Protein AF-Q4AA64-F1 (afdb_monomer)

Mean predicted aligned error: 11.81 Å

Structure (mmCIF, N/CA/C/O backbone):
data_AF-Q4AA64-F1
#
_entry.id   AF-Q4AA64-F1
#
loop_
_atom_site.group_PDB
_atom_site.id
_atom_site.type_symbol
_atom_site.label_atom_id
_atom_site.label_alt_id
_atom_site.label_comp_id
_atom_site.label_asym_id
_atom_site.label_entity_id
_atom_site.label_seq_id
_atom_site.pdbx_PDB_ins_code
_atom_site.Cartn_x
_atom_site.Cartn_y
_atom_site.Cartn_z
_atom_site.occupancy
_atom_site.B_iso_or_equiv
_atom_site.auth_seq_id
_atom_site.auth_comp_id
_atom_site.auth_asym_id
_atom_site.auth_atom_id
_atom_site.pdbx_PDB_model_num
ATOM 1 N N . MET A 1 1 ? -9.510 5.266 4.726 1.00 89.81 1 MET A N 1
ATOM 2 C CA . MET A 1 1 ? -10.678 4.794 5.520 1.00 89.81 1 MET A CA 1
ATOM 3 C C . MET A 1 1 ? -10.745 5.713 6.707 1.00 89.81 1 MET A C 1
ATOM 5 O O . MET A 1 1 ? -9.700 5.999 7.276 1.00 89.81 1 MET A O 1
ATOM 9 N N . LEU A 1 2 ? -11.943 6.171 7.058 1.00 95.69 2 LEU A N 1
ATOM 10 C CA . LEU A 1 2 ? -12.105 7.154 8.117 1.00 95.69 2 LEU A CA 1
ATOM 11 C C . LEU A 1 2 ? -12.193 6.487 9.491 1.00 95.69 2 LEU A C 1
ATOM 13 O O . LEU A 1 2 ? -13.056 5.633 9.729 1.00 95.69 2 LEU A O 1
ATOM 17 N N . PHE A 1 3 ? -11.304 6.907 10.386 1.00 97.81 3 PHE A N 1
ATOM 18 C CA . PHE A 1 3 ? -11.222 6.437 11.760 1.00 97.81 3 PHE A CA 1
ATOM 19 C C . PHE A 1 3 ? -11.460 7.574 12.751 1.00 97.81 3 PHE A C 1
ATOM 21 O O . PHE A 1 3 ? -10.908 8.661 12.641 1.00 97.81 3 PHE A O 1
ATOM 28 N N . SER A 1 4 ? -12.245 7.280 13.777 1.00 98.19 4 SER A N 1
ATOM 29 C CA . SER A 1 4 ? -12.406 8.104 14.973 1.00 98.19 4 SER A CA 1
ATOM 30 C C . SER A 1 4 ? -11.176 7.947 15.858 1.00 98.19 4 SER A C 1
ATOM 32 O O . SER A 1 4 ? -10.909 6.848 16.361 1.00 98.19 4 SER A O 1
ATOM 34 N N . LEU A 1 5 ? -10.452 9.042 16.090 1.00 98.12 5 LEU A N 1
ATOM 35 C CA . LEU A 1 5 ? -9.307 9.044 16.991 1.00 98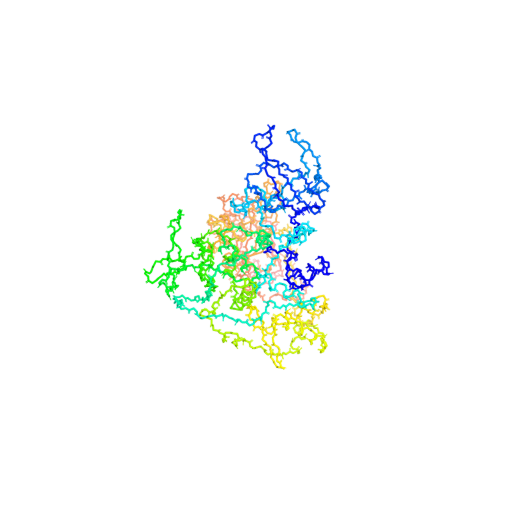.12 5 LEU A CA 1
ATOM 36 C C . LEU A 1 5 ? -9.741 8.725 18.424 1.00 98.12 5 LEU A C 1
ATOM 38 O O . LEU A 1 5 ? -9.062 7.965 19.111 1.00 98.12 5 LEU A O 1
ATOM 42 N N . ARG A 1 6 ? -10.876 9.262 18.892 1.00 97.31 6 ARG A N 1
ATOM 43 C CA . ARG A 1 6 ? -11.380 8.978 20.247 1.00 97.31 6 ARG A CA 1
ATOM 44 C C . ARG A 1 6 ? -11.657 7.495 20.446 1.00 97.31 6 ARG A C 1
ATOM 46 O O . ARG A 1 6 ? -11.226 6.941 21.457 1.00 97.31 6 ARG A O 1
ATOM 53 N N . ARG A 1 7 ? -12.300 6.841 19.472 1.00 97.38 7 ARG A N 1
ATOM 54 C CA . ARG A 1 7 ? -12.552 5.398 19.546 1.00 97.38 7 ARG A CA 1
ATOM 55 C C . ARG A 1 7 ? -11.254 4.597 19.499 1.00 97.38 7 ARG A C 1
ATOM 57 O O . ARG A 1 7 ? -11.111 3.677 20.295 1.00 97.38 7 ARG A O 1
ATOM 64 N N . LEU A 1 8 ? -10.304 4.950 18.628 1.00 97.12 8 LEU A N 1
ATOM 65 C CA . LEU A 1 8 ? -8.993 4.289 18.582 1.00 97.12 8 LEU A CA 1
ATOM 66 C C . LEU A 1 8 ? -8.248 4.411 19.915 1.00 97.12 8 LEU A C 1
ATOM 68 O O . LEU A 1 8 ? -7.807 3.399 20.454 1.00 97.12 8 LEU A O 1
ATOM 72 N N . LYS A 1 9 ? -8.163 5.622 20.483 1.00 97.31 9 LYS A N 1
ATOM 73 C CA . LYS A 1 9 ? -7.506 5.855 21.777 1.00 97.31 9 LYS A CA 1
ATOM 74 C C . LYS A 1 9 ? -8.151 5.032 22.882 1.00 97.31 9 LYS A C 1
ATOM 76 O O . LYS A 1 9 ? -7.434 4.380 23.623 1.00 97.31 9 LYS A O 1
ATOM 81 N N . LYS A 1 10 ? -9.482 5.019 22.952 1.00 95.56 10 LYS A N 1
ATOM 82 C CA . LYS A 1 10 ? -10.226 4.241 23.948 1.00 95.56 10 LYS A CA 1
ATOM 83 C C . LYS A 1 10 ? -9.989 2.739 23.814 1.00 95.56 10 LYS A C 1
ATOM 85 O O . LYS A 1 10 ? -9.783 2.060 24.809 1.00 95.56 10 LYS A O 1
ATOM 90 N N . LEU A 1 11 ? -9.992 2.210 22.588 1.00 95.62 11 LEU A N 1
ATOM 91 C CA . LEU A 1 11 ? -9.713 0.790 22.353 1.00 95.62 11 LEU A CA 1
ATOM 92 C C . LEU A 1 11 ? -8.274 0.415 22.733 1.00 95.62 11 LEU A C 1
ATOM 94 O O . LEU A 1 11 ? -8.060 -0.674 23.252 1.00 95.62 11 LEU A O 1
ATOM 98 N N . ALA A 1 12 ? -7.313 1.307 22.490 1.00 96.69 12 ALA A N 1
ATOM 99 C CA . ALA A 1 12 ? -5.890 1.098 22.759 1.00 96.69 12 ALA A CA 1
ATOM 100 C C . ALA A 1 12 ? -5.428 1.575 24.156 1.00 96.69 12 ALA A C 1
ATOM 102 O O . ALA A 1 12 ? -4.230 1.540 24.440 1.00 96.69 12 ALA A O 1
ATOM 103 N N . ASN A 1 13 ? -6.341 2.034 25.025 1.00 96.50 13 ASN A N 1
ATOM 104 C CA . ASN A 1 13 ? -6.040 2.624 26.340 1.00 96.50 13 ASN A CA 1
ATOM 105 C C . ASN A 1 13 ? -5.045 3.807 26.282 1.00 96.50 13 ASN A C 1
ATOM 107 O O . ASN A 1 13 ? -4.077 3.874 27.042 1.00 96.50 13 ASN A O 1
ATOM 111 N N . LEU A 1 14 ? -5.257 4.739 25.346 1.00 97.12 14 LEU A N 1
ATOM 112 C CA . LEU A 1 14 ? -4.359 5.864 25.053 1.00 97.12 14 LEU A CA 1
ATOM 113 C C . LEU A 1 14 ? -4.918 7.240 25.435 1.00 97.12 14 LEU A C 1
ATOM 115 O O . LEU A 1 14 ? -4.410 8.262 24.970 1.00 97.12 14 LEU A O 1
ATOM 119 N N . GLU A 1 15 ? -5.953 7.319 26.270 1.00 93.88 15 GLU A N 1
ATOM 120 C CA . GLU A 1 15 ? -6.560 8.593 26.675 1.00 93.88 15 GLU A CA 1
ATOM 121 C C . GLU A 1 15 ? -5.575 9.546 27.369 1.00 93.88 15 GLU A C 1
ATOM 123 O O . GLU A 1 15 ? -5.732 10.761 27.252 1.00 93.88 15 GLU A O 1
ATOM 128 N N . ALA A 1 16 ? -4.540 9.013 28.028 1.00 94.81 16 ALA A N 1
ATOM 129 C CA . ALA A 1 16 ? -3.491 9.792 28.688 1.00 94.81 16 ALA A CA 1
ATOM 130 C C . ALA A 1 16 ? -2.489 10.452 27.717 1.00 94.81 16 ALA A C 1
ATOM 132 O O . ALA A 1 16 ? -1.745 11.348 28.118 1.00 94.81 16 ALA A O 1
ATOM 133 N N . PHE A 1 17 ? -2.443 10.026 26.451 1.00 96.38 17 PHE A N 1
ATOM 134 C CA . PHE A 1 17 ? -1.522 10.573 25.453 1.00 96.38 17 PHE A CA 1
ATOM 135 C C . PHE A 1 17 ? -2.172 11.707 24.655 1.00 96.38 17 PHE A C 1
ATOM 137 O O . PHE A 1 17 ? -3.384 11.717 24.425 1.00 96.38 17 PHE A O 1
ATOM 144 N N . SER A 1 18 ? -1.363 12.669 24.205 1.00 97.31 18 SER A N 1
ATOM 145 C CA . SER A 1 18 ? -1.842 13.740 23.328 1.00 97.31 18 SER A CA 1
ATOM 146 C C . SER A 1 18 ? -2.264 13.188 21.967 1.00 97.31 18 SER A C 1
ATOM 148 O O . SER A 1 18 ? -1.723 12.191 21.488 1.00 97.31 18 SER A O 1
ATOM 150 N N . ASP A 1 19 ? -3.223 13.858 21.331 1.00 97.31 19 ASP A N 1
ATOM 151 C CA . ASP A 1 19 ? -3.721 13.460 20.011 1.00 97.31 19 ASP A CA 1
ATOM 152 C C . ASP A 1 19 ? -2.604 13.433 18.968 1.00 97.31 19 ASP A C 1
ATOM 154 O O . ASP A 1 19 ? -2.471 12.446 18.250 1.00 97.31 19 ASP A O 1
ATOM 158 N N . GLN A 1 20 ? -1.741 14.454 18.970 1.00 96.75 20 GLN A N 1
ATOM 159 C CA . GLN A 1 20 ? -0.599 14.530 18.060 1.00 96.75 20 GLN A CA 1
ATOM 160 C C . GLN A 1 20 ? 0.334 13.325 18.209 1.00 96.75 20 GLN A C 1
ATOM 162 O O . GLN A 1 20 ? 0.699 12.714 17.215 1.00 96.75 20 GLN A O 1
ATOM 167 N N . LYS A 1 21 ? 0.652 12.912 19.443 1.00 96.62 21 LYS A N 1
ATOM 168 C CA . LYS A 1 21 ? 1.563 11.784 19.676 1.00 96.62 21 LYS A CA 1
ATOM 169 C C . LYS A 1 21 ? 1.000 10.462 19.146 1.00 96.62 21 LYS A C 1
ATOM 171 O O . LYS A 1 21 ? 1.756 9.630 18.654 1.00 96.62 21 LYS A O 1
ATOM 176 N N . VAL A 1 22 ? -0.316 10.256 19.254 1.00 97.50 22 VAL A N 1
ATOM 177 C CA . VAL A 1 22 ? -0.980 9.063 18.702 1.00 97.50 22 VAL A CA 1
ATOM 178 C C . VAL A 1 22 ? -0.974 9.107 17.173 1.00 97.50 22 VAL A C 1
ATOM 180 O O . VAL A 1 22 ? -0.683 8.099 16.536 1.00 97.50 22 VAL A O 1
ATOM 183 N N . ILE A 1 23 ? -1.219 10.272 16.575 1.00 97.06 23 ILE A N 1
ATOM 184 C CA . ILE A 1 23 ? -1.168 10.449 15.118 1.00 97.06 23 ILE A CA 1
ATOM 185 C C . ILE A 1 23 ? 0.253 10.211 14.582 1.00 97.06 23 ILE A C 1
ATOM 187 O O . ILE A 1 23 ? 0.419 9.428 13.652 1.00 97.06 23 ILE A O 1
ATOM 191 N N . ASP A 1 24 ? 1.281 10.784 15.213 1.00 94.50 24 ASP A N 1
ATOM 192 C CA . ASP A 1 24 ? 2.685 10.575 14.826 1.00 94.50 24 ASP A CA 1
ATOM 193 C C . ASP A 1 24 ? 3.075 9.090 14.915 1.00 94.50 24 ASP A C 1
ATOM 195 O O . ASP A 1 24 ? 3.781 8.567 14.055 1.00 94.50 24 ASP A O 1
ATOM 199 N N . SER A 1 25 ? 2.568 8.371 15.925 1.00 94.56 25 SER A N 1
ATOM 200 C CA . SER A 1 25 ? 2.821 6.933 16.053 1.00 94.56 25 SER A CA 1
ATOM 201 C C . SER A 1 25 ? 2.177 6.100 14.942 1.00 94.56 25 SER A C 1
ATOM 203 O O . SER A 1 25 ? 2.784 5.127 14.509 1.00 94.56 25 SER A O 1
ATOM 205 N N . LEU A 1 26 ? 0.998 6.488 14.433 1.00 94.50 26 LEU A N 1
ATOM 206 C CA . LEU A 1 26 ? 0.394 5.830 13.268 1.00 94.50 26 LEU A CA 1
ATOM 207 C C . LEU A 1 26 ? 1.316 5.956 12.051 1.00 94.50 26 LEU A C 1
ATOM 209 O O . LEU A 1 26 ? 1.581 4.955 11.388 1.00 94.50 26 LEU A O 1
ATOM 213 N N . ILE A 1 27 ? 1.864 7.152 11.819 1.00 91.88 27 ILE A N 1
ATOM 214 C CA . ILE A 1 27 ? 2.797 7.422 10.718 1.00 91.88 27 ILE A CA 1
ATOM 215 C C . ILE A 1 27 ? 4.079 6.594 10.880 1.00 91.88 27 ILE A C 1
ATOM 217 O O . ILE A 1 27 ? 4.496 5.933 9.930 1.00 91.88 27 ILE A O 1
ATOM 221 N N . ASN A 1 28 ? 4.662 6.550 12.082 1.00 90.19 28 ASN A N 1
ATOM 222 C CA . ASN A 1 28 ? 5.856 5.740 12.367 1.00 90.19 28 ASN A CA 1
ATOM 223 C C . ASN A 1 28 ? 5.609 4.237 12.173 1.00 90.19 28 ASN A C 1
ATOM 225 O O . ASN A 1 28 ? 6.485 3.513 11.703 1.00 90.19 28 ASN A O 1
ATOM 229 N N . LEU A 1 29 ? 4.396 3.773 12.478 1.00 92.25 29 LEU A N 1
ATOM 230 C CA . LEU A 1 29 ? 3.952 2.407 12.211 1.00 92.25 29 LEU A CA 1
ATOM 231 C C . LEU A 1 29 ? 3.635 2.160 10.726 1.00 92.25 29 LEU A C 1
ATOM 233 O O . LEU A 1 29 ? 3.268 1.041 10.374 1.00 92.25 29 LEU A O 1
ATOM 237 N N . GLY A 1 30 ? 3.788 3.145 9.838 1.00 89.69 30 GLY A N 1
ATOM 238 C CA . GLY A 1 30 ? 3.554 3.009 8.397 1.00 89.69 30 GLY A CA 1
ATOM 239 C C . GLY A 1 30 ? 2.094 3.185 7.967 1.00 89.69 30 GLY A C 1
ATOM 240 O O . GLY A 1 30 ? 1.738 2.805 6.852 1.00 89.69 30 GLY A O 1
ATOM 241 N N . PHE A 1 31 ? 1.240 3.742 8.830 1.00 92.19 31 PHE A N 1
ATOM 242 C CA . PHE A 1 31 ? -0.130 4.122 8.493 1.00 92.19 31 PHE A CA 1
ATOM 243 C C . PHE A 1 31 ? -0.177 5.600 8.097 1.00 92.19 31 PHE A C 1
ATOM 245 O O . PHE A 1 31 ? -0.112 6.490 8.944 1.00 92.19 31 PHE A O 1
ATOM 252 N N . GLU A 1 32 ? -0.291 5.854 6.795 1.00 91.31 32 GLU A N 1
ATOM 253 C CA . GLU A 1 32 ? -0.320 7.206 6.237 1.00 91.31 32 GLU A CA 1
ATOM 254 C C . GLU A 1 32 ? -1.651 7.893 6.578 1.00 91.31 32 GLU A C 1
ATOM 256 O O . GLU A 1 32 ? -2.730 7.399 6.235 1.00 91.31 32 GLU A O 1
ATOM 261 N N . VAL A 1 33 ? -1.575 9.013 7.301 1.00 95.06 33 VAL A N 1
ATOM 262 C CA . VAL A 1 33 ? -2.731 9.844 7.659 1.00 95.06 33 VAL A CA 1
ATOM 263 C C . VAL A 1 33 ? -2.816 10.992 6.653 1.00 95.06 33 VAL A C 1
ATOM 265 O O . VAL A 1 33 ? -2.124 11.997 6.801 1.00 95.06 33 VAL A O 1
ATOM 268 N N . ASP A 1 34 ? -3.659 10.837 5.630 1.00 94.06 34 ASP A N 1
ATOM 269 C CA . ASP A 1 34 ? -3.795 11.791 4.517 1.00 94.06 34 ASP A CA 1
ATOM 270 C C . ASP A 1 34 ? -4.468 13.096 4.966 1.00 94.06 34 ASP A C 1
ATOM 272 O O . ASP A 1 34 ? -4.105 14.190 4.529 1.00 94.06 34 ASP A O 1
ATOM 276 N N . GLN A 1 35 ? -5.474 12.992 5.838 1.00 96.69 35 GLN A N 1
ATOM 277 C CA . GLN A 1 35 ? -6.245 14.137 6.307 1.00 96.69 35 GLN A CA 1
ATOM 278 C C . GLN A 1 35 ? -6.722 13.939 7.747 1.00 96.69 35 GLN A C 1
ATOM 280 O O . GLN A 1 35 ? -7.118 12.847 8.151 1.00 96.69 35 GLN A O 1
ATOM 285 N N . ILE A 1 36 ? -6.735 15.030 8.515 1.00 97.50 36 ILE A N 1
ATOM 286 C CA . ILE A 1 36 ? -7.318 15.096 9.857 1.00 97.50 36 ILE A CA 1
ATOM 287 C C . ILE A 1 36 ? -8.422 16.149 9.819 1.00 97.50 36 ILE A C 1
ATOM 289 O O . ILE A 1 36 ? -8.173 17.301 9.462 1.00 97.50 36 ILE A O 1
ATOM 293 N N . THR A 1 37 ? -9.644 15.772 10.184 1.00 97.06 37 THR A N 1
ATOM 294 C CA . THR A 1 37 ? -10.786 16.696 10.251 1.00 97.06 37 THR A CA 1
ATOM 295 C C . THR A 1 37 ? -11.418 16.665 11.630 1.00 97.06 37 THR A C 1
ATOM 297 O O . THR A 1 37 ? -11.487 15.621 12.274 1.00 97.06 37 THR A O 1
ATOM 300 N N . LYS A 1 38 ? -11.883 17.815 12.116 1.00 96.25 38 LYS A N 1
ATOM 301 C CA . LYS A 1 38 ? -12.668 17.857 13.348 1.00 96.25 38 LYS A CA 1
ATOM 302 C C . LYS A 1 38 ? -14.112 17.485 13.027 1.00 96.25 38 LYS A C 1
ATOM 304 O O . LYS A 1 38 ? -14.665 18.013 12.067 1.00 96.25 38 LYS A O 1
ATOM 309 N N . LEU A 1 39 ? -14.726 16.614 13.832 1.00 96.31 39 LEU A N 1
ATOM 310 C CA . LEU A 1 39 ? -16.114 16.191 13.605 1.00 96.31 39 LEU A CA 1
ATOM 311 C C . LEU A 1 39 ? -17.094 17.374 13.652 1.00 96.31 39 LEU A C 1
ATOM 313 O O . LEU A 1 39 ? -18.017 17.457 12.848 1.00 96.31 39 LEU A O 1
ATOM 317 N N . ASN A 1 40 ? -16.906 18.273 14.618 1.00 94.31 40 ASN A N 1
ATOM 318 C CA . ASN A 1 40 ? -17.740 19.451 14.820 1.00 94.31 40 ASN A CA 1
ATOM 319 C C . ASN A 1 40 ? -17.012 20.508 15.668 1.00 94.31 40 ASN A C 1
ATOM 321 O O . ASN A 1 40 ? -15.962 20.255 16.259 1.00 94.31 40 ASN A O 1
ATOM 325 N N . GLU A 1 41 ? -17.593 21.702 15.761 1.00 94.06 41 GLU A N 1
ATOM 326 C CA . GLU A 1 41 ? -17.104 22.792 16.612 1.00 94.06 41 GLU A CA 1
ATOM 327 C C . GLU A 1 41 ? -18.130 23.154 17.690 1.00 94.06 41 GLU A C 1
ATOM 329 O O . GLU A 1 41 ? -18.494 24.319 17.857 1.00 94.06 41 GLU A O 1
ATOM 334 N N . ILE A 1 42 ? -18.642 22.152 18.408 1.00 95.06 42 ILE A N 1
ATOM 335 C CA . ILE A 1 42 ? -19.675 22.370 19.425 1.00 95.06 42 ILE A CA 1
ATOM 336 C C . ILE A 1 42 ? -19.100 22.348 20.845 1.00 95.06 42 ILE A C 1
ATOM 338 O O . ILE A 1 42 ? -18.127 21.655 21.137 1.00 95.06 42 ILE A O 1
ATOM 342 N N . SER A 1 43 ? -19.709 23.103 21.760 1.00 94.75 43 SER A N 1
ATOM 343 C CA . SER A 1 43 ? -19.347 23.079 23.181 1.00 94.75 43 SER A CA 1
ATOM 344 C C . SER A 1 43 ? -20.542 23.332 24.097 1.00 94.75 43 SER A C 1
ATOM 346 O O . SER A 1 43 ? -21.513 23.986 23.718 1.00 94.75 43 SER A O 1
ATOM 348 N N . GLY A 1 44 ? -20.470 22.805 25.322 1.00 93.44 44 GLY A N 1
ATOM 349 C CA . GLY A 1 44 ? -21.455 23.062 26.377 1.00 93.44 44 GLY A CA 1
ATOM 350 C C . GLY A 1 44 ? -22.816 22.387 26.188 1.00 93.44 44 GLY A C 1
ATOM 351 O O . GLY A 1 44 ? -23.783 22.838 26.795 1.00 93.44 44 GLY A O 1
ATOM 352 N N . ILE A 1 45 ? -22.928 21.360 25.344 1.00 95.81 45 ILE A N 1
ATOM 353 C CA . ILE A 1 45 ? -24.172 20.591 25.184 1.00 95.81 45 ILE A CA 1
ATOM 354 C C . ILE A 1 45 ? -24.472 19.764 26.442 1.00 95.81 45 ILE A C 1
ATOM 356 O O . ILE A 1 45 ? -23.547 19.333 27.132 1.00 95.81 45 ILE A O 1
ATOM 360 N N . LYS A 1 46 ? -25.753 19.520 26.734 1.00 97.06 46 LYS A N 1
ATOM 361 C CA . LYS A 1 46 ? -26.188 18.697 27.877 1.00 97.06 46 LYS A CA 1
ATOM 362 C C . LYS A 1 46 ? -27.219 17.647 27.469 1.00 97.06 46 LYS A C 1
ATOM 364 O O . LYS A 1 46 ? -27.994 17.870 26.537 1.00 97.06 46 LYS A O 1
ATOM 369 N N . PHE A 1 47 ? -27.244 16.537 28.206 1.00 97.62 47 PHE A N 1
ATOM 370 C CA . PHE A 1 47 ? -28.373 15.612 28.199 1.00 97.62 47 PHE A CA 1
ATOM 371 C C . PHE A 1 47 ? -29.563 16.256 28.906 1.00 97.62 47 PHE A C 1
ATOM 373 O O . PHE A 1 47 ? -29.402 16.859 29.968 1.00 97.62 47 PHE A O 1
ATOM 380 N N . GLY A 1 48 ? -30.748 16.129 28.319 1.00 97.31 48 GLY A N 1
ATOM 381 C CA . GLY A 1 48 ? -31.997 16.589 28.911 1.00 97.31 48 GLY A CA 1
ATOM 382 C C . GLY A 1 48 ? -33.081 15.525 28.811 1.00 97.31 48 GLY A C 1
ATOM 383 O O . GLY A 1 48 ? -33.145 14.812 27.816 1.00 97.31 48 GLY A O 1
ATOM 384 N N . GLN A 1 49 ? -33.943 15.420 29.818 1.00 97.75 49 GLN A N 1
ATOM 385 C CA . GLN A 1 49 ? -35.110 14.539 29.812 1.00 97.75 49 GLN A CA 1
ATOM 386 C C . GLN A 1 49 ? -36.381 15.354 29.585 1.00 97.75 49 GLN A C 1
ATOM 388 O O . GLN A 1 49 ? -36.657 16.297 30.326 1.00 97.75 49 GLN A O 1
ATOM 393 N N . ILE A 1 50 ? -37.161 15.002 28.565 1.00 97.62 50 ILE A N 1
ATOM 394 C CA . ILE A 1 50 ? -38.428 15.675 28.274 1.00 97.62 50 ILE A CA 1
ATOM 395 C C . ILE A 1 50 ? -39.464 15.235 29.309 1.00 97.62 50 ILE A C 1
ATOM 397 O O . ILE A 1 50 ? -39.801 14.057 29.388 1.00 97.62 50 ILE A O 1
ATOM 401 N N . LEU A 1 51 ? -39.974 16.188 30.083 1.00 97.38 51 LEU A N 1
ATOM 402 C CA . LEU A 1 51 ? -41.012 15.969 31.089 1.00 97.38 51 LEU A CA 1
ATOM 403 C C . LEU A 1 51 ? -42.419 16.173 30.518 1.00 97.38 51 LEU A C 1
ATOM 405 O O . LEU A 1 51 ? -43.327 15.429 30.856 1.00 97.38 51 LEU A O 1
ATOM 409 N N . GLU A 1 52 ? -42.592 17.200 29.684 1.00 97.19 52 GLU A N 1
ATOM 410 C CA . GLU A 1 52 ? -43.896 17.636 29.166 1.00 97.19 52 GLU A CA 1
ATOM 411 C C . GLU A 1 52 ? -43.713 18.266 27.780 1.00 97.19 52 GLU A C 1
ATOM 413 O O . GLU A 1 52 ? -42.752 19.018 27.558 1.00 97.19 52 GLU A O 1
ATOM 418 N N . ILE A 1 53 ? -44.634 17.989 26.854 1.00 96.56 53 ILE A N 1
ATOM 419 C CA . ILE A 1 53 ? -44.692 18.610 25.527 1.00 96.56 53 ILE A CA 1
ATOM 420 C C . ILE A 1 53 ? -46.058 19.269 25.341 1.00 96.56 53 ILE A C 1
ATOM 422 O O . ILE A 1 53 ? -47.094 18.611 25.354 1.00 96.56 53 ILE A O 1
ATOM 426 N N . ARG A 1 54 ? -46.068 20.576 25.068 1.00 95.06 54 ARG A N 1
ATOM 427 C CA . ARG A 1 54 ? -47.295 21.325 24.751 1.00 95.06 54 ARG A CA 1
ATOM 428 C C . ARG A 1 54 ? -47.137 22.149 23.481 1.00 95.06 54 ARG A C 1
ATOM 430 O O . ARG A 1 54 ? -46.034 22.565 23.138 1.00 95.06 54 ARG A O 1
ATOM 437 N N . LYS A 1 55 ? -48.233 22.412 22.770 1.00 94.19 55 LYS A N 1
ATOM 438 C CA . LYS A 1 55 ? -48.215 23.294 21.592 1.00 94.19 55 LYS A CA 1
ATOM 439 C C . LYS A 1 55 ? -48.005 24.750 22.032 1.00 94.19 55 LYS A C 1
ATOM 441 O O . LYS A 1 55 ? -48.572 25.168 23.041 1.00 94.19 55 LYS A O 1
ATOM 446 N N . ASN A 1 56 ? -47.214 25.525 21.287 1.00 92.06 56 ASN A N 1
ATOM 447 C CA . ASN A 1 56 ? -47.129 26.968 21.501 1.00 92.06 56 ASN A CA 1
ATOM 448 C C . ASN A 1 56 ? -48.465 27.623 21.068 1.00 92.06 56 ASN A C 1
ATOM 450 O O . ASN A 1 56 ? -48.849 27.487 19.905 1.00 92.06 56 ASN A O 1
ATOM 454 N N . PRO A 1 57 ? -49.179 28.335 21.958 1.00 91.00 57 PRO A N 1
ATOM 455 C CA . PRO A 1 57 ? -50.452 28.975 21.621 1.00 91.00 57 PRO A CA 1
ATOM 456 C C . PRO A 1 57 ? -50.329 30.092 20.567 1.00 91.00 57 PRO A C 1
ATOM 458 O O . PRO A 1 57 ? -51.301 30.380 19.879 1.00 91.00 57 PRO A O 1
ATOM 461 N N . GLU A 1 58 ? -49.149 30.695 20.398 1.00 91.19 58 GLU A N 1
ATOM 462 C CA . GLU A 1 58 ? -48.870 31.754 19.417 1.00 91.19 58 GLU A CA 1
ATOM 463 C C . GLU A 1 58 ? -48.190 31.238 18.128 1.00 91.19 58 GLU A C 1
ATOM 465 O O . GLU A 1 58 ? -47.777 32.037 17.279 1.00 91.19 58 GLU A O 1
ATOM 470 N N . ALA A 1 59 ? -48.019 29.918 17.960 1.00 88.44 59 ALA A N 1
ATOM 471 C CA . ALA A 1 59 ? -47.400 29.347 16.762 1.00 88.44 59 ALA A CA 1
ATOM 472 C C . ALA A 1 59 ? -47.880 27.929 16.429 1.00 88.44 59 ALA A C 1
ATOM 474 O O . ALA A 1 59 ? -47.739 26.998 17.217 1.00 88.44 59 ALA A O 1
ATOM 475 N N . ASP A 1 60 ? -48.326 27.726 15.188 1.00 84.88 60 ASP A N 1
ATOM 476 C CA . ASP A 1 60 ? -48.887 26.437 14.770 1.00 84.88 60 ASP A CA 1
ATOM 477 C C . ASP A 1 60 ? -47.888 25.284 14.689 1.00 84.88 60 ASP A C 1
ATOM 479 O O . ASP A 1 60 ? -48.266 24.130 14.882 1.00 84.88 60 ASP A O 1
ATOM 483 N N . ASN A 1 61 ? -46.619 25.596 14.431 1.00 90.50 61 ASN A N 1
ATOM 484 C CA . ASN A 1 61 ? -45.575 24.610 14.157 1.00 90.50 61 ASN A CA 1
ATOM 485 C C . ASN A 1 61 ? -44.496 24.551 15.248 1.00 90.50 61 ASN A C 1
ATOM 487 O O . ASN A 1 61 ? -43.413 24.036 14.984 1.00 90.50 61 ASN A O 1
ATOM 491 N N . LEU A 1 62 ? -44.748 25.109 16.438 1.00 93.06 62 LEU A N 1
ATOM 492 C CA . LEU A 1 62 ? -43.800 25.071 17.552 1.00 93.06 62 LEU A CA 1
ATOM 493 C C . LEU A 1 62 ? -44.383 24.332 18.751 1.00 93.06 62 LEU A C 1
ATOM 495 O O . LEU A 1 62 ? -45.512 24.574 19.179 1.00 93.06 62 LEU A O 1
ATOM 499 N N . TRP A 1 63 ? -43.554 23.474 19.322 1.00 94.25 63 TRP A N 1
ATOM 500 C CA . TRP A 1 63 ? -43.778 22.784 20.579 1.00 94.25 63 TRP A CA 1
ATOM 501 C C . TRP A 1 63 ? -42.937 23.451 21.658 1.00 94.25 63 TRP A C 1
ATOM 503 O O . TRP A 1 63 ? -41.802 23.844 21.397 1.00 94.25 63 TRP A O 1
ATOM 513 N N . ILE A 1 64 ? -43.480 23.571 22.861 1.00 96.00 64 ILE A N 1
ATOM 514 C CA . ILE A 1 64 ? -42.763 23.960 24.070 1.00 96.00 64 ILE A CA 1
ATOM 515 C C . ILE A 1 64 ? -42.499 22.668 24.841 1.00 96.00 64 ILE A C 1
ATOM 517 O O . ILE A 1 64 ? -43.433 22.034 25.333 1.00 96.00 64 ILE A O 1
ATOM 521 N N . CYS A 1 65 ? -41.232 22.274 24.924 1.00 96.88 65 CYS A N 1
ATOM 522 C CA . CYS A 1 65 ? -40.790 21.115 25.685 1.00 96.88 65 CYS A CA 1
ATOM 523 C C . CYS A 1 65 ? -40.252 21.577 27.040 1.00 96.88 65 CYS A C 1
ATOM 525 O O . CYS A 1 65 ? -39.322 22.387 27.099 1.00 96.88 65 CYS A O 1
ATOM 527 N N . LYS A 1 66 ? -40.799 21.039 28.129 1.00 97.56 66 LYS A N 1
ATOM 528 C CA . LYS A 1 66 ? -40.240 21.200 29.472 1.00 97.56 66 LYS A CA 1
ATOM 529 C C . LYS A 1 66 ? -39.194 20.113 29.682 1.00 97.56 66 LYS A C 1
ATOM 531 O O . LYS A 1 66 ? -39.533 18.934 29.711 1.00 97.56 66 LYS A O 1
ATOM 536 N N . VAL A 1 67 ? -37.926 20.497 29.784 1.00 97.88 67 VAL A N 1
ATOM 537 C CA . VAL A 1 67 ? -36.792 19.564 29.772 1.00 97.88 67 VAL A CA 1
ATOM 538 C C . VAL A 1 67 ? -36.002 19.673 31.074 1.00 97.88 67 VAL A C 1
ATOM 540 O O . VAL A 1 67 ? -35.528 20.754 31.428 1.00 97.88 67 VAL A O 1
ATOM 543 N N . GLN A 1 68 ? -35.858 18.557 31.788 1.00 97.75 68 GLN A N 1
ATOM 544 C CA . GLN A 1 68 ? -34.995 18.423 32.960 1.00 97.75 68 GLN A CA 1
ATOM 545 C C . GLN A 1 68 ? -33.542 18.253 32.517 1.00 97.75 68 GLN A C 1
ATOM 547 O O . GLN A 1 68 ? -33.223 17.315 31.794 1.00 97.75 68 GLN A O 1
ATOM 552 N N . PHE A 1 69 ? -32.659 19.120 33.001 1.00 97.06 69 PHE A N 1
ATOM 553 C CA . PHE A 1 69 ? -31.203 18.957 32.933 1.00 97.06 69 PHE A CA 1
ATOM 554 C C . PHE A 1 69 ? -30.657 18.712 34.345 1.00 97.06 69 PHE A C 1
ATOM 556 O O . PHE A 1 69 ? -31.396 18.870 35.311 1.00 97.06 69 PHE A O 1
ATOM 563 N N . ALA A 1 70 ? -29.375 18.379 34.503 1.00 94.94 70 ALA A N 1
ATOM 564 C CA . ALA A 1 70 ? -28.784 18.185 35.836 1.00 94.94 70 ALA A CA 1
ATOM 565 C C . ALA A 1 70 ? -28.948 19.390 36.784 1.00 94.94 70 ALA A C 1
ATOM 567 O O . ALA A 1 70 ? -29.106 19.225 37.985 1.00 94.94 70 ALA A O 1
ATOM 568 N N . ASP A 1 71 ? -28.915 20.611 36.248 1.00 93.94 71 ASP A N 1
ATOM 569 C CA . ASP A 1 71 ? -28.953 21.844 37.038 1.00 93.94 71 ASP A CA 1
ATOM 570 C C . ASP A 1 71 ? -30.375 22.355 37.297 1.00 93.94 71 ASP A C 1
ATOM 572 O O . ASP A 1 71 ? -30.736 22.658 38.430 1.00 93.94 71 ASP A O 1
ATOM 576 N N . LYS A 1 72 ? -31.182 22.501 36.244 1.00 96.06 72 LYS A N 1
ATOM 577 C CA . LYS A 1 72 ? -32.556 22.996 36.343 1.00 96.06 72 LYS A CA 1
ATOM 578 C C . LYS A 1 72 ? -33.424 22.518 35.188 1.00 96.06 72 LYS A C 1
ATOM 580 O O . LYS A 1 72 ? -32.937 22.162 34.113 1.00 96.06 72 LYS A O 1
ATOM 585 N N . ILE A 1 73 ? -34.732 22.610 35.396 1.00 97.50 73 ILE A N 1
ATOM 586 C CA . ILE A 1 73 ? -35.723 22.481 34.331 1.00 97.50 73 ILE A CA 1
ATOM 587 C C . ILE A 1 73 ? -35.698 23.750 33.474 1.00 97.50 73 ILE A C 1
ATOM 589 O O . ILE A 1 73 ? -35.638 24.860 34.004 1.00 97.50 73 ILE A O 1
ATOM 593 N N . ARG A 1 74 ? -35.752 23.580 32.153 1.00 97.38 74 ARG A N 1
ATOM 594 C CA . ARG A 1 74 ? -35.841 24.665 31.166 1.00 97.38 74 ARG A CA 1
ATOM 595 C C . ARG A 1 74 ? -37.004 24.425 30.215 1.00 97.38 74 ARG A C 1
ATOM 597 O O . ARG A 1 74 ? -37.353 23.277 29.943 1.00 97.38 74 ARG A O 1
ATOM 604 N N . GLU A 1 75 ? -37.557 25.499 29.665 1.00 97.12 75 GLU A N 1
ATOM 605 C CA . GLU A 1 75 ? -38.463 25.419 28.515 1.00 97.12 75 GLU A CA 1
ATOM 606 C C . GLU A 1 75 ? -37.669 25.644 27.225 1.00 97.12 75 GLU A C 1
ATOM 608 O O . GLU A 1 75 ? -36.986 26.658 27.072 1.00 97.12 75 GLU A O 1
ATOM 613 N N . ILE A 1 76 ? -37.735 24.690 26.294 1.00 97.06 76 ILE A N 1
ATOM 614 C CA . ILE A 1 76 ? -37.085 24.774 24.982 1.00 97.06 76 ILE A CA 1
ATOM 615 C C . ILE A 1 76 ? -38.148 24.603 23.906 1.00 97.06 76 ILE A C 1
ATOM 617 O O . ILE A 1 76 ? -38.918 23.643 23.926 1.00 97.06 76 ILE A O 1
ATOM 621 N N . GLN A 1 77 ? -38.184 25.532 22.955 1.00 96.25 77 GLN A N 1
ATOM 622 C CA . GLN A 1 77 ? -39.093 25.453 21.823 1.00 96.25 77 GLN A CA 1
ATOM 623 C C . GLN A 1 77 ? -38.462 24.710 20.648 1.00 96.25 77 GLN A C 1
ATOM 625 O O . GLN A 1 77 ? -37.310 24.962 20.296 1.00 96.25 77 GLN A O 1
ATOM 630 N N . THR A 1 78 ? -39.227 23.826 20.009 1.00 94.31 78 THR A N 1
ATOM 631 C CA . THR A 1 78 ? -38.784 23.052 18.842 1.00 94.31 78 THR A CA 1
ATOM 632 C C . THR A 1 78 ? -39.880 22.951 17.787 1.00 94.31 78 THR A C 1
ATOM 634 O O . THR A 1 78 ? -41.063 22.894 18.110 1.00 94.31 78 THR A O 1
ATOM 637 N N . ALA A 1 79 ? -39.490 22.914 16.514 1.00 93.12 79 ALA A N 1
ATOM 638 C CA . ALA A 1 79 ? -40.395 22.593 15.407 1.00 93.12 79 ALA A CA 1
ATOM 639 C C . ALA A 1 79 ? -40.419 21.087 15.082 1.00 93.12 79 ALA A C 1
ATOM 641 O O . ALA A 1 79 ? -41.233 20.634 14.275 1.00 93.12 79 ALA A O 1
ATOM 642 N N . ALA A 1 80 ? -39.515 20.309 15.685 1.00 91.94 80 ALA A N 1
ATOM 643 C CA . ALA A 1 80 ? -39.404 18.883 15.434 1.00 91.94 80 ALA A CA 1
ATOM 644 C C . ALA A 1 80 ? -40.635 18.152 15.980 1.00 91.94 80 ALA A C 1
ATOM 646 O O . ALA A 1 80 ? -41.041 18.368 17.119 1.00 91.94 80 ALA A O 1
ATOM 647 N N . LYS A 1 81 ? -41.239 17.297 15.154 1.00 90.56 81 LYS A N 1
ATOM 648 C CA . LYS A 1 81 ? -42.460 16.549 15.501 1.00 90.56 81 LYS A CA 1
ATOM 649 C C . LYS A 1 81 ? -42.167 15.191 16.140 1.00 90.56 81 LYS A C 1
ATOM 651 O O . LYS A 1 81 ? -43.093 14.515 16.563 1.00 90.56 81 LYS A O 1
ATOM 656 N N . ASN A 1 82 ? -40.898 14.792 16.175 1.00 93.25 82 ASN A N 1
ATOM 657 C CA . ASN A 1 82 ? -40.445 13.496 16.669 1.00 93.25 82 ASN A CA 1
ATOM 658 C C . ASN A 1 82 ? -40.068 13.508 18.163 1.00 93.25 82 ASN A C 1
ATOM 660 O O . ASN A 1 82 ? -39.582 12.500 18.664 1.00 93.25 82 ASN A O 1
ATOM 664 N N . VAL A 1 83 ? -40.264 14.627 18.873 1.00 93.81 83 VAL A N 1
ATOM 665 C CA . VAL A 1 83 ? -40.062 14.702 20.328 1.00 93.81 83 VAL A CA 1
ATOM 666 C C . VAL A 1 83 ? -41.131 13.905 21.072 1.00 93.81 83 VAL A C 1
ATOM 668 O O . VAL A 1 83 ? -42.305 13.942 20.715 1.00 93.81 83 VAL A O 1
ATOM 671 N N . ILE A 1 84 ? -40.718 13.181 22.113 1.00 94.50 84 ILE A N 1
ATOM 672 C CA . ILE A 1 84 ? -41.580 12.276 22.883 1.00 94.50 84 ILE A CA 1
ATOM 673 C C . ILE A 1 84 ? -41.325 12.514 24.375 1.00 94.50 84 ILE A C 1
ATOM 675 O O . ILE A 1 84 ? -40.173 12.617 24.803 1.00 94.50 84 ILE A O 1
ATOM 679 N N . GLU A 1 85 ? -42.392 12.608 25.169 1.00 96.62 85 GLU A N 1
ATOM 680 C CA . GLU A 1 85 ? -42.298 12.711 26.630 1.00 96.62 85 GLU A CA 1
ATOM 681 C C . GLU A 1 85 ? -41.587 11.490 27.233 1.00 96.62 85 GLU A C 1
ATOM 683 O O . GLU A 1 85 ? -41.650 10.380 26.704 1.00 96.62 85 GLU A O 1
ATOM 688 N N . ASN A 1 86 ? -40.902 11.686 28.359 1.00 95.88 86 ASN A N 1
ATOM 689 C CA . ASN A 1 86 ? -40.120 10.669 29.070 1.00 95.88 86 ASN A CA 1
ATOM 690 C C . ASN A 1 86 ? -38.921 10.091 28.293 1.00 95.88 86 ASN A C 1
ATOM 692 O O . ASN A 1 86 ? -38.314 9.115 28.736 1.00 95.88 86 ASN A O 1
ATOM 696 N N . LYS A 1 87 ? -38.539 10.694 27.162 1.00 96.06 87 LYS A N 1
ATOM 697 C CA . LYS A 1 87 ? -37.294 10.392 26.444 1.00 96.06 87 LYS A CA 1
ATOM 698 C C . LYS A 1 87 ? -36.208 11.414 26.757 1.00 96.06 87 LYS A C 1
ATOM 700 O O . LYS A 1 87 ? -36.484 12.515 27.241 1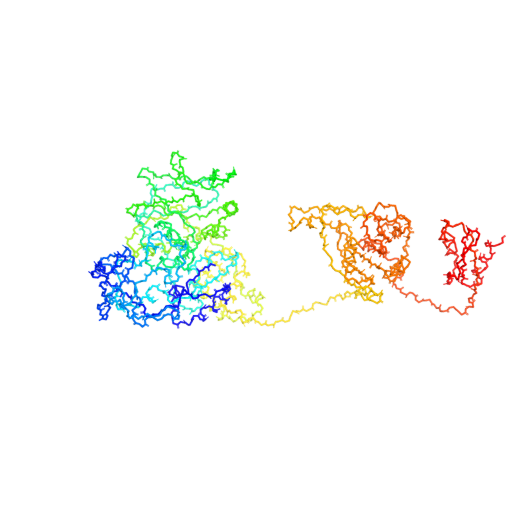.00 96.06 87 LYS A O 1
ATOM 705 N N . GLN A 1 88 ? -34.968 11.043 26.465 1.00 96.38 88 GLN A N 1
ATOM 706 C CA . GLN A 1 88 ? -33.836 11.953 26.523 1.00 96.38 88 GLN A CA 1
ATOM 707 C C . GLN A 1 88 ? -33.518 12.556 25.157 1.00 96.38 88 GLN A C 1
ATOM 709 O O . GLN A 1 88 ? -33.781 11.970 24.107 1.00 96.38 88 GLN A O 1
ATOM 714 N N . VAL A 1 89 ? -32.948 13.754 25.210 1.00 96.56 89 VAL A N 1
ATOM 715 C CA . VAL A 1 89 ? -32.499 14.562 24.081 1.00 96.56 89 VAL A CA 1
ATOM 716 C C . VAL A 1 89 ? -31.158 15.204 24.408 1.00 96.56 89 VAL A C 1
ATOM 718 O O . VAL A 1 89 ? -30.732 15.270 25.564 1.00 96.56 89 VAL A O 1
ATOM 721 N N . LEU A 1 90 ? -30.502 15.727 23.379 1.00 96.69 90 LEU A N 1
ATOM 722 C CA . LEU A 1 90 ? -29.384 16.649 23.531 1.00 96.69 90 LEU A CA 1
ATOM 723 C C . LEU A 1 90 ? -29.870 18.081 23.319 1.00 96.69 90 LEU A C 1
ATOM 725 O O . LEU A 1 90 ? -30.711 18.330 22.452 1.00 96.69 90 LEU A O 1
ATOM 729 N N . ALA A 1 91 ? -29.326 19.024 24.086 1.00 97.19 91 ALA A N 1
ATOM 730 C CA . ALA A 1 91 ? -29.635 20.439 23.920 1.00 97.19 91 ALA A CA 1
ATOM 731 C C . ALA A 1 91 ? -28.396 21.332 24.015 1.00 97.19 91 ALA A C 1
ATOM 733 O O . ALA A 1 91 ? -27.521 21.132 24.864 1.00 97.19 91 ALA A O 1
ATOM 734 N N . PHE A 1 92 ? -28.380 22.371 23.183 1.00 96.62 92 PHE A N 1
ATOM 735 C CA . PHE A 1 92 ? -27.605 23.577 23.422 1.00 96.62 92 PHE A CA 1
ATOM 736 C C . PHE A 1 92 ? -28.359 24.421 24.445 1.00 96.62 92 PHE A C 1
ATOM 738 O O . PHE A 1 92 ? -29.468 24.881 24.174 1.00 96.62 92 PHE A O 1
ATOM 745 N N . ILE A 1 93 ? -27.767 24.629 25.614 1.00 95.56 93 ILE A N 1
ATOM 746 C CA . ILE A 1 93 ? -28.305 25.512 26.651 1.00 95.56 93 ILE A CA 1
ATOM 747 C C . ILE A 1 93 ? -27.676 26.915 26.517 1.00 95.56 93 ILE A C 1
ATOM 749 O O . ILE A 1 93 ? -26.728 27.096 25.749 1.00 95.56 93 ILE A O 1
ATOM 753 N N . PRO A 1 94 ? -28.167 27.947 27.228 1.00 95.62 94 PRO A N 1
ATOM 754 C CA . PRO A 1 94 ? -27.551 29.267 27.174 1.00 95.62 94 PRO A CA 1
ATOM 755 C C . PRO A 1 94 ? -26.068 29.213 27.571 1.00 95.62 94 PRO A C 1
ATOM 757 O O . PRO A 1 94 ? -25.728 28.692 28.632 1.00 95.62 94 PRO A O 1
ATOM 760 N N . GLY A 1 95 ? -25.198 29.738 26.708 1.00 93.50 95 GLY A N 1
ATOM 761 C CA . GLY A 1 95 ? -23.739 29.688 26.844 1.00 93.50 95 GLY A CA 1
ATOM 762 C C . GLY A 1 95 ? -23.054 28.583 26.031 1.00 93.50 95 GLY A C 1
ATOM 763 O O . GLY A 1 95 ? -21.852 28.684 25.786 1.00 93.50 95 GLY A O 1
ATOM 764 N N . SER A 1 96 ? -23.790 27.569 25.559 1.00 96.00 96 SER A N 1
ATOM 765 C CA . SER A 1 96 ? -23.267 26.579 24.610 1.00 96.00 96 SER A CA 1
ATOM 766 C C . SER A 1 96 ? -22.905 27.240 23.272 1.00 96.00 96 SER A C 1
ATOM 768 O O . SER A 1 96 ? -23.466 28.281 22.914 1.00 96.00 96 SER A O 1
ATOM 770 N N . LYS A 1 97 ? -22.002 26.630 22.495 1.00 95.00 97 LYS A N 1
ATOM 771 C CA . LYS A 1 97 ? -21.590 27.142 21.176 1.00 95.00 97 LYS A CA 1
ATOM 772 C C . LYS A 1 97 ? -21.667 26.082 20.082 1.00 95.00 97 LYS A C 1
ATOM 774 O O . LYS A 1 97 ? -21.511 24.897 20.363 1.00 95.00 97 LYS A O 1
ATOM 779 N N . SER A 1 98 ? -21.864 26.541 18.849 1.00 93.69 98 SER A N 1
ATOM 780 C CA . SER A 1 98 ? -21.646 25.793 17.607 1.00 93.69 98 SER A CA 1
ATOM 781 C C . SER A 1 98 ? -20.938 26.711 16.607 1.00 93.69 98 SER A C 1
ATOM 783 O O . SER A 1 98 ? -21.513 27.702 16.141 1.00 93.69 98 SER A O 1
ATOM 785 N N . GLY A 1 99 ? -19.653 26.445 16.361 1.00 91.88 99 GLY A N 1
ATOM 786 C CA . GLY A 1 99 ? -18.747 27.352 15.658 1.00 91.88 99 GLY A CA 1
ATOM 787 C C . GLY A 1 99 ? -18.733 28.738 16.312 1.00 91.88 99 GLY A C 1
ATOM 788 O O . GLY A 1 99 ? -18.586 28.879 17.528 1.00 91.88 99 GLY A O 1
ATOM 789 N N . ASN A 1 100 ? -18.981 29.774 15.511 1.00 92.69 100 ASN A N 1
ATOM 790 C CA . ASN A 1 100 ? -19.074 31.161 15.985 1.00 92.69 100 ASN A CA 1
ATOM 791 C C . ASN A 1 100 ? -20.417 31.511 16.655 1.00 92.69 100 ASN A C 1
ATOM 793 O O . ASN A 1 100 ? -20.569 32.601 17.210 1.00 92.69 100 ASN A O 1
ATOM 797 N N . THR A 1 101 ? -21.402 30.611 16.621 1.00 92.69 101 THR A N 1
ATOM 798 C CA . THR A 1 101 ? -22.741 30.863 17.167 1.00 92.69 101 THR A CA 1
ATOM 799 C C . THR A 1 101 ? -22.785 30.507 18.645 1.00 92.69 101 THR A C 1
ATOM 801 O O . THR A 1 101 ? -22.529 29.365 19.019 1.00 92.69 101 THR A O 1
ATOM 804 N N . THR A 1 102 ? -23.155 31.468 19.494 1.00 94.75 102 THR A N 1
ATOM 805 C CA . THR A 1 102 ? -23.429 31.226 20.919 1.00 94.75 102 THR A CA 1
ATOM 806 C C . THR A 1 102 ? -24.935 31.146 21.142 1.00 94.75 102 THR A C 1
ATOM 808 O O . THR A 1 102 ? -25.676 32.040 20.731 1.00 94.75 102 THR A O 1
ATOM 811 N N . PHE A 1 103 ? -25.395 30.085 21.797 1.00 94.81 103 PHE A N 1
ATOM 812 C CA . PHE A 1 103 ? -26.806 29.894 22.110 1.00 94.81 103 PHE A CA 1
ATOM 813 C C . PHE A 1 103 ? -27.192 30.713 23.341 1.00 94.81 103 PHE A C 1
ATOM 815 O O . PHE A 1 103 ? -26.493 30.713 24.353 1.00 94.81 103 PHE A O 1
ATOM 822 N N . LEU A 1 104 ? -28.317 31.420 23.253 1.00 94.38 104 LEU A N 1
ATOM 823 C CA . LEU A 1 104 ? -28.858 32.283 24.302 1.00 94.38 104 LEU A CA 1
ATOM 824 C C . LEU A 1 104 ? -30.333 31.954 24.532 1.00 94.38 104 LEU A C 1
ATOM 826 O O . LEU A 1 104 ? -31.007 31.425 23.644 1.00 94.38 104 LEU A O 1
ATOM 830 N N . ALA A 1 105 ? -30.848 32.319 25.705 1.00 94.56 105 ALA A N 1
ATOM 831 C CA . ALA A 1 105 ? -32.286 32.334 25.924 1.00 94.56 105 ALA A CA 1
ATOM 832 C C . ALA A 1 105 ? -32.917 33.440 25.066 1.00 94.56 105 ALA A C 1
ATOM 834 O O . ALA A 1 105 ? -32.481 34.591 25.109 1.00 94.56 105 ALA A O 1
ATOM 835 N N . LYS A 1 106 ? -33.937 33.100 24.278 1.00 93.38 106 LYS A N 1
ATOM 836 C CA . LYS A 1 106 ? -34.630 34.056 23.402 1.00 93.38 106 LYS A CA 1
ATOM 837 C C . LYS A 1 106 ? -36.133 33.842 23.436 1.00 93.38 106 LYS A C 1
ATOM 839 O O . LYS A 1 106 ? -36.604 32.716 23.573 1.00 93.38 106 LYS A O 1
ATOM 844 N N . LYS A 1 107 ? -36.893 34.923 23.275 1.00 92.19 107 LYS A N 1
ATOM 845 C CA . LYS A 1 107 ? -38.346 34.846 23.127 1.00 92.19 107 LYS A CA 1
ATOM 846 C C . LYS A 1 107 ? -38.681 34.440 21.689 1.00 92.19 107 LYS A C 1
ATOM 848 O O . LYS A 1 107 ? -38.322 35.146 20.751 1.00 92.19 107 LYS A O 1
ATOM 853 N N . LEU A 1 108 ? -39.351 33.307 21.511 1.00 89.44 108 LEU A N 1
ATOM 854 C CA . LEU A 1 108 ? -39.892 32.840 20.235 1.00 89.44 108 LEU A CA 1
ATOM 855 C C . LEU A 1 108 ? -41.410 32.777 20.374 1.00 89.44 108 LEU A C 1
ATOM 857 O O . LEU A 1 108 ? -41.897 32.022 21.210 1.00 89.44 108 LEU A O 1
ATOM 861 N N . ARG A 1 109 ? -42.135 33.573 19.573 1.00 89.75 109 ARG A N 1
ATOM 862 C CA . ARG A 1 109 ? -43.612 33.545 19.490 1.00 89.75 109 ARG A CA 1
ATOM 863 C C . ARG A 1 109 ? -44.252 33.504 20.890 1.00 89.75 109 ARG A C 1
ATOM 865 O O . ARG A 1 109 ? -44.754 32.471 21.314 1.00 89.75 109 ARG A O 1
ATOM 872 N N . GLY A 1 110 ? -44.049 34.568 21.667 1.00 88.50 110 GLY A N 1
ATOM 873 C CA . GLY A 1 110 ? -44.649 34.705 23.003 1.00 88.50 110 GLY A CA 1
ATOM 874 C C . GLY A 1 110 ? -43.907 34.028 24.152 1.00 88.50 110 GLY A C 1
ATOM 875 O O . GLY A 1 110 ? -43.894 34.562 25.259 1.00 88.50 110 GLY A O 1
ATOM 876 N N . HIS A 1 111 ? -43.203 32.926 23.897 1.00 92.06 111 HIS A N 1
ATOM 877 C CA . HIS A 1 111 ? -42.613 32.087 24.943 1.00 92.06 111 HIS A CA 1
ATOM 878 C C . HIS A 1 111 ? -41.082 32.151 24.945 1.00 92.06 111 HIS A C 1
ATOM 880 O O . HIS A 1 111 ? -40.449 32.362 23.911 1.00 92.06 111 HIS A O 1
ATOM 886 N N . ILE A 1 112 ? -40.453 31.990 26.110 1.00 93.62 112 ILE A N 1
ATOM 887 C CA . ILE A 1 112 ? -38.988 31.943 26.216 1.00 93.62 112 ILE A CA 1
ATOM 888 C C . ILE A 1 112 ? -38.520 30.535 25.835 1.00 93.62 112 ILE A C 1
ATOM 890 O O . ILE A 1 112 ? -39.072 29.548 26.301 1.00 93.62 112 ILE A O 1
ATOM 894 N N . SER A 1 113 ? -37.516 30.448 24.965 1.00 95.50 113 SER A N 1
ATOM 895 C CA . SER A 1 113 ? -36.774 29.220 24.681 1.00 95.50 113 SER A CA 1
ATOM 896 C C . SER A 1 113 ? -35.377 29.358 25.268 1.00 95.50 113 SER A C 1
ATOM 898 O O . SER A 1 113 ? -34.562 30.133 24.762 1.00 95.50 113 SER A O 1
ATOM 900 N N . GLU A 1 114 ? -35.090 28.621 26.337 1.00 96.31 114 GLU A N 1
ATOM 901 C CA . GLU A 1 114 ? -33.787 28.574 27.004 1.00 96.31 114 GLU A CA 1
ATOM 902 C C . GLU A 1 114 ? -32.860 27.539 26.346 1.00 96.31 114 GLU A C 1
ATOM 904 O O . GLU A 1 114 ? -32.327 26.650 27.009 1.00 96.31 114 GLU A O 1
ATOM 909 N N . GLY A 1 115 ? -32.676 27.645 25.028 1.00 94.56 115 GLY A N 1
ATOM 910 C CA . GLY A 1 115 ? -31.804 26.752 24.268 1.00 94.56 115 GLY A CA 1
ATOM 911 C C . GLY A 1 115 ? -32.404 26.252 22.958 1.00 94.56 115 GLY A C 1
ATOM 912 O O . GLY A 1 115 ? -33.378 26.816 22.448 1.00 94.56 115 GLY A O 1
ATOM 913 N N . MET A 1 116 ? -31.793 25.192 22.428 1.00 95.38 116 MET A N 1
ATOM 914 C CA . MET A 1 116 ? -32.185 24.494 21.202 1.00 95.38 116 MET A CA 1
ATOM 915 C C . MET A 1 116 ? -31.914 22.991 21.343 1.00 95.38 116 MET A C 1
ATOM 917 O O . MET A 1 116 ? -30.826 22.605 21.768 1.00 95.38 116 MET A O 1
ATOM 921 N N . LEU A 1 117 ? -32.889 22.150 20.989 1.00 96.56 117 LEU A N 1
ATOM 922 C CA . LEU A 1 117 ? -32.700 20.696 20.912 1.00 96.56 117 LEU A CA 1
ATOM 923 C C . LEU A 1 117 ? -31.888 20.327 19.664 1.00 96.56 117 LEU A C 1
ATOM 925 O O . LEU A 1 117 ? -32.035 20.985 18.640 1.00 96.56 117 LEU A O 1
ATOM 929 N N . ILE A 1 118 ? -31.059 19.287 19.748 1.00 95.31 118 ILE A N 1
ATOM 930 C CA . ILE A 1 118 ? -30.026 18.988 18.746 1.00 95.31 118 ILE A CA 1
ATOM 931 C C . ILE A 1 118 ? -30.416 17.789 17.867 1.00 95.31 118 ILE A C 1
ATOM 933 O O . ILE A 1 118 ? -30.797 16.728 18.362 1.00 95.31 118 ILE A O 1
ATOM 937 N N . SER A 1 119 ? -30.272 17.952 16.556 1.00 94.69 119 SER A N 1
ATOM 938 C CA . SER A 1 119 ? -30.330 16.923 15.510 1.00 94.69 119 SER A CA 1
ATOM 939 C C . SER A 1 119 ? -28.969 16.265 15.235 1.00 94.69 119 SER A C 1
ATOM 941 O O . SER A 1 119 ? -27.918 16.775 15.617 1.00 94.69 119 SER A O 1
ATOM 943 N N . ALA A 1 120 ? -28.946 15.151 14.494 1.00 93.81 120 ALA A N 1
ATOM 944 C CA . ALA A 1 120 ? -27.685 14.532 14.069 1.00 93.81 120 ALA A CA 1
ATOM 945 C C . ALA A 1 120 ? -26.834 15.469 13.184 1.00 93.81 120 ALA A C 1
ATOM 947 O O . ALA A 1 120 ? -25.611 15.508 13.309 1.00 93.81 120 ALA A O 1
ATOM 948 N N . VAL A 1 121 ? -27.474 16.267 12.325 1.00 93.69 121 VAL A N 1
ATOM 949 C CA . VAL A 1 121 ? -26.781 17.209 11.429 1.00 93.69 121 VAL A CA 1
ATOM 950 C C . VAL A 1 121 ? -26.098 18.327 12.218 1.00 93.69 121 VAL A C 1
ATOM 952 O O . VAL A 1 121 ? -24.968 18.698 11.914 1.00 93.69 121 VAL A O 1
ATOM 955 N N . GLU A 1 122 ? -26.733 18.824 13.280 1.00 93.50 122 GLU A N 1
ATOM 956 C CA . GLU A 1 122 ? -26.149 19.852 14.156 1.00 93.50 122 GLU A CA 1
ATOM 957 C C . GLU A 1 122 ? -24.968 19.335 14.992 1.00 93.50 122 GLU A C 1
ATOM 959 O O . GLU A 1 122 ? -24.169 20.137 15.473 1.00 93.50 122 GLU A O 1
ATOM 964 N N . LEU A 1 123 ? -24.816 18.011 15.129 1.00 94.19 123 LEU A N 1
ATOM 965 C CA . LEU A 1 123 ? -23.616 17.376 15.690 1.00 94.19 123 LEU A CA 1
ATOM 966 C C . LEU A 1 123 ? -22.472 17.212 14.673 1.00 94.19 123 LEU A C 1
ATOM 968 O O . LEU A 1 123 ? -21.414 16.705 15.044 1.00 94.19 123 LEU A O 1
ATOM 972 N N . GLY A 1 124 ? -22.668 17.623 13.416 1.00 93.25 124 GLY A N 1
ATOM 973 C CA . GLY A 1 124 ? -21.680 17.528 12.337 1.00 93.25 124 GLY A CA 1
ATOM 974 C C . GLY A 1 124 ? -21.837 16.308 11.423 1.00 93.25 124 GLY A C 1
ATOM 975 O O . GLY A 1 124 ? -21.025 16.121 10.520 1.00 93.25 124 GLY A O 1
ATOM 976 N N . PHE A 1 125 ? -22.865 15.469 11.608 1.00 95.00 125 PHE A N 1
ATOM 977 C CA . PHE A 1 125 ? -23.045 14.288 10.760 1.00 95.00 125 PHE A CA 1
ATOM 978 C C . PHE A 1 125 ? -23.614 14.637 9.381 1.00 95.00 125 PHE A C 1
ATOM 980 O O . PHE A 1 125 ? -24.547 15.431 9.240 1.00 95.00 125 PHE A O 1
ATOM 987 N N . ASN A 1 126 ? -23.083 13.984 8.345 1.00 93.88 126 ASN A N 1
ATOM 988 C CA . ASN A 1 126 ? -23.544 14.163 6.974 1.00 93.88 126 ASN A CA 1
ATOM 989 C C . ASN A 1 126 ? -24.982 13.647 6.808 1.00 93.88 126 ASN A C 1
ATOM 991 O O . ASN A 1 126 ? -25.249 12.449 6.933 1.00 93.88 126 ASN A O 1
ATOM 995 N N . LYS A 1 127 ? -25.894 14.553 6.441 1.00 93.75 127 LYS A N 1
ATOM 996 C CA . LYS A 1 127 ? -27.317 14.267 6.220 1.00 93.75 127 LYS A CA 1
ATOM 997 C C . LYS A 1 127 ? -27.562 13.091 5.266 1.00 93.75 127 LYS A C 1
ATOM 999 O O . LYS A 1 127 ? -28.473 12.303 5.487 1.00 93.75 127 LYS A O 1
ATOM 1004 N N . HIS A 1 128 ? -26.743 12.929 4.225 1.00 93.94 128 HIS A N 1
ATOM 1005 C CA . HIS A 1 128 ? -26.925 11.872 3.220 1.00 93.94 128 HIS A CA 1
ATOM 1006 C C . HIS A 1 128 ? -26.670 10.451 3.751 1.00 93.94 128 HIS A C 1
ATOM 1008 O O . HIS A 1 128 ? -27.055 9.471 3.103 1.00 93.94 128 HIS A O 1
ATOM 1014 N N . LEU A 1 129 ? -26.034 10.336 4.920 1.00 94.19 129 LEU A N 1
ATOM 1015 C CA . LEU A 1 129 ? -25.752 9.068 5.589 1.00 94.19 129 LEU A CA 1
ATOM 1016 C C . LEU A 1 129 ? -26.833 8.675 6.602 1.00 94.19 129 LEU A C 1
ATOM 1018 O O . LEU A 1 129 ? -26.841 7.535 7.062 1.00 94.19 129 LEU A O 1
ATOM 1022 N N . LEU A 1 130 ? -27.739 9.590 6.951 1.00 93.94 130 LEU A N 1
ATOM 1023 C CA . LEU A 1 130 ? -28.796 9.334 7.921 1.00 93.94 130 LEU A CA 1
ATOM 1024 C C . LEU A 1 130 ? -29.904 8.476 7.296 1.00 93.94 130 LEU A C 1
ATOM 1026 O O . LEU A 1 130 ? -30.231 8.598 6.111 1.00 93.94 130 LEU A O 1
ATOM 1030 N N . ASN A 1 131 ? -30.490 7.595 8.105 1.00 90.69 131 ASN A N 1
ATOM 1031 C CA . ASN A 1 131 ? -31.741 6.938 7.751 1.00 90.69 131 ASN A CA 1
ATOM 1032 C C . ASN A 1 131 ? -32.921 7.889 8.016 1.00 90.69 131 ASN A C 1
ATOM 1034 O O . ASN A 1 131 ? -32.780 8.955 8.616 1.00 90.69 131 ASN A O 1
ATOM 1038 N N . SER A 1 132 ? -34.116 7.478 7.601 1.00 86.62 132 SER A N 1
ATOM 1039 C CA . SER A 1 132 ? -35.328 8.277 7.773 1.00 86.62 132 SER A CA 1
ATOM 1040 C C . SER A 1 132 ? -35.735 8.507 9.225 1.00 86.62 132 SER A C 1
ATOM 1042 O O . SER A 1 132 ? -36.660 9.273 9.424 1.00 86.62 132 SER A O 1
ATOM 1044 N N . GLU A 1 133 ? -35.144 7.822 10.207 1.00 84.00 133 GLU A N 1
ATOM 1045 C CA . GLU A 1 133 ? -35.430 7.980 11.641 1.00 84.00 133 GLU A CA 1
ATOM 1046 C C . GLU A 1 133 ? -34.532 9.058 12.263 1.00 84.00 133 GLU A C 1
ATOM 1048 O O . GLU A 1 133 ? -35.018 9.971 12.927 1.00 84.00 133 GLU A O 1
ATOM 1053 N N . LEU A 1 134 ? -33.230 9.016 11.964 1.00 85.75 134 LEU A N 1
ATOM 1054 C CA . LEU A 1 134 ? -32.251 9.999 12.435 1.00 85.75 134 LEU A CA 1
ATOM 1055 C C . LEU A 1 134 ? -32.376 11.362 11.731 1.00 85.75 134 LEU A C 1
ATOM 1057 O O . LEU A 1 134 ? -31.915 12.362 12.275 1.00 85.75 134 LEU A O 1
ATOM 1061 N N . ASP A 1 135 ? -33.002 11.417 10.549 1.00 87.00 135 ASP A N 1
ATOM 1062 C CA . ASP A 1 135 ? -33.255 12.663 9.799 1.00 87.00 135 ASP A CA 1
ATOM 1063 C C . ASP A 1 135 ? -34.616 13.326 10.135 1.00 87.00 135 ASP A C 1
ATOM 1065 O O . ASP A 1 135 ? -34.998 14.310 9.506 1.00 87.00 135 ASP A O 1
ATOM 1069 N N . GLN A 1 136 ? -35.380 12.834 11.128 1.00 81.75 136 GLN A N 1
ATOM 1070 C CA . GLN A 1 136 ? -36.712 13.393 11.476 1.00 81.75 136 GLN A CA 1
ATOM 1071 C C . GLN A 1 136 ? -36.678 14.666 12.331 1.00 81.75 136 GLN A C 1
ATOM 1073 O O . GLN A 1 136 ? -37.730 15.167 12.740 1.00 81.75 136 GLN A O 1
ATOM 1078 N N . GLY A 1 137 ? -35.491 15.197 12.614 1.00 86.69 137 GLY A N 1
ATOM 1079 C CA . GLY A 1 137 ? -35.306 16.370 13.457 1.00 86.69 137 GLY A CA 1
ATOM 1080 C C . GLY A 1 137 ? -34.394 16.064 14.634 1.00 86.69 137 GLY A C 1
ATOM 1081 O O . GLY A 1 137 ? -33.207 15.818 14.448 1.00 86.69 137 GLY A O 1
ATOM 1082 N N . VAL A 1 138 ? -34.933 16.132 15.850 1.00 92.69 138 VAL A N 1
ATOM 1083 C CA . VAL A 1 138 ? -34.139 16.061 17.088 1.00 92.69 138 VAL A CA 1
ATOM 1084 C C . VAL A 1 138 ? -33.704 14.624 17.374 1.00 92.69 138 VAL A C 1
ATOM 1086 O O . VAL A 1 138 ? -34.465 13.688 17.143 1.00 92.69 138 VAL A O 1
ATOM 1089 N N . LEU A 1 139 ? -32.501 14.441 17.918 1.00 93.12 139 LEU A N 1
ATOM 1090 C CA . LEU A 1 139 ? -32.063 13.155 18.457 1.00 93.12 139 LEU A CA 1
ATOM 1091 C C . LEU A 1 139 ? -32.834 12.839 19.740 1.00 93.12 139 LEU A C 1
ATOM 1093 O O . LEU A 1 139 ? -32.625 13.483 20.768 1.00 93.12 139 LEU A O 1
ATOM 1097 N N . VAL A 1 140 ? -33.705 11.837 19.664 1.00 92.88 140 VAL A N 1
ATOM 1098 C CA . VAL A 1 140 ? -34.528 11.356 20.777 1.00 92.88 140 VAL A CA 1
ATOM 1099 C C . VAL A 1 140 ? -34.142 9.912 21.070 1.00 92.88 140 VAL A C 1
ATOM 1101 O O . VAL A 1 140 ? -34.096 9.087 20.161 1.00 92.88 140 VAL A O 1
ATOM 1104 N N . PHE A 1 141 ? -33.846 9.602 22.329 1.00 91.12 141 PHE A N 1
ATOM 1105 C CA . PHE A 1 141 ? -33.396 8.275 22.751 1.00 91.12 141 PHE A CA 1
ATOM 1106 C C . PHE A 1 141 ? -33.968 7.888 24.117 1.00 91.12 141 PHE A C 1
ATOM 1108 O O . PHE A 1 141 ? -34.488 8.721 24.864 1.00 91.12 141 PHE A O 1
ATOM 1115 N N . ASP A 1 142 ? -33.911 6.594 24.432 1.00 92.06 142 ASP A N 1
ATOM 1116 C CA . ASP A 1 142 ? -34.320 6.076 25.739 1.00 92.06 142 ASP A CA 1
ATOM 1117 C C . ASP A 1 142 ? -33.509 6.729 26.873 1.00 92.06 142 ASP A C 1
ATOM 1119 O O . ASP A 1 142 ? -32.337 7.055 26.667 1.00 92.06 142 ASP A O 1
ATOM 1123 N N . PRO A 1 143 ? -34.103 6.936 28.065 1.00 91.19 143 PRO A N 1
ATOM 1124 C CA . PRO A 1 143 ? -33.445 7.604 29.183 1.00 91.19 143 PRO A CA 1
ATOM 1125 C C . PRO A 1 143 ? -32.388 6.703 29.838 1.00 91.19 143 PRO A C 1
ATOM 1127 O O . PRO A 1 143 ? -32.624 6.097 30.879 1.00 91.19 143 PRO A O 1
ATOM 1130 N N . ILE A 1 144 ? -31.229 6.589 29.190 1.00 92.25 144 ILE A N 1
ATOM 1131 C CA . ILE A 1 144 ? -30.122 5.710 29.600 1.00 92.25 144 ILE A CA 1
ATOM 1132 C C . ILE A 1 144 ? -28.891 6.477 30.086 1.00 92.25 144 ILE A C 1
ATOM 1134 O O . ILE A 1 144 ? -28.004 5.877 30.688 1.00 92.25 144 ILE A O 1
ATOM 1138 N N . PHE A 1 145 ? -28.807 7.782 29.814 1.00 93.88 145 PHE A N 1
ATOM 1139 C CA . PHE A 1 145 ? -27.655 8.596 30.189 1.00 93.88 145 PHE A CA 1
ATOM 1140 C C . PHE A 1 145 ? -27.923 9.367 31.476 1.00 93.88 145 PHE A C 1
ATOM 1142 O O . PHE A 1 145 ? -29.016 9.883 31.696 1.00 93.88 145 PHE A O 1
ATOM 1149 N N . ASP A 1 146 ? -26.902 9.494 32.312 1.00 95.00 146 ASP A N 1
ATOM 1150 C CA . ASP A 1 146 ? -26.954 10.399 33.453 1.00 95.00 146 ASP A CA 1
ATOM 1151 C C . ASP A 1 146 ? -26.976 11.855 32.956 1.00 95.00 146 ASP A C 1
ATOM 1153 O O . ASP A 1 146 ? -26.162 12.242 32.109 1.00 95.00 146 ASP A O 1
ATOM 1157 N N . LEU A 1 147 ? -27.896 12.669 33.479 1.00 96.25 147 LEU A N 1
ATOM 1158 C CA . LEU A 1 147 ? -28.020 14.081 33.120 1.00 96.25 147 LEU A CA 1
ATOM 1159 C C . LEU A 1 147 ? -26.790 14.903 33.536 1.00 96.25 147 LEU A C 1
ATOM 1161 O O . LEU A 1 147 ? -26.552 15.964 32.953 1.00 96.25 147 LEU A O 1
ATOM 1165 N N . GLU A 1 148 ? -26.013 14.436 34.519 1.00 95.81 148 GLU A N 1
ATOM 1166 C CA . GLU A 1 148 ? -24.752 15.063 34.938 1.00 95.81 148 GLU A CA 1
ATOM 1167 C C . GLU A 1 148 ? -23.591 14.766 33.979 1.00 95.81 148 GLU A C 1
ATOM 1169 O O . GLU A 1 148 ? -22.591 15.491 33.950 1.00 95.81 148 GLU A O 1
ATOM 1174 N N . SER A 1 149 ? -23.711 13.717 33.162 1.00 95.12 149 SER A N 1
ATOM 1175 C CA . SER A 1 149 ? -22.638 13.298 32.267 1.00 95.12 149 SER A CA 1
ATOM 1176 C C . SER A 1 149 ? -22.440 14.274 31.100 1.00 95.12 149 SER A C 1
ATOM 1178 O O . SER A 1 149 ? -23.384 14.861 30.571 1.00 95.12 149 SER A O 1
ATOM 1180 N N . ASN A 1 150 ? -21.186 14.457 30.670 1.00 94.81 150 ASN A N 1
ATOM 1181 C CA . ASN A 1 150 ? -20.860 15.312 29.527 1.00 94.81 150 ASN A CA 1
ATOM 1182 C C . ASN A 1 150 ? -21.115 14.561 28.204 1.00 94.81 150 ASN A C 1
ATOM 1184 O O . ASN A 1 150 ? -20.338 13.648 27.884 1.00 94.81 150 ASN A O 1
ATOM 1188 N N . PRO A 1 151 ? -22.103 14.969 27.380 1.00 95.44 151 PRO A N 1
ATOM 1189 C CA . PRO A 1 151 ? -22.413 14.270 26.138 1.00 95.44 151 PRO A CA 1
ATOM 1190 C C . PRO A 1 151 ? -21.251 14.246 25.144 1.00 95.44 151 PRO A C 1
ATOM 1192 O O . PRO A 1 151 ? -21.101 13.266 24.420 1.00 95.44 151 PRO A O 1
ATOM 1195 N N . LEU A 1 152 ? -20.391 15.274 25.133 1.00 95.31 152 LEU A N 1
ATOM 1196 C CA . LEU A 1 152 ? -19.230 15.324 24.235 1.00 95.31 152 LEU A CA 1
ATOM 1197 C C . LEU A 1 152 ? -18.258 14.178 24.486 1.00 95.31 152 LEU A C 1
ATOM 1199 O O . LEU A 1 152 ? -17.686 13.632 23.547 1.00 95.31 152 LEU A O 1
ATOM 1203 N N . LYS A 1 153 ? -18.085 13.808 25.757 1.00 93.69 153 LYS A N 1
ATOM 1204 C CA . LYS A 1 153 ? -17.201 12.717 26.162 1.00 93.69 153 LYS A CA 1
ATOM 1205 C C . LYS A 1 153 ? -17.891 11.367 25.994 1.00 93.69 153 LYS A C 1
ATOM 1207 O O . LYS A 1 153 ? -17.305 10.456 25.422 1.00 93.69 153 LYS A O 1
ATOM 1212 N N . VAL A 1 154 ? -19.132 11.249 26.471 1.00 93.81 154 VAL A N 1
ATOM 1213 C CA . VAL A 1 154 ? -19.890 9.985 26.476 1.00 93.81 154 VAL A CA 1
ATOM 1214 C C . VAL A 1 154 ? -20.181 9.489 25.059 1.00 93.81 154 VAL A C 1
ATOM 1216 O O . VAL A 1 154 ? -20.018 8.305 24.779 1.00 93.81 154 VAL A O 1
ATOM 1219 N N . LEU A 1 155 ? -20.570 10.395 24.160 1.00 95.31 155 LEU A N 1
ATOM 1220 C CA . LEU A 1 155 ? -20.891 10.083 22.764 1.00 95.31 155 LEU A CA 1
ATOM 1221 C C . LEU A 1 155 ? -19.697 10.294 21.820 1.00 95.31 155 LEU A C 1
ATOM 1223 O O . LEU A 1 155 ? -19.857 10.233 20.601 1.00 95.31 155 LEU A O 1
ATOM 1227 N N . GLU A 1 156 ? -18.502 10.531 22.376 1.00 96.31 156 GLU A N 1
ATOM 1228 C CA . GLU A 1 156 ? -17.253 10.725 21.633 1.00 96.31 156 GLU A CA 1
ATOM 1229 C C . GLU A 1 156 ? -17.377 11.842 20.569 1.00 96.31 156 GLU A C 1
ATOM 1231 O O . GLU A 1 156 ? -16.900 11.678 19.457 1.00 96.31 156 GLU A O 1
ATOM 1236 N N . LEU A 1 157 ? -18.069 12.952 20.846 1.00 96.44 157 LEU A N 1
ATOM 1237 C CA . LEU A 1 157 ? -18.368 13.995 19.846 1.00 96.44 157 LEU A CA 1
ATOM 1238 C C . LEU A 1 157 ? -17.256 15.040 19.681 1.00 96.44 157 LEU A C 1
ATOM 1240 O O . LEU A 1 157 ? -17.187 15.671 18.629 1.00 96.44 157 LEU A O 1
ATOM 1244 N N . ASP A 1 158 ? -16.399 15.223 20.688 1.00 93.81 158 ASP A N 1
ATOM 1245 C CA . ASP A 1 158 ? -15.173 16.023 20.557 1.00 93.81 158 ASP A CA 1
ATOM 1246 C C . ASP A 1 158 ? -14.058 15.144 19.980 1.00 93.81 158 ASP A C 1
ATOM 1248 O O . ASP A 1 158 ? -13.254 14.566 20.714 1.00 93.81 158 ASP A O 1
ATOM 1252 N N . ASP A 1 159 ? -14.089 14.957 18.662 1.00 96.94 159 ASP A N 1
ATOM 1253 C CA . ASP A 1 159 ? -13.324 13.930 17.955 1.00 96.94 159 ASP A CA 1
ATOM 1254 C C . ASP A 1 159 ? -12.581 14.479 16.736 1.00 96.94 159 ASP A C 1
ATOM 1256 O O . ASP A 1 159 ? -13.023 15.429 16.078 1.00 96.94 159 ASP A O 1
ATOM 1260 N N . LEU A 1 160 ? -11.468 13.817 16.427 1.00 97.62 160 LEU A N 1
ATOM 1261 C CA . LEU A 1 160 ? -10.720 13.990 15.192 1.00 97.62 160 LEU A CA 1
ATOM 1262 C C . LEU A 1 160 ? -10.947 12.755 14.325 1.00 97.62 160 LEU A C 1
ATOM 1264 O O . LEU A 1 160 ? -10.735 11.624 14.765 1.00 97.62 160 LEU A O 1
ATOM 1268 N N . ILE A 1 161 ? -11.379 12.981 13.092 1.00 98.00 161 ILE A N 1
ATOM 1269 C CA . ILE A 1 161 ? -11.561 11.945 12.087 1.00 98.00 161 ILE A CA 1
ATOM 1270 C C . ILE A 1 161 ? -10.300 11.900 11.230 1.00 98.00 161 ILE A C 1
ATOM 1272 O O . ILE A 1 161 ? -9.928 12.892 10.599 1.00 98.00 161 ILE A O 1
ATOM 1276 N N . LEU A 1 162 ? -9.636 10.750 11.253 1.00 98.12 162 LEU A N 1
ATOM 1277 C CA . LEU A 1 162 ? -8.408 10.467 10.524 1.00 98.12 162 LEU A CA 1
ATOM 1278 C C . LEU A 1 162 ? -8.759 9.745 9.226 1.00 98.12 162 LEU A C 1
ATOM 1280 O O . LEU A 1 162 ? -9.358 8.669 9.284 1.00 98.12 162 LEU A O 1
ATOM 1284 N N . ASP A 1 163 ? -8.361 10.281 8.075 1.00 96.88 163 ASP A N 1
ATOM 1285 C CA . ASP A 1 163 ? -8.347 9.502 6.839 1.00 96.88 163 ASP A CA 1
ATOM 1286 C C . ASP A 1 163 ? -7.025 8.760 6.715 1.00 96.88 163 ASP A C 1
ATOM 1288 O O . ASP A 1 163 ? -5.983 9.350 6.433 1.00 96.88 163 ASP A O 1
ATOM 1292 N N . ILE A 1 164 ? -7.076 7.456 6.978 1.00 95.19 164 ILE A N 1
ATOM 1293 C CA . ILE A 1 164 ? -5.905 6.589 6.915 1.00 95.19 164 ILE A CA 1
ATOM 1294 C C . ILE A 1 164 ? -5.899 5.865 5.573 1.00 95.19 164 ILE A C 1
ATOM 1296 O O . ILE A 1 164 ? -6.787 5.044 5.279 1.00 95.19 164 ILE A O 1
ATOM 1300 N N . LYS A 1 165 ? -4.881 6.144 4.761 1.00 88.81 165 LYS A N 1
ATOM 1301 C CA . LYS A 1 165 ? -4.656 5.477 3.484 1.00 88.81 165 LYS A CA 1
ATOM 1302 C C . LYS A 1 165 ? -3.793 4.246 3.702 1.00 88.81 165 LYS A C 1
ATOM 1304 O O . LYS A 1 165 ? -2.628 4.307 4.072 1.00 88.81 165 LYS A O 1
ATOM 1309 N N . LEU A 1 166 ? -4.397 3.089 3.462 1.00 86.56 166 LEU A N 1
ATOM 1310 C CA . LEU A 1 166 ? -3.716 1.810 3.613 1.00 86.56 166 LEU A CA 1
ATOM 1311 C C . LEU A 1 166 ? -3.115 1.353 2.291 1.00 86.56 166 LEU A C 1
ATOM 1313 O O . LEU A 1 166 ? -3.793 1.351 1.256 1.00 86.56 166 LEU A O 1
ATOM 1317 N N . LEU A 1 167 ? -1.878 0.871 2.367 1.00 85.25 167 LEU A N 1
ATOM 1318 C CA . LEU A 1 167 ? -1.218 0.164 1.279 1.00 85.25 167 LEU A CA 1
ATOM 1319 C C . LEU A 1 167 ? -1.934 -1.163 0.966 1.00 85.25 167 LEU A C 1
ATOM 1321 O O . LEU A 1 167 ? -2.649 -1.739 1.791 1.00 85.25 167 LEU A O 1
ATOM 1325 N N . TRP A 1 168 ? -1.766 -1.651 -0.265 1.00 85.75 168 TRP A N 1
ATOM 1326 C CA . TRP A 1 168 ? -2.491 -2.821 -0.778 1.00 85.75 168 TRP A CA 1
ATOM 1327 C C . TRP A 1 168 ? -2.163 -4.126 -0.031 1.00 85.75 168 TRP A C 1
ATOM 1329 O O . TRP A 1 168 ? -2.997 -5.032 -0.016 1.00 85.75 168 TRP A O 1
ATOM 1339 N N . ASN A 1 169 ? -0.985 -4.201 0.594 1.00 88.94 169 ASN A N 1
ATOM 1340 C CA . ASN A 1 169 ? -0.490 -5.334 1.375 1.00 88.94 169 ASN A CA 1
ATOM 1341 C C . ASN A 1 169 ? -1.023 -5.360 2.821 1.00 88.94 169 ASN A C 1
ATOM 1343 O O . ASN A 1 169 ? -0.925 -6.392 3.471 1.00 88.94 169 ASN A O 1
ATOM 1347 N N . ARG A 1 170 ? -1.644 -4.274 3.309 1.00 91.50 170 ARG A N 1
ATOM 1348 C CA . ARG A 1 170 ? -2.185 -4.159 4.679 1.00 91.50 170 ARG A CA 1
ATOM 1349 C C . ARG A 1 170 ? -3.717 -4.049 4.727 1.00 91.50 170 ARG A C 1
ATOM 1351 O O . ARG A 1 170 ? -4.263 -3.082 5.266 1.00 91.50 170 ARG A O 1
ATOM 1358 N N . PRO A 1 171 ? -4.471 -4.998 4.133 1.00 92.12 171 PRO A N 1
ATOM 1359 C CA . PRO A 1 171 ? -5.932 -4.956 4.152 1.00 92.12 171 PRO A CA 1
ATOM 1360 C C . PRO A 1 171 ? -6.524 -5.208 5.543 1.00 92.12 171 PRO A C 1
ATOM 1362 O O . PRO A 1 171 ? -7.677 -4.855 5.781 1.00 92.12 171 PRO A O 1
ATOM 1365 N N . ASP A 1 172 ? -5.744 -5.799 6.445 1.00 92.81 172 ASP A N 1
ATOM 1366 C CA . ASP A 1 172 ? -6.045 -5.964 7.862 1.00 92.81 172 ASP A CA 1
ATOM 1367 C C . ASP A 1 172 ? -6.161 -4.620 8.591 1.00 92.81 172 ASP A C 1
ATOM 1369 O O . ASP A 1 172 ? -7.011 -4.488 9.464 1.00 92.81 172 ASP A O 1
ATOM 1373 N N . GLY A 1 173 ? -5.411 -3.594 8.170 1.00 92.25 173 GLY A N 1
ATOM 1374 C CA . GLY A 1 173 ? -5.475 -2.254 8.761 1.00 92.25 173 GLY A CA 1
ATOM 1375 C C . GLY A 1 173 ? -6.827 -1.548 8.587 1.00 92.25 173 GLY A C 1
ATOM 1376 O O . GLY A 1 173 ? -7.072 -0.532 9.227 1.00 92.25 173 GLY A O 1
ATOM 1377 N N . ASN A 1 174 ? -7.743 -2.072 7.758 1.00 93.06 174 ASN A N 1
ATOM 1378 C CA . ASN A 1 174 ? -9.130 -1.590 7.636 1.00 93.06 174 ASN A CA 1
ATOM 1379 C C . ASN A 1 174 ? -9.992 -2.081 8.826 1.00 93.06 174 ASN A C 1
ATOM 1381 O O . ASN A 1 174 ? -11.115 -2.557 8.655 1.00 93.06 174 ASN A O 1
ATOM 1385 N N . SER A 1 175 ? -9.438 -2.023 10.034 1.00 95.31 175 SER A N 1
ATOM 1386 C CA . SER A 1 175 ? -10.012 -2.565 11.261 1.00 95.31 175 SER A CA 1
ATOM 1387 C C . SER A 1 175 ? -9.605 -1.682 12.431 1.00 95.31 175 SER A C 1
ATOM 1389 O O . SER A 1 175 ? -8.415 -1.499 12.692 1.00 95.31 175 SER A O 1
ATOM 1391 N N . TYR A 1 176 ? -10.590 -1.181 13.183 1.00 97.25 176 TYR A N 1
ATOM 1392 C CA . TYR A 1 176 ? -10.309 -0.480 14.440 1.00 97.25 176 TYR A CA 1
ATOM 1393 C C . TYR A 1 176 ? -9.526 -1.361 15.415 1.00 97.25 176 TYR A C 1
ATOM 1395 O O . TYR A 1 176 ? -8.651 -0.854 16.106 1.00 97.25 176 TYR A O 1
ATOM 1403 N N . LEU A 1 177 ? -9.818 -2.665 15.471 1.00 96.50 177 LEU A N 1
ATOM 1404 C CA . LEU A 1 177 ? -9.137 -3.583 16.381 1.00 96.50 177 LEU A CA 1
ATOM 1405 C C . LEU A 1 177 ? -7.670 -3.790 16.007 1.00 96.50 177 LEU A C 1
ATOM 1407 O O . LEU A 1 177 ? -6.831 -3.761 16.900 1.00 96.50 177 LEU A O 1
ATOM 1411 N N . VAL A 1 178 ? -7.346 -3.967 14.721 1.00 95.25 178 VAL A N 1
ATOM 1412 C CA . VAL A 1 178 ? -5.949 -4.136 14.280 1.00 95.25 178 VAL A CA 1
ATOM 1413 C C . VAL A 1 178 ? -5.142 -2.869 14.559 1.00 95.25 178 VAL A C 1
ATOM 1415 O O . VAL A 1 178 ? -4.093 -2.950 15.194 1.00 95.25 178 VAL A O 1
ATOM 1418 N N . LEU A 1 179 ? -5.658 -1.694 14.176 1.00 96.00 179 LEU A N 1
ATOM 1419 C CA . LEU A 1 179 ? -4.970 -0.425 14.439 1.00 96.00 179 LEU A CA 1
ATOM 1420 C C . LEU A 1 179 ? -4.819 -0.146 15.937 1.00 96.00 179 LEU A C 1
ATOM 1422 O O . LEU A 1 179 ? -3.748 0.259 16.379 1.00 96.00 179 LEU A O 1
ATOM 1426 N N . ALA A 1 180 ? -5.866 -0.384 16.731 1.00 96.88 180 ALA A N 1
ATOM 1427 C CA . ALA A 1 180 ? -5.795 -0.209 18.177 1.00 96.88 180 ALA A CA 1
ATOM 1428 C C . ALA A 1 180 ? -4.790 -1.174 18.824 1.00 96.88 180 ALA A C 1
ATOM 1430 O O . ALA A 1 180 ? -4.086 -0.775 19.747 1.00 96.88 180 ALA A O 1
ATOM 1431 N N . ASN A 1 181 ? -4.677 -2.407 18.326 1.00 96.00 181 ASN A N 1
ATOM 1432 C CA . ASN A 1 181 ? -3.704 -3.377 18.819 1.00 96.00 181 ASN A CA 1
ATOM 1433 C C . ASN A 1 181 ? -2.260 -2.968 18.503 1.00 96.00 181 ASN A C 1
ATOM 1435 O O . ASN A 1 181 ? -1.403 -3.030 19.379 1.00 96.00 181 ASN A O 1
ATOM 1439 N N . GLU A 1 182 ? -1.983 -2.503 17.280 1.00 95.69 182 GLU A N 1
ATOM 1440 C CA . GLU A 1 182 ? -0.646 -2.008 16.924 1.00 95.69 182 GLU A CA 1
ATOM 1441 C C . GLU A 1 182 ? -0.270 -0.752 17.714 1.00 95.69 182 GLU A C 1
ATOM 1443 O O . GLU A 1 182 ? 0.846 -0.654 18.225 1.00 95.69 182 GLU A O 1
ATOM 1448 N N . LEU A 1 183 ? -1.216 0.173 17.892 1.00 97.00 183 LEU A N 1
ATOM 1449 C CA . LEU A 1 183 ? -1.032 1.335 18.755 1.00 97.00 183 LEU A CA 1
ATOM 1450 C C . LEU A 1 183 ? -0.759 0.922 20.207 1.00 97.00 183 LEU A C 1
ATOM 1452 O O . LEU A 1 183 ? 0.187 1.416 20.820 1.00 97.00 183 LEU A O 1
ATOM 1456 N N . ALA A 1 184 ? -1.541 -0.007 20.758 1.00 96.88 184 ALA A N 1
ATOM 1457 C CA . ALA A 1 184 ? -1.335 -0.489 22.118 1.00 96.88 184 ALA A CA 1
ATOM 1458 C C . ALA A 1 184 ? 0.026 -1.179 22.285 1.00 96.88 184 ALA A C 1
ATOM 1460 O O . ALA A 1 184 ? 0.723 -0.950 23.274 1.00 96.88 184 ALA A O 1
ATOM 1461 N N . ALA A 1 185 ? 0.457 -1.961 21.293 1.00 95.38 185 ALA A N 1
ATOM 1462 C CA . ALA A 1 185 ? 1.783 -2.565 21.272 1.00 95.38 185 ALA A CA 1
ATOM 1463 C C . ALA A 1 185 ? 2.891 -1.497 21.259 1.00 95.38 185 ALA A C 1
ATOM 1465 O O . ALA A 1 185 ? 3.806 -1.560 22.085 1.00 95.38 185 ALA A O 1
ATOM 1466 N N . PHE A 1 186 ? 2.767 -0.474 20.408 1.00 95.00 186 PHE A N 1
ATOM 1467 C CA . PHE A 1 186 ? 3.723 0.633 20.301 1.00 95.00 186 PHE A CA 1
ATOM 1468 C C . PHE A 1 186 ? 3.846 1.440 21.604 1.00 95.00 186 PHE A C 1
ATOM 1470 O O . PHE A 1 186 ? 4.951 1.684 22.093 1.00 95.00 186 PHE A O 1
ATOM 1477 N N . PHE A 1 187 ? 2.718 1.811 22.218 1.00 95.19 187 PHE A N 1
ATOM 1478 C CA . PHE A 1 187 ? 2.685 2.536 23.497 1.00 95.19 187 PHE A CA 1
ATOM 1479 C C . PHE A 1 187 ? 2.866 1.637 24.725 1.00 95.19 187 PHE A C 1
ATOM 1481 O O . PHE A 1 187 ? 2.963 2.142 25.845 1.00 95.19 187 PHE A O 1
ATOM 1488 N N . LYS A 1 188 ? 2.949 0.319 24.520 1.00 94.00 188 LYS A N 1
ATOM 1489 C CA . LYS A 1 188 ? 3.069 -0.714 25.555 1.00 94.00 188 LYS A CA 1
ATOM 1490 C C . LYS A 1 188 ? 1.903 -0.721 26.552 1.00 94.00 188 LYS A C 1
ATOM 1492 O O . LYS A 1 188 ? 2.102 -1.102 27.702 1.00 94.00 188 LYS A O 1
ATOM 1497 N N . THR A 1 189 ? 0.706 -0.359 26.107 1.00 94.94 189 THR A N 1
ATOM 1498 C CA . THR A 1 189 ? -0.534 -0.479 26.881 1.00 94.94 189 THR A CA 1
ATOM 1499 C C . THR A 1 189 ? -1.152 -1.870 26.722 1.00 94.94 189 THR A C 1
ATOM 1501 O O . THR A 1 189 ? -0.664 -2.708 25.952 1.00 94.94 189 THR A O 1
ATOM 1504 N N . ASP A 1 190 ? -2.198 -2.141 27.503 1.00 89.50 190 ASP A N 1
ATOM 1505 C CA . ASP A 1 190 ? -2.937 -3.399 27.440 1.00 89.50 190 ASP A CA 1
ATOM 1506 C C . ASP A 1 190 ? -3.989 -3.361 26.330 1.00 89.50 190 ASP A C 1
ATOM 1508 O O . ASP A 1 190 ? -4.699 -2.369 26.162 1.00 89.50 190 ASP A O 1
ATOM 1512 N N . PHE A 1 191 ? -4.130 -4.471 25.608 1.00 91.25 191 PHE A N 1
ATOM 1513 C CA . PHE A 1 191 ? -5.167 -4.678 24.602 1.00 91.25 191 PHE A CA 1
ATOM 1514 C C . PHE A 1 191 ? -5.565 -6.156 24.585 1.00 91.25 191 PHE A C 1
ATOM 1516 O O . PHE A 1 191 ? -4.704 -7.029 24.536 1.00 91.25 191 PHE A O 1
ATOM 1523 N N . SER A 1 192 ? -6.866 -6.456 24.657 1.00 80.88 192 SER A N 1
ATOM 1524 C CA . SER A 1 192 ? -7.346 -7.837 24.870 1.00 80.88 192 SER A CA 1
ATOM 1525 C C . SER A 1 192 ? -8.481 -8.279 23.945 1.00 80.88 192 SER A C 1
ATOM 1527 O O . SER A 1 192 ? -9.061 -9.344 24.145 1.00 80.88 192 SER A O 1
ATOM 1529 N N . LEU A 1 193 ? -8.839 -7.483 22.936 1.00 83.31 193 LEU A N 1
ATOM 1530 C CA . LEU A 1 193 ? -9.965 -7.805 22.048 1.00 83.31 193 LEU A CA 1
ATOM 1531 C C . LEU A 1 193 ? -9.584 -8.731 20.884 1.00 83.31 193 LEU A C 1
ATOM 1533 O O . LEU A 1 193 ? -10.463 -9.266 20.211 1.00 83.31 193 LEU A O 1
ATOM 1537 N N . ILE A 1 194 ? -8.288 -8.946 20.664 1.00 81.94 194 ILE A N 1
ATOM 1538 C CA . ILE A 1 194 ? -7.759 -9.903 19.691 1.00 81.94 194 ILE A CA 1
ATOM 1539 C C . ILE A 1 194 ? -7.245 -11.137 20.452 1.00 81.94 194 ILE A C 1
ATOM 1541 O O . ILE A 1 194 ? -6.736 -11.016 21.562 1.00 81.94 194 ILE A O 1
ATOM 1545 N N . ASN A 1 195 ? -7.395 -12.327 19.857 1.00 72.19 195 ASN A N 1
ATOM 1546 C CA . ASN A 1 195 ? -6.935 -13.628 20.375 1.00 72.19 195 ASN A CA 1
ATOM 1547 C C . ASN A 1 195 ? -7.705 -14.233 21.564 1.00 72.19 195 ASN A C 1
ATOM 1549 O O . ASN A 1 195 ? -7.204 -15.157 22.203 1.00 72.19 195 ASN A O 1
ATOM 1553 N N . LYS A 1 196 ? -8.939 -13.793 21.837 1.00 75.06 196 LYS A N 1
ATOM 1554 C CA . LYS A 1 196 ? -9.810 -14.494 22.796 1.00 75.06 196 LYS A CA 1
ATOM 1555 C C . LYS A 1 196 ? -10.334 -15.809 22.225 1.00 75.06 196 LYS A C 1
ATOM 1557 O O . LYS A 1 196 ? -10.655 -15.891 21.035 1.00 75.06 196 LYS A O 1
ATOM 1562 N N . GLU A 1 197 ? -10.444 -16.817 23.089 1.00 78.12 197 GLU A N 1
ATOM 1563 C CA . GLU A 1 197 ? -11.063 -18.094 22.745 1.00 78.12 197 GLU A CA 1
ATOM 1564 C C . GLU A 1 197 ? -12.545 -17.922 22.393 1.00 78.12 197 GLU A C 1
ATOM 1566 O O . GLU A 1 197 ? -13.240 -17.070 22.939 1.00 78.12 197 GLU A O 1
ATOM 1571 N N . ILE A 1 198 ? -13.019 -18.748 21.461 1.00 81.38 198 ILE A N 1
ATOM 1572 C CA . ILE A 1 198 ? -14.400 -18.730 20.976 1.00 81.38 198 ILE A CA 1
ATOM 1573 C C . ILE A 1 198 ? -15.205 -19.743 21.799 1.00 81.38 198 ILE A C 1
ATOM 1575 O O . ILE A 1 198 ? -14.931 -20.942 21.726 1.00 81.38 198 ILE A O 1
ATOM 1579 N N . SER A 1 199 ? -16.202 -19.271 22.549 1.00 83.69 199 SER A N 1
ATOM 1580 C CA . SER A 1 199 ? -16.972 -20.026 23.550 1.00 83.69 199 SER A CA 1
ATOM 1581 C C . SER A 1 199 ? -18.448 -20.224 23.163 1.00 83.69 199 SER A C 1
ATOM 1583 O O . SER A 1 199 ? -19.333 -20.146 24.021 1.00 83.69 199 SER A O 1
ATOM 1585 N N . GLY A 1 200 ? -18.729 -20.463 21.872 1.00 84.62 200 GLY A N 1
ATOM 1586 C CA . GLY A 1 200 ? -20.095 -20.643 21.352 1.00 84.62 200 GLY A CA 1
ATOM 1587 C C . GLY A 1 200 ? -20.963 -21.545 22.246 1.00 84.62 200 GLY A C 1
ATOM 1588 O O . GLY A 1 200 ? -20.503 -22.582 22.722 1.00 84.62 200 GLY A O 1
ATOM 1589 N N . LYS A 1 201 ? -22.211 -21.132 22.500 1.00 92.12 201 LYS A N 1
ATOM 1590 C CA . LYS A 1 201 ? -23.082 -21.706 23.547 1.00 92.12 201 LYS A CA 1
ATOM 1591 C C . LYS A 1 201 ? -23.849 -22.954 23.100 1.00 92.12 201 LYS A C 1
ATOM 1593 O O . LYS A 1 201 ? -24.317 -23.720 23.936 1.00 92.12 201 LYS A O 1
ATOM 1598 N N . PHE A 1 202 ? -23.981 -23.163 21.792 1.00 93.56 202 PHE A N 1
ATOM 1599 C CA . PHE A 1 202 ? -24.676 -24.304 21.188 1.00 93.56 202 PHE A CA 1
ATOM 1600 C C . PHE A 1 202 ? -24.092 -24.637 19.805 1.00 93.56 202 PHE A C 1
ATOM 1602 O O . PHE A 1 202 ? -23.268 -23.891 19.283 1.00 93.56 202 PHE A O 1
ATOM 1609 N N . TYR A 1 203 ? -24.515 -25.736 19.181 1.00 92.38 203 TYR A N 1
ATOM 1610 C CA . TYR A 1 203 ? -24.164 -26.067 17.793 1.00 92.38 203 TYR A CA 1
ATOM 1611 C C . TYR A 1 203 ? -25.369 -25.831 16.884 1.00 92.38 203 TYR A C 1
ATOM 1613 O O . TYR A 1 203 ? -26.473 -26.257 17.209 1.00 92.38 203 TYR A O 1
ATOM 1621 N N . SER A 1 204 ? -25.159 -25.153 15.754 1.00 91.56 204 SER A N 1
ATOM 1622 C CA . SER A 1 204 ? -26.225 -24.915 14.778 1.00 91.56 204 SER A CA 1
ATOM 1623 C C . SER A 1 204 ? -26.510 -26.164 13.941 1.00 91.56 204 SER A C 1
ATOM 1625 O O . SER A 1 204 ? -25.594 -26.904 13.579 1.00 91.56 204 SER A O 1
ATOM 1627 N N . GLU A 1 205 ? -27.774 -26.361 13.567 1.00 90.50 205 GLU A N 1
ATOM 1628 C CA . GLU A 1 205 ? -28.194 -27.412 12.631 1.00 90.50 205 GLU A CA 1
ATOM 1629 C C . GLU A 1 205 ? -28.012 -27.012 11.154 1.00 90.50 205 GLU A C 1
ATOM 1631 O O . GLU A 1 205 ? -28.131 -27.856 10.259 1.00 90.50 205 GLU A O 1
ATOM 1636 N N . LEU A 1 206 ? -27.719 -25.735 10.871 1.00 90.44 206 LEU A N 1
ATOM 1637 C CA . LEU A 1 206 ? -27.575 -25.237 9.506 1.00 90.44 206 LEU A CA 1
ATOM 1638 C C . LEU A 1 206 ? -26.361 -25.857 8.798 1.00 90.44 206 LEU A C 1
ATOM 1640 O O . LEU A 1 206 ? -25.216 -25.727 9.226 1.00 90.44 206 LEU A O 1
ATOM 1644 N N . LYS A 1 207 ? -26.600 -26.419 7.610 1.00 92.06 207 LYS A N 1
ATOM 1645 C CA . LYS A 1 207 ? -25.553 -26.846 6.673 1.00 92.06 207 LYS A CA 1
ATOM 1646 C C . LYS A 1 207 ? -25.409 -25.845 5.529 1.00 92.06 207 LYS A C 1
ATOM 1648 O O . LYS A 1 207 ? -26.292 -25.744 4.674 1.00 92.06 207 LYS A O 1
ATOM 1653 N N . ILE A 1 208 ? -24.273 -25.149 5.467 1.00 92.81 208 ILE A N 1
ATOM 1654 C CA . ILE A 1 208 ? -23.914 -24.296 4.324 1.00 92.81 208 ILE A CA 1
ATOM 1655 C C . ILE A 1 208 ? -23.076 -25.115 3.341 1.00 92.81 208 ILE A C 1
ATOM 1657 O O . ILE A 1 208 ? -21.889 -25.350 3.572 1.00 92.81 208 ILE A O 1
ATOM 1661 N N . ILE A 1 209 ? -23.682 -25.537 2.229 1.00 93.62 209 ILE A N 1
ATOM 1662 C CA . ILE A 1 209 ? -22.966 -26.210 1.141 1.00 93.62 209 ILE A CA 1
ATOM 1663 C C . ILE A 1 209 ? -22.375 -25.159 0.210 1.00 93.62 209 ILE A C 1
ATOM 1665 O O . ILE A 1 209 ? -23.090 -24.502 -0.544 1.00 93.62 209 ILE A O 1
ATOM 1669 N N . ASN A 1 210 ? -21.055 -25.032 0.231 1.00 93.00 210 ASN A N 1
ATOM 1670 C CA . ASN A 1 210 ? -20.330 -24.140 -0.657 1.00 93.00 210 ASN A CA 1
ATOM 1671 C C . ASN A 1 210 ? -19.925 -24.863 -1.951 1.00 93.00 210 ASN A C 1
ATOM 1673 O O . ASN A 1 210 ? -19.140 -25.806 -1.907 1.00 93.00 210 ASN A O 1
ATOM 1677 N N . LYS A 1 211 ? -20.457 -24.421 -3.097 1.00 94.44 211 LYS A N 1
ATOM 1678 C CA . LYS A 1 211 ? -20.125 -24.943 -4.437 1.00 94.44 211 LYS A CA 1
ATOM 1679 C C . LYS A 1 211 ? -19.299 -23.946 -5.254 1.00 94.44 211 LYS A C 1
ATOM 1681 O O . LYS A 1 211 ? -19.396 -23.914 -6.478 1.00 94.44 211 LYS A O 1
ATOM 1686 N N . THR A 1 212 ? -18.538 -23.099 -4.571 1.00 93.25 212 THR A N 1
ATOM 1687 C CA . THR A 1 212 ? -17.664 -22.077 -5.160 1.00 93.25 212 THR A CA 1
ATOM 1688 C C . THR A 1 212 ? -16.252 -22.229 -4.596 1.00 93.25 212 THR A C 1
ATOM 1690 O O . THR A 1 212 ? -16.037 -22.973 -3.639 1.00 93.25 212 THR A O 1
ATOM 1693 N N . ASP A 1 213 ? -15.289 -21.503 -5.156 1.00 91.06 213 ASP A N 1
ATOM 1694 C CA . ASP A 1 213 ? -13.906 -21.431 -4.661 1.00 91.06 213 ASP A CA 1
ATOM 1695 C C . ASP A 1 213 ? -13.738 -20.510 -3.433 1.00 91.06 213 ASP A C 1
ATOM 1697 O O . ASP A 1 213 ? -12.639 -20.338 -2.901 1.00 91.06 213 ASP A O 1
ATOM 1701 N N . SER A 1 214 ? -14.836 -19.917 -2.962 1.00 90.88 214 SER A N 1
ATOM 1702 C CA . SER A 1 214 ? -14.858 -19.049 -1.788 1.00 90.88 214 SER A CA 1
ATOM 1703 C C . SER A 1 214 ? -14.698 -19.857 -0.499 1.00 90.88 214 SER A C 1
ATOM 1705 O O . SER A 1 214 ? -14.829 -21.078 -0.495 1.00 90.88 214 SER A O 1
ATOM 1707 N N . LYS A 1 215 ? -14.464 -19.199 0.639 1.00 90.25 215 LYS A N 1
ATOM 1708 C CA . LYS A 1 215 ? -14.643 -19.824 1.962 1.00 90.25 215 LYS A CA 1
ATOM 1709 C C . LYS A 1 215 ? -15.696 -19.073 2.748 1.00 90.25 215 LYS A C 1
ATOM 1711 O O . LYS A 1 215 ? -15.696 -17.847 2.751 1.00 90.25 215 LYS A O 1
ATOM 1716 N N . ILE A 1 216 ? -16.590 -19.808 3.396 1.00 92.25 216 ILE A N 1
ATOM 1717 C CA . ILE A 1 216 ? -17.752 -19.249 4.079 1.00 92.25 216 ILE A CA 1
ATOM 1718 C C . ILE A 1 216 ? -17.781 -19.776 5.497 1.00 92.25 216 ILE A C 1
ATOM 1720 O O . ILE A 1 216 ? -17.850 -20.987 5.690 1.00 92.25 216 ILE A O 1
ATOM 1724 N N . PHE A 1 217 ? -17.795 -18.852 6.447 1.00 93.19 217 PHE A N 1
ATOM 1725 C CA . PHE A 1 217 ? -18.064 -19.127 7.849 1.00 93.19 217 PHE A CA 1
ATOM 1726 C C . PHE A 1 217 ? -19.397 -18.494 8.221 1.00 93.19 217 PHE A C 1
ATOM 1728 O O . PHE A 1 217 ? -19.801 -17.498 7.613 1.00 93.19 217 PHE A O 1
ATOM 1735 N N . ALA A 1 218 ? -20.085 -19.052 9.209 1.00 94.75 218 ALA A N 1
ATOM 1736 C CA . ALA A 1 218 ? -21.287 -18.429 9.741 1.00 94.75 218 ALA A CA 1
ATOM 1737 C C . ALA A 1 218 ? -21.432 -18.654 11.245 1.00 94.75 218 ALA A C 1
ATOM 1739 O O . ALA A 1 218 ? -20.917 -19.630 11.783 1.00 94.75 218 ALA A O 1
ATOM 1740 N N . LEU A 1 219 ? -22.160 -17.759 11.903 1.00 94.69 219 LEU A N 1
ATOM 1741 C CA . LEU A 1 219 ? -22.665 -17.951 13.261 1.00 94.69 219 LEU A CA 1
ATOM 1742 C C . LEU A 1 219 ? -24.181 -17.899 13.237 1.00 94.69 219 LEU A C 1
ATOM 1744 O O . LEU A 1 219 ? -24.735 -17.005 12.602 1.00 94.69 219 LEU A O 1
ATOM 1748 N N . GLU A 1 220 ? -24.837 -18.804 13.952 1.00 95.19 220 GLU A N 1
ATOM 1749 C CA . GLU A 1 220 ? -26.230 -18.607 14.335 1.00 95.19 220 GLU A CA 1
ATOM 1750 C C . GLU A 1 220 ? -26.268 -17.746 15.597 1.00 95.19 220 GLU A C 1
ATOM 1752 O O . GLU A 1 220 ? -25.634 -18.077 16.594 1.00 95.19 220 GLU A O 1
ATOM 1757 N N . ILE A 1 221 ? -26.987 -16.631 15.554 1.00 95.31 221 ILE A N 1
ATOM 1758 C CA . ILE A 1 221 ? -27.136 -15.698 16.671 1.00 95.31 221 ILE A CA 1
ATOM 1759 C C . ILE A 1 221 ? -28.625 -15.644 16.996 1.00 95.31 221 ILE A C 1
ATOM 1761 O O . ILE A 1 221 ? -29.439 -15.419 16.100 1.00 95.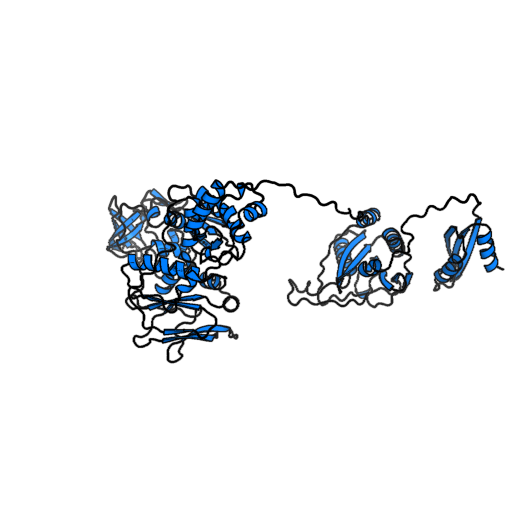31 221 ILE A O 1
ATOM 1765 N N . GLN A 1 222 ? -28.997 -15.863 18.260 1.00 93.38 222 GLN A N 1
ATOM 1766 C CA . GLN A 1 222 ? -30.408 -16.008 18.649 1.00 93.38 222 GLN A CA 1
ATOM 1767 C C . GLN A 1 222 ? -31.240 -14.735 18.459 1.00 93.38 222 GLN A C 1
ATOM 1769 O O . GLN A 1 222 ? -32.455 -14.814 18.286 1.00 93.38 222 GLN A O 1
ATOM 1774 N N . LYS A 1 223 ? -30.594 -13.569 18.521 1.00 93.69 223 LYS A N 1
ATOM 1775 C CA . LYS A 1 223 ? -31.235 -12.258 18.445 1.00 93.69 223 LYS A CA 1
ATOM 1776 C C . LYS A 1 223 ? -30.256 -11.222 17.912 1.00 93.69 223 LYS A C 1
ATOM 1778 O O . LYS A 1 223 ? -29.067 -11.267 18.217 1.00 93.69 223 LYS A O 1
ATOM 1783 N N . LEU A 1 224 ? -30.755 -10.274 17.124 1.00 93.94 224 LEU A N 1
ATOM 1784 C CA . LEU A 1 224 ? -29.938 -9.178 16.615 1.00 93.94 224 LEU A CA 1
ATOM 1785 C C . LEU A 1 224 ? -29.465 -8.281 17.780 1.00 93.94 224 LEU A C 1
ATOM 1787 O O . LEU A 1 224 ? -30.311 -7.777 18.527 1.00 93.94 224 LEU A O 1
ATOM 1791 N N . PRO A 1 225 ? -28.145 -8.078 17.966 1.00 93.81 225 PRO A N 1
ATOM 1792 C CA . PRO A 1 225 ? -27.634 -7.239 19.044 1.00 93.81 225 PRO A CA 1
ATOM 1793 C C . PRO A 1 225 ? -27.978 -5.770 18.813 1.00 93.81 225 PRO A C 1
ATOM 1795 O O . PRO A 1 225 ? -28.033 -5.291 17.675 1.00 93.81 225 PRO A O 1
ATOM 1798 N N . LYS A 1 226 ? -28.185 -5.038 19.909 1.00 90.44 226 LYS A N 1
ATOM 1799 C CA . LYS A 1 226 ? -28.443 -3.599 19.853 1.00 90.44 226 LYS A CA 1
ATOM 1800 C C . LYS A 1 226 ? -27.113 -2.860 19.759 1.00 90.44 226 LYS A C 1
ATOM 1802 O O . LYS A 1 226 ? -26.208 -3.092 20.554 1.00 90.44 226 LYS A O 1
ATOM 1807 N N . LEU A 1 227 ? -26.998 -1.958 18.791 1.00 93.94 227 LEU A N 1
ATOM 1808 C CA . LEU A 1 227 ? -25.880 -1.019 18.729 1.00 93.94 227 LEU A CA 1
ATOM 1809 C C . LEU A 1 227 ? -26.201 0.191 19.605 1.00 93.94 227 LEU A C 1
ATOM 1811 O O . LEU A 1 227 ? -27.298 0.746 19.505 1.00 93.94 227 LEU A O 1
ATOM 1815 N N . ALA A 1 228 ? -25.259 0.605 20.452 1.00 92.94 228 ALA A N 1
ATOM 1816 C CA . ALA A 1 228 ? -25.432 1.818 21.239 1.00 92.94 228 ALA A CA 1
ATOM 1817 C C . ALA A 1 228 ? -25.400 3.057 20.328 1.00 92.94 228 ALA A C 1
ATOM 1819 O O . ALA A 1 228 ? -24.839 3.031 19.230 1.00 92.94 228 ALA A O 1
ATOM 1820 N N . LEU A 1 229 ? -25.944 4.185 20.800 1.00 92.94 229 LEU A N 1
ATOM 1821 C CA . LEU A 1 229 ? -25.949 5.436 20.029 1.00 92.94 229 LEU A CA 1
ATOM 1822 C C . LEU A 1 229 ? -24.532 5.858 19.598 1.00 92.94 229 LEU A C 1
ATOM 1824 O O . LEU A 1 229 ? -24.328 6.309 18.475 1.00 92.94 229 LEU A O 1
ATOM 1828 N N . VAL A 1 230 ? -23.538 5.637 20.462 1.00 94.81 230 VAL A N 1
ATOM 1829 C CA . VAL A 1 230 ? -22.128 5.920 20.160 1.00 94.81 230 VAL A CA 1
ATOM 1830 C C . VAL A 1 230 ? -21.573 5.040 19.028 1.00 94.81 230 VAL A C 1
ATOM 1832 O O . VAL A 1 230 ? -20.710 5.484 18.276 1.00 94.81 230 VAL A O 1
ATOM 1835 N N . ASP A 1 231 ? -22.077 3.816 18.859 1.00 95.75 231 ASP A N 1
ATOM 1836 C CA . ASP A 1 231 ? -21.671 2.909 17.778 1.00 95.75 231 ASP A CA 1
ATOM 1837 C C . ASP A 1 231 ? -22.341 3.285 16.451 1.00 95.75 231 ASP A C 1
ATOM 1839 O O . ASP A 1 231 ? -21.711 3.225 15.396 1.00 95.75 231 ASP A O 1
ATOM 1843 N N . ILE A 1 232 ? -23.588 3.765 16.502 1.00 95.75 232 ILE A N 1
ATOM 1844 C CA . ILE A 1 232 ? -24.256 4.381 15.346 1.00 95.75 232 ILE A CA 1
ATOM 1845 C C . ILE A 1 232 ? -23.505 5.642 14.902 1.00 95.75 232 ILE A C 1
ATOM 1847 O O . ILE A 1 232 ? -23.256 5.832 13.712 1.00 95.75 232 ILE A O 1
ATOM 1851 N N . PHE A 1 233 ? -23.075 6.482 15.843 1.00 96.56 233 PHE A N 1
ATOM 1852 C CA . PHE A 1 233 ? -22.244 7.643 15.529 1.00 96.56 233 PHE A CA 1
ATOM 1853 C C . PHE A 1 233 ? -20.886 7.240 14.968 1.00 96.56 233 PHE A C 1
ATOM 1855 O O . PHE A 1 233 ? -20.403 7.889 14.047 1.00 96.56 233 PHE A O 1
ATOM 1862 N N . LEU A 1 234 ? -20.283 6.154 15.452 1.00 97.56 234 LEU A N 1
ATOM 1863 C CA . LEU A 1 234 ? -19.039 5.640 14.889 1.00 97.56 234 LEU A CA 1
ATOM 1864 C C . LEU A 1 234 ? -19.193 5.230 13.417 1.00 97.56 234 LEU A C 1
ATOM 1866 O O . LEU A 1 234 ? -18.332 5.570 12.611 1.00 97.56 234 LEU A O 1
ATOM 1870 N N . LEU A 1 235 ? -20.300 4.575 13.045 1.00 97.25 235 LEU A N 1
ATOM 1871 C CA . LEU A 1 235 ? -20.605 4.279 11.640 1.00 97.25 235 LEU A CA 1
ATOM 1872 C C . LEU A 1 235 ? -20.655 5.562 10.796 1.00 97.25 235 LEU A C 1
ATOM 1874 O O . LEU A 1 235 ? -20.028 5.619 9.740 1.00 97.25 235 LEU A O 1
ATOM 1878 N N . LEU A 1 236 ? -21.331 6.606 11.285 1.00 96.75 236 LEU A N 1
ATOM 1879 C CA . LEU A 1 236 ? -21.410 7.901 10.599 1.00 96.75 236 LEU A CA 1
ATOM 1880 C C . LEU A 1 236 ? -20.041 8.581 10.460 1.00 96.75 236 LEU A C 1
ATOM 1882 O O . LEU A 1 236 ? -19.733 9.107 9.393 1.00 96.75 236 LEU A O 1
ATOM 1886 N N . LYS A 1 237 ? -19.205 8.537 11.506 1.00 97.06 237 LYS A N 1
ATOM 1887 C CA . LYS A 1 237 ? -17.821 9.048 11.482 1.00 97.06 237 LYS A CA 1
ATOM 1888 C C . LYS A 1 237 ? -16.943 8.315 10.468 1.00 97.06 237 LYS A C 1
ATOM 1890 O O . LYS A 1 237 ? -16.043 8.918 9.899 1.00 97.06 237 LYS A O 1
ATOM 1895 N N . SER A 1 238 ? -17.215 7.032 10.233 1.00 95.88 238 SER A N 1
ATOM 1896 C CA . SER A 1 238 ? -16.558 6.223 9.201 1.00 95.88 238 SER A CA 1
ATOM 1897 C C . SER A 1 238 ? -17.210 6.348 7.813 1.00 95.88 238 SER A C 1
ATOM 1899 O O . SER A 1 238 ? -16.952 5.516 6.944 1.00 95.88 238 SER A O 1
ATOM 1901 N N . GLU A 1 239 ? -18.070 7.352 7.604 1.00 94.00 239 GLU A N 1
ATOM 1902 C CA . GLU A 1 239 ? -18.833 7.591 6.369 1.00 94.00 239 GLU A CA 1
ATOM 1903 C C . GLU A 1 239 ? -19.715 6.413 5.914 1.00 94.00 239 GLU A C 1
ATOM 1905 O O . GLU A 1 239 ? -20.027 6.229 4.733 1.00 94.00 239 GLU A O 1
ATOM 1910 N N . VAL A 1 240 ? -20.183 5.607 6.865 1.00 94.56 240 VAL A N 1
ATOM 1911 C CA . VAL A 1 240 ? -21.127 4.527 6.594 1.00 94.56 240 VAL A CA 1
ATOM 1912 C C . VAL A 1 240 ? -22.552 5.044 6.709 1.00 94.56 240 VAL A C 1
ATOM 1914 O O . VAL A 1 240 ? -22.977 5.538 7.752 1.00 94.56 240 VAL A O 1
ATOM 1917 N N . LYS A 1 241 ? -23.326 4.862 5.636 1.00 93.44 241 LYS A N 1
ATOM 1918 C CA . LYS A 1 241 ? -24.763 5.135 5.643 1.00 93.44 241 LYS A CA 1
ATOM 1919 C C . LYS A 1 241 ? -25.485 4.205 6.620 1.00 93.44 241 LYS A C 1
ATOM 1921 O O . LYS A 1 241 ? -25.340 2.984 6.538 1.00 93.44 241 LYS A O 1
ATOM 1926 N N . ILE A 1 242 ? -26.309 4.789 7.483 1.00 94.81 242 ILE A N 1
ATOM 1927 C CA . ILE A 1 242 ? -27.185 4.060 8.395 1.00 94.81 242 ILE A CA 1
ATOM 1928 C C . ILE A 1 242 ? -28.311 3.420 7.585 1.00 94.81 242 ILE A C 1
ATOM 1930 O O . ILE A 1 242 ? -29.071 4.089 6.882 1.00 94.81 242 ILE A O 1
ATOM 1934 N N . GLY A 1 243 ? -28.374 2.097 7.659 1.00 91.69 243 GLY A N 1
ATOM 1935 C CA . GLY A 1 243 ? -29.389 1.260 7.044 1.00 91.69 243 GLY A CA 1
ATOM 1936 C C . GLY A 1 243 ? -30.365 0.707 8.078 1.00 91.69 243 GLY A C 1
ATOM 1937 O O . GLY A 1 243 ? -30.604 1.308 9.129 1.00 91.69 243 GLY A O 1
ATOM 1938 N N . ASN A 1 244 ? -30.920 -0.465 7.783 1.00 90.88 244 ASN A N 1
ATOM 1939 C CA . ASN A 1 244 ? -31.677 -1.231 8.770 1.00 90.88 244 ASN A CA 1
ATOM 1940 C C . ASN A 1 244 ? -30.744 -1.829 9.846 1.00 90.88 244 ASN A C 1
ATOM 1942 O O . ASN A 1 244 ? -29.519 -1.825 9.702 1.00 90.88 244 ASN A O 1
ATOM 1946 N N . LEU A 1 245 ? -31.314 -2.370 10.926 1.00 92.00 245 LEU A N 1
ATOM 1947 C CA . LEU A 1 245 ? -30.533 -2.894 12.054 1.00 92.00 245 LEU A CA 1
ATOM 1948 C C . LEU A 1 245 ? -29.508 -3.963 11.637 1.00 92.00 245 LEU A C 1
ATOM 1950 O O . LEU A 1 245 ? -28.375 -3.953 12.115 1.00 92.00 245 LEU A O 1
ATOM 1954 N N . ALA A 1 246 ? -29.870 -4.850 10.708 1.00 92.94 246 ALA A N 1
ATOM 1955 C CA . ALA A 1 246 ? -28.992 -5.915 10.232 1.00 92.94 246 ALA A CA 1
ATOM 1956 C C . ALA A 1 246 ? -27.819 -5.375 9.401 1.00 92.94 246 ALA A C 1
ATOM 1958 O O . ALA A 1 246 ? -26.682 -5.824 9.556 1.00 92.94 246 ALA A O 1
ATOM 1959 N N . GLN A 1 247 ? -28.077 -4.382 8.549 1.00 92.62 247 GLN A N 1
ATOM 1960 C CA . GLN A 1 247 ? -27.047 -3.676 7.789 1.00 92.62 247 GLN A CA 1
ATOM 1961 C C . GLN A 1 247 ? -26.103 -2.910 8.719 1.00 92.62 247 GLN A C 1
ATOM 1963 O O . GLN A 1 247 ? -24.888 -3.005 8.550 1.00 92.62 247 GLN A O 1
ATOM 1968 N N . ASN A 1 248 ? -26.639 -2.209 9.722 1.00 94.62 248 ASN A N 1
ATOM 1969 C CA . ASN A 1 248 ? -25.839 -1.468 10.697 1.00 94.62 248 ASN A CA 1
ATOM 1970 C C . ASN A 1 248 ? -24.934 -2.410 11.491 1.00 94.62 248 ASN A C 1
ATOM 1972 O O . ASN A 1 248 ? -23.735 -2.163 11.571 1.00 94.62 248 ASN A O 1
ATOM 1976 N N . PHE A 1 249 ? -25.471 -3.525 11.996 1.00 95.56 249 PHE A N 1
ATOM 1977 C CA . PHE A 1 249 ? -24.676 -4.534 12.694 1.00 95.56 249 PHE A CA 1
ATOM 1978 C C . PHE A 1 249 ? -23.585 -5.121 11.792 1.00 95.56 249 PHE A C 1
ATOM 1980 O O . PHE A 1 249 ? -22.417 -5.167 12.168 1.00 95.56 249 PHE A O 1
ATOM 1987 N N . SER A 1 250 ? -23.928 -5.495 10.560 1.00 95.44 250 SER A N 1
ATOM 1988 C CA . SER A 1 250 ? -22.956 -6.024 9.604 1.00 95.44 250 SER A CA 1
ATOM 1989 C C . SER A 1 250 ? -21.832 -5.030 9.277 1.00 95.44 250 SER A C 1
ATOM 1991 O O . SER A 1 250 ? -20.660 -5.413 9.218 1.00 95.44 250 SER A O 1
ATOM 1993 N N . ASN A 1 251 ? -22.170 -3.753 9.092 1.00 95.44 251 ASN A N 1
ATOM 1994 C CA . ASN A 1 251 ? -21.188 -2.700 8.855 1.00 95.44 251 ASN A CA 1
ATOM 1995 C C . ASN A 1 251 ? -20.355 -2.401 10.106 1.00 95.44 251 ASN A C 1
ATOM 1997 O O . ASN A 1 251 ? -19.167 -2.117 9.982 1.00 95.44 251 ASN A O 1
ATOM 2001 N N . PHE A 1 252 ? -20.944 -2.512 11.297 1.00 96.94 252 PHE A N 1
ATOM 2002 C CA . PHE A 1 252 ? -20.241 -2.380 12.569 1.00 96.94 252 PHE A CA 1
ATOM 2003 C C . PHE A 1 252 ? -19.167 -3.462 12.719 1.00 96.94 252 PHE A C 1
ATOM 2005 O O . PHE A 1 252 ? -18.011 -3.139 12.984 1.00 96.94 252 PHE A O 1
ATOM 2012 N N . ILE A 1 253 ? -19.503 -4.726 12.425 1.00 96.75 253 ILE A N 1
ATOM 2013 C CA . ILE A 1 253 ? -18.513 -5.813 12.370 1.00 96.75 253 ILE A CA 1
ATOM 2014 C C . ILE A 1 253 ? -17.414 -5.500 11.355 1.00 96.75 253 ILE A C 1
ATOM 2016 O O . ILE A 1 253 ? -16.236 -5.644 11.680 1.00 96.75 253 ILE A O 1
ATOM 2020 N N . LEU A 1 254 ? -17.775 -5.026 10.159 1.00 96.50 254 LEU A N 1
ATOM 2021 C CA . LEU A 1 254 ? -16.805 -4.676 9.122 1.00 96.50 254 LEU A CA 1
ATOM 2022 C C . LEU A 1 254 ? -15.802 -3.619 9.601 1.00 96.50 254 LEU A C 1
ATOM 2024 O O . LEU A 1 254 ? -14.606 -3.851 9.470 1.00 96.50 254 LEU A O 1
ATOM 2028 N N . ILE A 1 255 ? -16.257 -2.486 10.148 1.00 96.94 255 ILE A N 1
ATOM 2029 C CA . ILE A 1 255 ? -15.337 -1.411 10.552 1.00 96.94 255 ILE A CA 1
ATOM 2030 C C . ILE A 1 255 ? -14.466 -1.833 11.742 1.00 96.94 255 ILE A C 1
ATOM 2032 O O . ILE A 1 255 ? -13.283 -1.502 11.787 1.00 96.94 255 ILE A O 1
ATOM 2036 N N . TYR A 1 256 ? -15.005 -2.616 12.682 1.00 96.69 256 TYR A N 1
ATOM 2037 C CA . TYR A 1 256 ? -14.236 -3.074 13.837 1.00 96.69 256 TYR A CA 1
ATOM 2038 C C . TYR A 1 256 ? -13.171 -4.086 13.460 1.00 96.69 256 TYR A C 1
ATOM 2040 O O . TYR A 1 256 ? -12.037 -3.981 13.914 1.00 96.69 256 TYR A O 1
ATOM 2048 N N . THR A 1 257 ? -13.526 -5.066 12.638 1.00 95.81 257 THR A N 1
ATOM 2049 C CA . THR A 1 257 ? -12.753 -6.308 12.491 1.00 95.81 257 THR A CA 1
ATOM 2050 C C . THR A 1 257 ? -12.087 -6.434 11.126 1.00 95.81 257 THR A C 1
ATOM 2052 O O . THR A 1 257 ? -11.244 -7.302 10.937 1.00 95.81 257 THR A O 1
ATOM 2055 N N . GLY A 1 258 ? -12.483 -5.606 10.155 1.00 95.38 258 GLY A N 1
ATOM 2056 C CA . GLY A 1 258 ? -12.091 -5.739 8.756 1.00 95.38 258 GLY A CA 1
ATOM 2057 C C . GLY A 1 258 ? -12.779 -6.897 8.026 1.00 95.38 258 GLY A C 1
ATOM 2058 O O . GLY A 1 258 ? -12.485 -7.108 6.850 1.00 95.38 258 GLY A O 1
ATOM 2059 N N . GLN A 1 259 ? -13.679 -7.650 8.676 1.00 95.88 259 GLN A N 1
ATOM 2060 C CA . GLN A 1 259 ? -14.380 -8.798 8.093 1.00 95.88 259 GLN A CA 1
ATOM 2061 C C . GLN A 1 259 ? -15.728 -8.372 7.485 1.00 95.88 259 GLN A C 1
ATOM 2063 O O . GLN A 1 259 ? -16.659 -8.018 8.216 1.00 95.88 259 GLN A O 1
ATOM 2068 N N . PRO A 1 260 ? -15.902 -8.474 6.155 1.00 95.62 260 PRO A N 1
ATOM 2069 C CA . PRO A 1 260 ? -17.211 -8.358 5.528 1.00 95.62 260 PRO A CA 1
ATOM 2070 C C . PRO A 1 260 ? -18.169 -9.418 6.069 1.00 95.62 260 PRO A C 1
ATOM 2072 O O . PRO A 1 260 ? -17.798 -10.583 6.228 1.00 95.62 260 PRO A O 1
ATOM 2075 N N . SER A 1 261 ? -19.416 -9.028 6.309 1.00 95.62 261 SER A N 1
ATOM 2076 C CA . SER A 1 261 ? -20.451 -9.936 6.795 1.00 95.62 261 SER A CA 1
ATOM 2077 C C . SER A 1 261 ? -21.798 -9.683 6.118 1.00 95.62 261 SER A C 1
ATOM 2079 O O . SER A 1 261 ? -21.997 -8.647 5.474 1.00 95.62 261 SER A O 1
ATOM 2081 N N . TYR A 1 262 ? -22.721 -10.632 6.245 1.00 94.94 262 TYR A N 1
ATOM 2082 C CA . TYR A 1 262 ? -24.105 -10.526 5.788 1.00 94.94 262 TYR A CA 1
ATOM 2083 C C . TYR A 1 262 ? -25.025 -11.243 6.769 1.00 94.94 262 TYR A C 1
ATOM 2085 O O . TYR A 1 262 ? -24.726 -12.358 7.185 1.00 94.94 262 TYR A O 1
ATOM 2093 N N . CYS A 1 263 ? -26.151 -10.631 7.117 1.00 94.56 263 CYS A N 1
ATOM 2094 C CA . CYS A 1 263 ? -27.163 -11.271 7.950 1.00 94.56 263 CYS A CA 1
ATOM 2095 C C . CYS A 1 263 ? -28.172 -11.998 7.057 1.00 94.56 263 CYS A C 1
ATOM 2097 O O . CYS A 1 263 ? -28.658 -11.416 6.090 1.00 94.56 263 CYS A O 1
ATOM 2099 N N . LEU A 1 264 ? -28.495 -13.244 7.389 1.00 93.44 264 LEU A N 1
ATOM 2100 C CA . LEU A 1 264 ? -29.483 -14.066 6.698 1.00 93.44 264 LEU A CA 1
ATOM 2101 C C . LEU A 1 264 ? -30.424 -14.692 7.727 1.00 93.44 264 LEU A C 1
ATOM 2103 O O . LEU A 1 264 ? -29.976 -15.449 8.580 1.00 93.44 264 LEU A O 1
ATOM 2107 N N . GLN A 1 265 ? -31.721 -14.424 7.634 1.00 91.12 265 GLN A N 1
ATOM 2108 C CA . GLN A 1 265 ? -32.724 -15.110 8.447 1.00 91.12 265 GLN A CA 1
ATOM 2109 C C . GLN A 1 265 ? -33.409 -16.190 7.610 1.00 91.12 265 GLN A C 1
ATOM 2111 O O . GLN A 1 265 ? -33.825 -15.933 6.483 1.00 91.12 265 GLN A O 1
ATOM 2116 N N . LEU A 1 266 ? -33.513 -17.397 8.165 1.00 86.81 266 LEU A N 1
ATOM 2117 C CA . LEU A 1 266 ? -34.162 -18.533 7.515 1.00 86.81 266 LEU A CA 1
ATOM 2118 C C . LEU A 1 266 ? -35.574 -18.754 8.063 1.00 86.81 266 LEU A C 1
ATOM 2120 O O . LEU A 1 266 ? -35.898 -18.379 9.191 1.00 86.81 266 LEU A O 1
ATOM 2124 N N . GLU A 1 267 ? -36.417 -19.398 7.262 1.00 83.31 267 GLU A N 1
ATOM 2125 C CA . GLU A 1 267 ? -37.694 -19.932 7.737 1.00 83.31 267 GLU A CA 1
ATOM 2126 C C . GLU A 1 267 ? -37.450 -21.161 8.629 1.00 83.31 267 GLU A C 1
ATOM 2128 O O . GLU A 1 267 ? -36.501 -21.909 8.401 1.00 83.31 267 GLU A O 1
ATOM 2133 N N . LYS A 1 268 ? -38.324 -21.413 9.617 1.00 75.44 268 LYS A N 1
ATOM 2134 C CA . LYS A 1 268 ? -38.117 -22.421 10.686 1.00 75.44 268 LYS A CA 1
ATOM 2135 C C . LYS A 1 268 ? -37.762 -23.840 10.208 1.00 75.44 268 LYS A C 1
ATOM 2137 O O . LYS A 1 268 ? -37.163 -24.591 10.964 1.00 75.44 268 LYS A O 1
ATOM 2142 N N . HIS A 1 269 ? -38.136 -24.222 8.987 1.00 75.44 269 HIS A N 1
ATOM 2143 C CA . HIS A 1 269 ? -37.877 -25.558 8.431 1.00 75.44 269 HIS A CA 1
ATOM 2144 C C . HIS A 1 269 ? -36.605 -25.639 7.570 1.00 75.44 269 HIS A C 1
ATOM 2146 O O . HIS A 1 269 ? -36.208 -26.721 7.141 1.00 75.44 269 HIS A O 1
ATOM 2152 N N . GLN A 1 270 ? -35.961 -24.508 7.279 1.00 81.19 270 GLN A N 1
ATOM 2153 C CA . GLN A 1 270 ? -34.796 -24.465 6.405 1.00 81.19 270 GLN A CA 1
ATOM 2154 C C . GLN A 1 270 ? -33.512 -24.695 7.210 1.00 81.19 270 GLN A C 1
ATOM 2156 O O . GLN A 1 270 ? -33.040 -23.820 7.923 1.00 81.19 270 GLN A O 1
ATOM 2161 N N . GLN A 1 271 ? -32.900 -25.866 7.028 1.00 83.38 271 GLN A N 1
ATOM 2162 C CA . GLN A 1 271 ? -31.629 -26.245 7.673 1.00 83.38 271 GLN A CA 1
ATOM 2163 C C . GLN A 1 271 ? -30.458 -26.338 6.683 1.00 83.38 271 GLN A C 1
ATOM 2165 O O . GLN A 1 271 ? -29.386 -26.856 6.997 1.00 83.38 271 GLN A O 1
ATOM 2170 N N . LYS A 1 272 ? -30.647 -25.894 5.437 1.00 92.06 272 LYS A N 1
ATOM 2171 C CA . LYS A 1 272 ? -29.625 -26.012 4.394 1.00 92.06 272 LYS A CA 1
ATOM 2172 C C . LYS A 1 272 ? -29.645 -24.810 3.463 1.00 92.06 272 LYS A C 1
ATOM 2174 O O . LYS A 1 272 ? -30.687 -24.491 2.893 1.00 92.06 272 LYS A O 1
ATOM 2179 N N . VAL A 1 273 ? -28.470 -24.222 3.263 1.00 93.88 273 VAL A N 1
ATOM 2180 C CA . VAL A 1 273 ? -28.229 -23.131 2.314 1.00 93.88 273 VAL A CA 1
ATOM 2181 C C . VAL A 1 273 ? -27.119 -23.557 1.360 1.00 93.88 273 VAL A C 1
ATOM 2183 O O . VAL A 1 273 ? -26.113 -24.122 1.786 1.00 93.88 273 VAL A O 1
ATOM 2186 N N . GLU A 1 274 ? -27.289 -23.311 0.065 1.00 95.06 274 GLU A N 1
ATOM 2187 C CA . GLU A 1 274 ? -26.247 -23.569 -0.932 1.00 95.06 274 GLU A CA 1
ATOM 2188 C C . GLU A 1 274 ? -25.679 -22.253 -1.465 1.00 95.06 274 GLU A C 1
ATOM 2190 O O . GLU A 1 274 ? -26.437 -21.411 -1.936 1.00 95.06 274 GLU A O 1
ATOM 2195 N N . LEU A 1 275 ? -24.356 -22.083 -1.426 1.00 96.19 275 LEU A N 1
ATOM 2196 C CA . LEU A 1 275 ? -23.672 -20.994 -2.119 1.00 96.19 275 LEU A CA 1
ATOM 2197 C C . LEU A 1 275 ? -23.258 -21.464 -3.513 1.00 96.19 275 LEU A C 1
ATOM 2199 O O . LEU A 1 275 ? -22.512 -22.438 -3.639 1.00 96.19 275 LEU A O 1
ATOM 2203 N N . ILE A 1 276 ? -23.711 -20.754 -4.543 1.00 95.81 276 ILE A N 1
ATOM 2204 C CA . ILE A 1 276 ? -23.354 -21.003 -5.944 1.00 95.81 276 ILE A CA 1
ATOM 2205 C C . ILE A 1 276 ? -23.020 -19.696 -6.669 1.00 95.81 276 ILE A C 1
ATOM 2207 O O . ILE A 1 276 ? -23.325 -18.609 -6.177 1.00 95.81 276 ILE A O 1
ATOM 2211 N N . GLU A 1 277 ? -22.454 -19.800 -7.870 1.00 93.75 277 GLU A N 1
ATOM 2212 C CA . GLU A 1 277 ? -22.331 -18.672 -8.795 1.00 93.75 277 GLU A CA 1
ATOM 2213 C C . GLU A 1 277 ? -23.437 -18.708 -9.856 1.00 93.75 277 GLU A C 1
ATOM 2215 O O . GLU A 1 277 ? -23.654 -19.731 -10.507 1.00 93.75 277 GLU A O 1
ATOM 2220 N N . GLN A 1 278 ? -24.130 -17.586 -10.058 1.00 92.88 278 GLN A N 1
ATOM 2221 C CA . GLN A 1 278 ? -25.167 -17.424 -11.084 1.00 92.88 278 GLN A CA 1
ATOM 2222 C C . GLN A 1 278 ? -25.126 -16.026 -11.699 1.00 92.88 278 GLN A C 1
ATOM 2224 O O . GLN A 1 278 ? -24.535 -15.105 -11.145 1.00 92.88 278 GLN A O 1
ATOM 2229 N N . LYS A 1 279 ? -25.717 -15.862 -12.887 1.00 91.69 279 LYS A N 1
ATOM 2230 C CA . LYS A 1 279 ? -25.833 -14.549 -13.529 1.00 91.69 279 LYS A CA 1
ATOM 2231 C C . LYS A 1 279 ? -26.948 -13.732 -12.875 1.00 91.69 279 LYS A C 1
ATOM 2233 O O . LYS A 1 279 ? -28.074 -14.206 -12.761 1.00 91.69 279 LYS A O 1
ATOM 2238 N N . VAL A 1 280 ? -26.641 -12.487 -12.530 1.00 86.81 280 VAL A N 1
ATOM 2239 C CA . VAL A 1 280 ? -27.587 -11.467 -12.074 1.00 86.81 280 VAL A CA 1
ATOM 2240 C C . VAL A 1 280 ? -27.784 -10.458 -13.194 1.00 86.81 280 VAL A C 1
ATOM 2242 O O . VAL A 1 280 ? -26.818 -10.005 -13.813 1.00 86.81 280 VAL A O 1
ATOM 2245 N N . LYS A 1 281 ? -29.042 -10.089 -13.440 1.00 82.25 281 LYS A N 1
ATOM 2246 C CA . LYS A 1 281 ? -29.396 -8.954 -14.290 1.00 82.25 281 LYS A CA 1
ATOM 2247 C C . LYS A 1 281 ? -29.708 -7.758 -13.399 1.00 82.25 281 LYS A C 1
ATOM 2249 O O . LYS A 1 281 ? -30.568 -7.859 -12.524 1.00 82.25 281 LYS A O 1
ATOM 2254 N N . ILE A 1 282 ? -29.023 -6.640 -13.616 1.00 76.19 282 ILE A N 1
ATOM 2255 C CA . ILE A 1 282 ? -29.327 -5.397 -12.908 1.00 76.19 282 ILE A CA 1
ATOM 2256 C C . ILE A 1 282 ? -30.490 -4.706 -13.613 1.00 76.19 282 ILE A C 1
ATOM 2258 O O . ILE A 1 282 ? -30.562 -4.647 -14.841 1.00 76.19 282 ILE A O 1
ATOM 2262 N N . LYS A 1 283 ? -31.432 -4.181 -12.829 1.00 69.12 283 LYS A N 1
ATOM 2263 C CA . LYS A 1 283 ? -32.503 -3.339 -13.363 1.00 69.12 283 LYS A CA 1
ATOM 2264 C C . LYS A 1 283 ? -31.850 -2.135 -14.058 1.00 69.12 283 LYS A C 1
ATOM 2266 O O . LYS A 1 283 ? -31.065 -1.446 -13.422 1.00 69.12 283 LYS A O 1
ATOM 2271 N N . TYR A 1 284 ? -32.193 -1.888 -15.324 1.00 72.19 284 TYR A N 1
ATOM 2272 C CA . TYR A 1 284 ? -31.673 -0.797 -16.174 1.00 72.19 284 TYR A CA 1
ATOM 2273 C C . TYR A 1 284 ? -30.303 -1.004 -16.840 1.00 72.19 284 TYR A C 1
ATOM 2275 O O . TYR A 1 284 ? -29.888 -0.123 -17.588 1.00 72.19 284 TYR A O 1
ATOM 2283 N N . GLU A 1 285 ? -29.647 -2.157 -16.676 1.00 70.56 285 GLU A N 1
ATOM 2284 C CA . GLU A 1 285 ? -28.467 -2.504 -17.480 1.00 70.56 285 GLU A CA 1
ATOM 2285 C C . GLU A 1 285 ? -28.775 -3.696 -18.405 1.00 70.56 285 GLU A C 1
ATOM 2287 O O . GLU A 1 285 ? -29.443 -4.651 -17.989 1.00 70.56 285 GLU A O 1
ATOM 2292 N N . PRO A 1 286 ? -28.352 -3.646 -19.685 1.00 71.06 286 PRO A N 1
ATOM 2293 C CA . PRO A 1 286 ? -28.563 -4.756 -20.614 1.00 71.06 286 PRO A CA 1
ATOM 2294 C C . PRO A 1 286 ? -27.713 -5.974 -20.238 1.00 71.06 286 PRO A C 1
ATOM 2296 O O . PRO A 1 286 ? -28.122 -7.113 -20.477 1.00 71.06 286 PRO A O 1
ATOM 2299 N N . ASP A 1 287 ? -26.564 -5.726 -19.617 1.00 81.81 287 ASP A N 1
ATOM 2300 C CA . ASP A 1 287 ? -25.563 -6.733 -19.329 1.00 81.81 287 ASP A CA 1
ATOM 2301 C C . ASP A 1 287 ? -25.909 -7.557 -18.084 1.00 81.81 287 ASP A C 1
ATOM 2303 O O . ASP A 1 287 ? -26.618 -7.139 -17.164 1.00 81.81 287 ASP A O 1
ATOM 2307 N N . THR A 1 288 ? -25.385 -8.778 -18.058 1.00 86.31 288 THR A N 1
ATOM 2308 C CA . THR A 1 288 ? -25.467 -9.671 -16.901 1.00 86.31 288 THR A CA 1
ATOM 2309 C C . THR A 1 288 ? -24.079 -9.897 -16.343 1.00 86.31 288 THR A C 1
ATOM 2311 O O . THR A 1 288 ? -23.154 -10.157 -17.115 1.00 86.31 288 THR A O 1
ATOM 2314 N N . ILE A 1 289 ? -23.958 -9.938 -15.021 1.00 89.44 289 ILE A N 1
ATOM 2315 C CA . ILE A 1 289 ? -22.719 -10.337 -14.358 1.00 89.44 289 ILE A CA 1
ATOM 2316 C C . ILE A 1 289 ? -22.922 -11.612 -13.554 1.00 89.44 289 ILE A C 1
ATOM 2318 O O . ILE A 1 289 ? -23.971 -11.826 -12.957 1.00 89.44 289 ILE A O 1
ATOM 2322 N N . SER A 1 290 ? -21.915 -12.478 -13.530 1.00 91.31 290 SER A N 1
ATOM 2323 C CA . SER A 1 290 ? -21.911 -13.616 -12.617 1.00 91.31 290 SER A CA 1
ATOM 2324 C C . SER A 1 290 ? -21.600 -13.142 -11.190 1.00 91.31 290 SER A C 1
ATOM 2326 O O . SER A 1 290 ? -20.612 -12.445 -10.976 1.00 91.31 290 SER A O 1
ATOM 2328 N N . SER A 1 291 ? -22.442 -13.512 -10.227 1.00 92.81 291 SER A N 1
ATOM 2329 C CA . SER A 1 291 ? -22.351 -13.152 -8.810 1.00 92.81 291 SER A CA 1
ATOM 2330 C C . SER A 1 291 ? -22.616 -14.367 -7.915 1.00 92.81 291 SER A C 1
ATOM 2332 O O . SER A 1 291 ? -23.022 -15.431 -8.388 1.00 92.81 291 SER A O 1
ATOM 2334 N N . TYR A 1 292 ? -22.392 -14.202 -6.614 1.00 94.75 292 TYR A N 1
ATOM 2335 C CA . TYR A 1 292 ? -22.638 -15.207 -5.584 1.00 94.75 292 TYR A CA 1
ATOM 2336 C C . TYR A 1 292 ? -24.109 -15.221 -5.160 1.00 94.75 292 TYR A C 1
ATOM 2338 O O . TYR A 1 292 ? -24.709 -14.172 -4.945 1.00 94.75 292 TYR A O 1
ATOM 2346 N N . HIS A 1 293 ? -24.696 -16.407 -5.025 1.00 95.25 293 HIS A N 1
ATOM 2347 C CA . HIS A 1 293 ? -26.082 -16.599 -4.603 1.00 95.25 293 HIS A CA 1
ATOM 2348 C C . HIS A 1 293 ? -26.138 -17.615 -3.465 1.00 95.25 293 HIS A C 1
ATOM 2350 O O . HIS A 1 293 ? -25.724 -18.761 -3.640 1.00 95.25 293 HIS A O 1
ATOM 2356 N N . PHE A 1 294 ? -26.696 -17.213 -2.327 1.00 94.69 294 PHE A N 1
ATOM 2357 C CA . PHE A 1 294 ? -27.127 -18.125 -1.274 1.00 94.69 294 PHE A CA 1
ATOM 2358 C C . PHE A 1 294 ? -28.553 -18.562 -1.584 1.00 94.69 294 PHE A C 1
ATOM 2360 O O . PHE A 1 294 ? -29.458 -17.729 -1.620 1.00 94.69 294 PHE A O 1
ATOM 2367 N N . LEU A 1 295 ? -28.752 -19.851 -1.836 1.00 93.81 295 LEU A N 1
ATOM 2368 C CA . LEU A 1 295 ? -30.041 -20.438 -2.180 1.00 93.81 295 LEU A CA 1
ATOM 2369 C C . LEU A 1 295 ? -30.592 -21.288 -1.039 1.00 93.81 295 LEU A C 1
ATOM 2371 O O . LEU A 1 295 ? -29.829 -21.956 -0.338 1.00 93.81 295 LEU A O 1
ATOM 2375 N N . ASN A 1 296 ? -31.916 -21.336 -0.911 1.00 91.81 296 ASN A N 1
ATOM 2376 C CA . ASN A 1 296 ? -32.580 -22.323 -0.063 1.00 91.81 296 ASN A CA 1
ATOM 2377 C C . ASN A 1 296 ? -32.592 -23.721 -0.722 1.00 91.81 296 ASN A C 1
ATOM 2379 O O . ASN A 1 296 ? -32.090 -23.929 -1.833 1.00 91.81 296 ASN A O 1
ATOM 2383 N N . GLN A 1 297 ? -33.207 -24.693 -0.044 1.00 87.44 297 GLN A N 1
ATOM 2384 C CA . GLN A 1 297 ? -33.363 -26.064 -0.546 1.00 87.44 297 GLN A CA 1
ATOM 2385 C C . GLN A 1 297 ? -34.142 -26.145 -1.875 1.00 87.44 297 GLN A C 1
ATOM 2387 O O . GLN A 1 297 ? -33.836 -26.998 -2.705 1.00 87.44 297 GLN A O 1
ATOM 2392 N N . GLU A 1 298 ? -35.074 -25.217 -2.118 1.00 89.56 298 GLU A N 1
ATOM 2393 C CA . GLU A 1 298 ? -35.866 -25.097 -3.354 1.00 89.56 298 GLU A CA 1
ATOM 2394 C C . GLU A 1 298 ? -35.146 -24.331 -4.481 1.00 89.56 298 GLU A C 1
ATOM 2396 O O . GLU A 1 298 ? -35.759 -24.004 -5.496 1.00 89.56 298 GLU A O 1
ATOM 2401 N N . LYS A 1 299 ? -33.853 -24.014 -4.319 1.00 89.88 299 LYS A N 1
ATOM 2402 C CA . LYS A 1 299 ? -33.040 -23.226 -5.267 1.00 89.88 299 LYS A CA 1
ATOM 2403 C C . LYS A 1 299 ? -33.493 -21.775 -5.472 1.00 89.88 299 LYS A C 1
ATOM 2405 O O . LYS A 1 299 ? -33.074 -21.137 -6.437 1.00 89.88 299 LYS A O 1
ATOM 2410 N N . LYS A 1 300 ? -34.294 -21.219 -4.562 1.00 90.69 300 LYS A N 1
ATOM 2411 C CA . LYS A 1 300 ? -34.666 -19.797 -4.574 1.00 90.69 300 LYS A CA 1
ATOM 2412 C C . LYS A 1 300 ? -33.576 -18.956 -3.897 1.00 90.69 300 LYS A C 1
ATOM 2414 O O . LYS A 1 300 ? -33.046 -19.392 -2.871 1.00 90.69 300 LYS A O 1
ATOM 2419 N N . PRO A 1 301 ? -33.228 -17.772 -4.436 1.00 90.69 301 PRO A N 1
ATOM 2420 C CA . PRO A 1 301 ? -32.223 -16.903 -3.837 1.00 90.69 301 PRO A CA 1
ATOM 2421 C C . PRO A 1 301 ? -32.720 -16.326 -2.513 1.00 90.69 301 PRO A C 1
ATOM 2423 O O . PRO A 1 301 ? -33.727 -15.630 -2.468 1.00 90.69 301 PRO A O 1
ATOM 2426 N N . LEU A 1 302 ? -31.981 -16.621 -1.449 1.00 91.69 302 LEU A N 1
ATOM 2427 C CA . LEU A 1 302 ? -32.158 -16.059 -0.116 1.00 91.69 302 LEU A CA 1
ATOM 2428 C C . LEU A 1 302 ? -31.363 -14.764 0.043 1.00 91.69 302 LEU A C 1
ATOM 2430 O O . LEU A 1 302 ? -31.885 -13.780 0.548 1.00 91.69 302 LEU A O 1
ATOM 2434 N N . LEU A 1 303 ? -30.104 -14.758 -0.406 1.00 92.75 303 LEU A N 1
ATOM 2435 C CA . LEU A 1 303 ? -29.199 -13.612 -0.340 1.00 92.75 303 LEU A CA 1
ATOM 2436 C C . LEU A 1 303 ? -28.294 -13.600 -1.575 1.00 92.75 303 LEU A C 1
ATOM 2438 O O . LEU A 1 303 ? -27.622 -14.581 -1.884 1.00 92.75 303 LEU A O 1
ATOM 2442 N N . ILE A 1 304 ? -28.228 -12.455 -2.240 1.00 92.75 304 ILE A N 1
ATOM 2443 C CA . ILE A 1 304 ? -27.255 -12.136 -3.284 1.00 92.75 304 ILE A CA 1
ATOM 2444 C C . ILE A 1 304 ? -26.404 -10.973 -2.740 1.00 92.75 304 ILE A C 1
ATOM 2446 O O . ILE A 1 304 ? -26.901 -9.840 -2.695 1.00 92.75 304 ILE A O 1
ATOM 2450 N N . PRO A 1 305 ? -25.170 -11.231 -2.262 1.00 90.50 305 PRO A N 1
ATOM 2451 C CA . PRO A 1 305 ? -24.271 -10.217 -1.705 1.00 90.50 305 PRO A CA 1
ATOM 2452 C C . PRO A 1 305 ? -24.159 -8.979 -2.600 1.00 90.50 305 PRO A C 1
ATOM 2454 O O . PRO A 1 305 ? -23.963 -9.124 -3.798 1.00 90.50 305 PRO A O 1
ATOM 2457 N N . GLU A 1 306 ? -24.283 -7.777 -2.029 1.00 86.69 306 GLU A N 1
ATOM 2458 C CA . GLU A 1 306 ? -24.291 -6.463 -2.718 1.00 86.69 306 GLU A CA 1
ATOM 2459 C C . GLU A 1 306 ? -25.510 -6.151 -3.613 1.00 86.69 306 GLU A C 1
ATOM 2461 O O . GLU A 1 306 ? -25.676 -5.004 -4.037 1.00 86.69 306 GLU A O 1
ATOM 2466 N N . PHE A 1 307 ? -26.391 -7.124 -3.870 1.00 86.12 307 PHE A N 1
ATOM 2467 C CA . PHE A 1 307 ? -27.619 -6.930 -4.657 1.00 86.12 307 PHE A CA 1
ATOM 2468 C C . PHE A 1 307 ? -28.902 -6.994 -3.817 1.00 86.12 307 PHE A C 1
ATOM 2470 O O . PHE A 1 307 ? -29.943 -6.538 -4.281 1.00 86.12 307 PHE A O 1
ATOM 2477 N N . SER A 1 308 ? -28.842 -7.558 -2.606 1.00 83.44 308 SER A N 1
ATOM 2478 C CA . SER A 1 308 ? -30.016 -7.775 -1.747 1.00 83.44 308 SER A CA 1
ATOM 2479 C C . SER A 1 308 ? -29.890 -7.021 -0.432 1.00 83.44 308 SER A C 1
ATOM 2481 O O . SER A 1 308 ? -28.873 -7.152 0.251 1.00 83.44 308 SER A O 1
ATOM 2483 N N . ASP A 1 309 ? -30.962 -6.345 -0.032 1.00 76.75 309 ASP A N 1
ATOM 2484 C CA . ASP A 1 309 ? -31.133 -5.853 1.331 1.00 76.75 309 ASP A CA 1
ATOM 2485 C C . ASP A 1 309 ? -31.896 -6.903 2.144 1.00 76.75 309 ASP A C 1
ATOM 2487 O O . ASP A 1 309 ? -32.973 -7.343 1.748 1.00 76.75 309 ASP A O 1
ATOM 2491 N N . GLN A 1 310 ? -31.323 -7.336 3.267 1.00 80.25 310 GLN A N 1
ATOM 2492 C CA . GLN A 1 310 ? -31.953 -8.303 4.169 1.00 80.25 310 GLN A CA 1
ATOM 2493 C C . GLN A 1 310 ? -32.589 -7.566 5.340 1.00 80.25 310 GLN A C 1
ATOM 2495 O O . GLN A 1 310 ? -31.945 -6.718 5.963 1.00 80.25 310 GLN A O 1
ATOM 2500 N N . ILE A 1 311 ? -33.841 -7.899 5.644 1.00 82.44 311 ILE A N 1
ATOM 2501 C CA . ILE A 1 311 ? -34.549 -7.429 6.835 1.00 82.44 311 ILE A CA 1
ATOM 2502 C C . ILE A 1 311 ? -34.634 -8.616 7.791 1.00 82.44 311 ILE A C 1
ATOM 2504 O O . ILE A 1 311 ? -35.154 -9.668 7.431 1.00 82.44 311 ILE A O 1
ATOM 2508 N N . ILE A 1 312 ? -34.099 -8.441 8.996 1.00 87.62 312 ILE A N 1
ATOM 2509 C CA . ILE A 1 312 ? -34.083 -9.455 10.052 1.00 87.62 312 ILE A CA 1
ATOM 2510 C C . ILE A 1 312 ? -35.087 -9.025 11.121 1.00 87.62 312 ILE A C 1
ATOM 2512 O O . ILE A 1 312 ? -35.086 -7.867 11.539 1.00 87.62 312 ILE A O 1
ATOM 2516 N N . MET A 1 313 ? -35.940 -9.944 11.563 1.00 87.62 313 MET A N 1
ATOM 2517 C CA . MET A 1 313 ? -36.823 -9.728 12.706 1.00 87.62 313 MET A CA 1
ATOM 2518 C C . MET A 1 313 ? -35.993 -9.781 13.991 1.00 87.62 313 MET A C 1
ATOM 2520 O O . MET A 1 313 ? -35.368 -10.798 14.273 1.00 87.62 313 MET A O 1
ATOM 2524 N N . GLU A 1 314 ? -35.997 -8.703 14.780 1.00 82.38 314 GLU A N 1
ATOM 2525 C CA . GLU A 1 314 ? -35.066 -8.512 15.906 1.00 82.38 314 GLU A CA 1
ATOM 2526 C C . GLU A 1 314 ? -35.018 -9.676 16.902 1.00 82.38 314 GLU A C 1
ATOM 2528 O O . GLU A 1 314 ? -33.944 -10.014 17.384 1.00 82.38 314 GLU A O 1
ATOM 2533 N N . ASN A 1 315 ? -36.164 -10.285 17.218 1.00 87.75 315 ASN A N 1
ATOM 2534 C CA . ASN A 1 315 ? -36.273 -11.338 18.234 1.00 87.75 315 ASN A CA 1
ATOM 2535 C C . ASN A 1 315 ? -36.124 -12.762 17.679 1.00 87.75 315 ASN A C 1
ATOM 2537 O O . ASN A 1 315 ? -36.371 -13.719 18.410 1.00 87.75 315 ASN A O 1
ATOM 2541 N N . ASN A 1 316 ? -35.759 -12.909 16.406 1.00 90.06 316 ASN A N 1
ATOM 2542 C CA . ASN A 1 316 ? -35.580 -14.210 15.782 1.00 90.06 316 ASN A CA 1
ATOM 2543 C C . ASN A 1 316 ? -34.098 -14.526 15.610 1.00 90.06 316 ASN A C 1
ATOM 2545 O O . ASN A 1 316 ? -33.278 -13.624 15.410 1.00 90.06 316 ASN A O 1
ATOM 2549 N N . SER A 1 317 ? -33.781 -15.823 15.605 1.00 92.38 317 SER A N 1
ATOM 2550 C CA . SER A 1 317 ? -32.441 -16.257 15.243 1.00 92.38 317 SER A CA 1
ATOM 2551 C C . SER A 1 317 ? -32.141 -15.926 13.783 1.00 92.38 317 SER A C 1
ATOM 2553 O O . SER A 1 317 ? -33.016 -15.930 12.910 1.00 92.38 317 SER A O 1
ATOM 2555 N N . PHE A 1 318 ? -30.882 -15.607 13.521 1.00 94.25 318 PHE A N 1
ATOM 2556 C CA . PHE A 1 318 ? -30.374 -15.328 12.187 1.00 94.25 318 PHE A CA 1
ATOM 2557 C C . PHE A 1 318 ? -28.937 -15.828 12.065 1.00 94.25 318 PHE A C 1
ATOM 2559 O O . PHE A 1 318 ? -28.253 -16.087 13.054 1.00 94.25 318 PHE A O 1
ATOM 2566 N N . PHE A 1 319 ? -28.465 -15.935 10.830 1.00 94.50 319 PHE A N 1
ATOM 2567 C CA . PHE A 1 319 ? -27.118 -16.356 10.497 1.00 94.50 319 PHE A CA 1
ATOM 2568 C C . PHE A 1 319 ? -26.283 -15.155 10.065 1.00 94.50 319 PHE A C 1
ATOM 2570 O O . PHE A 1 319 ? -26.619 -14.470 9.097 1.00 94.50 319 PHE A O 1
ATOM 2577 N N . LEU A 1 320 ? -25.172 -14.907 10.755 1.00 95.94 320 LEU A N 1
ATOM 2578 C CA . LEU A 1 320 ? -24.159 -13.947 10.336 1.00 95.94 320 LEU A CA 1
ATOM 2579 C C . LEU A 1 320 ? -23.133 -14.661 9.456 1.00 95.94 320 LEU A C 1
ATOM 2581 O O . LEU A 1 320 ? -22.264 -15.371 9.953 1.00 95.94 320 LEU A O 1
ATOM 2585 N N . ILE A 1 321 ? -23.237 -14.474 8.146 1.00 95.44 321 ILE A N 1
ATOM 2586 C CA . ILE A 1 321 ? -22.350 -15.060 7.144 1.00 95.44 321 ILE A CA 1
ATOM 2587 C C . ILE A 1 321 ? -21.113 -14.176 6.985 1.00 95.44 321 ILE A C 1
ATOM 2589 O O . ILE A 1 321 ? -21.231 -12.995 6.669 1.00 95.44 321 ILE A O 1
ATOM 2593 N N . MET A 1 322 ? -19.925 -14.753 7.138 1.00 95.19 322 MET A N 1
ATOM 2594 C CA . MET A 1 322 ? -18.623 -14.102 6.977 1.00 95.19 322 MET A CA 1
ATOM 2595 C C . MET A 1 322 ? -17.858 -14.763 5.825 1.00 95.19 322 MET A C 1
ATOM 2597 O O . MET A 1 322 ? -17.194 -15.787 6.018 1.00 95.19 322 MET A O 1
ATOM 2601 N N . PRO A 1 323 ? -17.983 -14.231 4.598 1.00 93.88 323 PRO A N 1
ATOM 2602 C CA . PRO A 1 323 ? -17.318 -14.807 3.444 1.00 93.88 323 PRO A CA 1
ATOM 2603 C C . PRO A 1 323 ? -15.868 -14.335 3.294 1.00 93.88 323 PRO A C 1
ATOM 2605 O O . PRO A 1 323 ? -15.496 -13.230 3.693 1.00 93.88 323 PRO A O 1
ATOM 2608 N N . LYS A 1 324 ? -15.075 -15.154 2.607 1.00 92.69 324 LYS A N 1
ATOM 2609 C CA . LYS A 1 324 ? -13.912 -14.763 1.808 1.00 92.69 324 LYS A CA 1
ATOM 2610 C C . LYS A 1 324 ? -14.176 -15.218 0.375 1.00 92.69 324 LYS A C 1
ATOM 2612 O O . LYS A 1 324 ? -14.021 -16.399 0.062 1.00 92.69 324 LYS A O 1
ATOM 2617 N N . PHE A 1 325 ? -14.632 -14.288 -0.458 1.00 93.19 325 PHE A N 1
ATOM 2618 C CA . PHE A 1 325 ? -14.922 -14.538 -1.870 1.00 93.19 325 PHE A CA 1
ATOM 2619 C C . PHE A 1 325 ? -13.652 -14.515 -2.732 1.00 93.19 325 PHE A C 1
ATOM 2621 O O . PHE A 1 325 ? -12.618 -13.994 -2.309 1.00 93.19 325 PHE A O 1
ATOM 2628 N N . ASN A 1 326 ? -13.728 -15.042 -3.958 1.00 93.06 326 ASN A N 1
ATOM 2629 C CA . ASN A 1 326 ? -12.652 -14.897 -4.936 1.00 93.06 326 ASN A CA 1
ATOM 2630 C C . ASN A 1 326 ? -12.400 -13.415 -5.272 1.00 93.06 326 ASN A C 1
ATOM 2632 O O . ASN A 1 326 ? -13.311 -12.688 -5.682 1.00 93.06 326 ASN A O 1
ATOM 2636 N N . LEU A 1 327 ? -11.140 -12.990 -5.152 1.00 92.19 327 LEU A N 1
ATOM 2637 C CA . LEU A 1 327 ? -10.707 -11.605 -5.334 1.00 92.19 327 LEU A CA 1
ATOM 2638 C C . LEU A 1 327 ? -11.017 -11.051 -6.734 1.00 92.19 327 LEU A C 1
ATOM 2640 O O . LEU A 1 327 ? -11.509 -9.929 -6.864 1.00 92.19 327 LEU A O 1
ATOM 2644 N N . LEU A 1 328 ? -10.723 -11.821 -7.787 1.00 92.19 328 LEU A N 1
ATOM 2645 C CA . LEU A 1 328 ? -10.942 -11.404 -9.175 1.00 92.19 328 LEU A CA 1
ATOM 2646 C C . LEU A 1 328 ? -12.434 -11.236 -9.453 1.00 92.19 328 LEU A C 1
ATOM 2648 O O . LEU A 1 328 ? -12.843 -10.244 -10.056 1.00 92.19 328 LEU A O 1
ATOM 2652 N N . LYS A 1 329 ? -13.252 -12.161 -8.940 1.00 92.25 329 LYS A N 1
ATOM 2653 C CA . LYS A 1 329 ? -14.706 -12.110 -9.088 1.00 92.25 329 LYS A CA 1
ATOM 2654 C C . LYS A 1 329 ? -15.304 -10.880 -8.417 1.00 92.25 329 LYS A C 1
ATOM 2656 O O . LYS A 1 329 ? -16.104 -10.171 -9.020 1.00 92.25 329 LYS A O 1
ATOM 2661 N N . VAL A 1 330 ? -14.877 -10.581 -7.190 1.00 92.56 330 VAL A N 1
ATOM 2662 C CA . VAL A 1 330 ? -15.324 -9.376 -6.483 1.00 92.56 330 VAL A CA 1
ATOM 2663 C C . VAL A 1 330 ? -14.911 -8.110 -7.235 1.00 92.56 330 VAL A C 1
ATOM 2665 O O . VAL A 1 330 ? -15.723 -7.195 -7.369 1.00 92.56 330 VAL A O 1
ATOM 2668 N N . LYS A 1 331 ? -13.685 -8.049 -7.773 1.00 91.25 331 LYS A N 1
ATOM 2669 C CA . LYS A 1 331 ? -13.231 -6.903 -8.579 1.00 91.25 331 LYS A CA 1
ATOM 2670 C C . LYS A 1 331 ? -14.087 -6.707 -9.836 1.00 91.25 331 LYS A C 1
ATOM 2672 O O . LYS A 1 331 ? -14.444 -5.570 -10.135 1.00 91.25 331 LYS A O 1
ATOM 2677 N N . GLN A 1 332 ? -14.483 -7.789 -10.513 1.00 90.81 332 GLN A N 1
ATOM 2678 C CA . GLN A 1 332 ? -15.420 -7.737 -11.643 1.00 90.81 332 GLN A CA 1
ATOM 2679 C C . GLN A 1 332 ? -16.798 -7.213 -11.214 1.00 90.81 332 GLN A C 1
ATOM 2681 O O . GLN A 1 332 ? -17.326 -6.301 -11.848 1.00 90.81 332 GLN A O 1
ATOM 2686 N N . ILE A 1 333 ? -17.353 -7.729 -10.109 1.00 90.31 333 ILE A N 1
ATOM 2687 C CA . ILE A 1 333 ? -18.634 -7.263 -9.545 1.00 90.31 333 ILE A CA 1
ATOM 2688 C C . ILE A 1 333 ? -18.565 -5.770 -9.205 1.00 90.31 333 ILE A C 1
ATOM 2690 O O . ILE A 1 333 ? -19.473 -5.016 -9.545 1.00 90.31 333 ILE A O 1
ATOM 2694 N N . LYS A 1 334 ? -17.467 -5.320 -8.592 1.00 90.00 334 LYS A N 1
ATOM 2695 C CA . LYS A 1 334 ? -17.231 -3.912 -8.255 1.00 90.00 334 LYS A CA 1
ATOM 2696 C C . LYS A 1 334 ? -17.175 -3.011 -9.488 1.00 90.00 334 LYS A C 1
ATOM 2698 O O . LYS A 1 334 ? -17.833 -1.972 -9.502 1.00 90.00 334 LYS A O 1
ATOM 2703 N N . GLN A 1 335 ? -16.427 -3.410 -10.519 1.00 88.38 335 GLN A N 1
ATOM 2704 C CA . GLN A 1 335 ? -16.323 -2.655 -11.771 1.00 88.38 335 GLN A CA 1
ATOM 2705 C C . GLN A 1 335 ? -17.677 -2.553 -12.484 1.00 88.38 335 GLN A C 1
ATOM 2707 O O . GLN A 1 335 ? -18.023 -1.485 -12.984 1.00 88.38 335 GLN A O 1
ATOM 2712 N N . PHE A 1 336 ? -18.447 -3.642 -12.480 1.00 87.69 336 PHE A N 1
ATOM 2713 C CA . PHE A 1 336 ? -19.779 -3.697 -13.072 1.00 87.69 336 PHE A CA 1
ATOM 2714 C C . PHE A 1 336 ? -20.779 -2.811 -12.327 1.00 87.69 336 PHE A C 1
ATOM 2716 O O . PHE A 1 336 ? -21.427 -1.973 -12.937 1.00 87.69 336 PHE A O 1
ATOM 2723 N N . LEU A 1 337 ? -20.839 -2.918 -10.995 1.00 85.56 337 LEU A N 1
ATOM 2724 C CA . LEU A 1 337 ? -21.763 -2.135 -10.171 1.00 85.56 337 LEU A CA 1
ATOM 2725 C C . LEU A 1 337 ? -21.460 -0.632 -10.161 1.00 85.56 337 LEU A C 1
ATOM 2727 O O . LEU A 1 337 ? -22.324 0.143 -9.753 1.00 85.56 337 LEU A O 1
ATOM 2731 N N . LYS A 1 338 ? -20.228 -0.220 -10.502 1.00 86.12 338 LYS A N 1
ATOM 2732 C CA . LYS A 1 338 ? -19.723 1.158 -10.327 1.00 86.12 338 LYS A CA 1
ATOM 2733 C C . LYS A 1 338 ? -19.986 1.709 -8.913 1.00 86.12 338 LYS A C 1
ATOM 2735 O O . LYS A 1 338 ? -20.115 2.915 -8.712 1.00 86.12 338 LYS A O 1
ATOM 2740 N N . LYS A 1 339 ? -20.070 0.815 -7.919 1.00 80.69 339 LYS A N 1
ATOM 2741 C CA . LYS A 1 339 ? -20.296 1.125 -6.503 1.00 80.69 339 LYS A CA 1
ATOM 2742 C C . LYS A 1 339 ? -19.000 0.949 -5.722 1.00 80.69 339 LYS A C 1
ATOM 2744 O O . LYS A 1 339 ? -18.297 -0.045 -5.878 1.00 80.69 339 LYS A O 1
ATOM 2749 N N . ASN A 1 340 ? -18.736 1.882 -4.815 1.00 80.94 340 ASN A N 1
ATOM 2750 C CA . ASN A 1 340 ? -17.601 1.840 -3.895 1.00 80.94 340 ASN A CA 1
ATOM 2751 C C . ASN A 1 340 ? -18.094 1.791 -2.442 1.00 80.94 340 ASN A C 1
ATOM 2753 O O . ASN A 1 340 ? -17.886 2.731 -1.685 1.00 80.94 340 ASN A O 1
ATOM 2757 N N . SER A 1 341 ? -18.762 0.705 -2.038 1.00 86.56 341 SER A N 1
ATOM 2758 C CA . SER A 1 341 ? -19.057 0.485 -0.614 1.00 86.56 341 SER A CA 1
ATOM 2759 C C . SER A 1 341 ? -17.778 0.073 0.135 1.00 86.56 341 SER A C 1
ATOM 2761 O O . SER A 1 341 ? -16.866 -0.522 -0.458 1.00 86.56 341 SER A O 1
ATOM 2763 N N . LEU A 1 342 ? -17.695 0.359 1.443 1.00 89.75 342 LEU A N 1
ATOM 2764 C CA . LEU A 1 342 ? -16.582 -0.123 2.279 1.00 89.75 342 LEU A CA 1
ATOM 2765 C C . LEU A 1 342 ? -16.499 -1.653 2.248 1.00 89.75 342 LEU A C 1
ATOM 2767 O O . LEU A 1 342 ? -15.414 -2.211 2.099 1.00 89.75 342 LEU A O 1
ATOM 2771 N N . LYS A 1 343 ? -17.656 -2.325 2.302 1.00 91.94 343 LYS A N 1
ATOM 2772 C CA . LYS A 1 343 ? -17.762 -3.786 2.269 1.00 91.94 343 LYS A CA 1
ATOM 2773 C C . LYS A 1 343 ? -17.201 -4.369 0.975 1.00 91.94 343 LYS A C 1
ATOM 2775 O O . LYS A 1 343 ? -16.334 -5.238 1.027 1.00 91.94 343 LYS A O 1
ATOM 2780 N N . LEU A 1 344 ? -17.624 -3.847 -0.177 1.00 90.88 344 LEU A N 1
ATOM 2781 C CA . LEU A 1 344 ? -17.157 -4.301 -1.488 1.00 90.88 344 LEU A CA 1
ATOM 2782 C C . LEU A 1 344 ? -15.680 -3.972 -1.720 1.00 90.88 344 LEU A C 1
ATOM 2784 O O . LEU A 1 344 ? -14.949 -4.743 -2.337 1.00 90.88 344 LEU A O 1
ATOM 2788 N N . THR A 1 345 ? -15.220 -2.839 -1.190 1.00 91.19 345 THR A N 1
ATOM 2789 C CA . THR A 1 345 ? -13.802 -2.475 -1.224 1.00 91.19 345 THR A CA 1
ATOM 2790 C C . THR A 1 345 ? -12.965 -3.439 -0.394 1.00 91.19 345 THR A C 1
ATOM 2792 O O . THR A 1 345 ? -11.927 -3.871 -0.881 1.00 91.19 345 THR A O 1
ATOM 2795 N N . GLN A 1 346 ? -13.429 -3.834 0.793 1.00 93.19 346 GLN A N 1
ATOM 2796 C CA . GLN A 1 346 ? -12.736 -4.808 1.632 1.00 93.19 346 GLN A CA 1
ATOM 2797 C C . GLN A 1 346 ? -12.767 -6.222 1.036 1.00 93.19 346 GLN A C 1
ATOM 2799 O O . GLN A 1 346 ? -11.736 -6.886 1.002 1.00 93.19 346 GLN A O 1
ATOM 2804 N N . LEU A 1 347 ? -13.900 -6.659 0.473 1.00 92.88 347 LEU A N 1
ATOM 2805 C CA . LEU A 1 347 ? -13.995 -7.922 -0.277 1.00 92.88 347 LEU A CA 1
ATOM 2806 C C . LEU A 1 347 ? -13.046 -7.960 -1.488 1.00 92.88 347 LEU A C 1
ATOM 2808 O O . LEU A 1 347 ? -12.570 -9.023 -1.872 1.00 92.88 347 LEU A O 1
ATOM 2812 N N . GLY A 1 348 ? -12.784 -6.800 -2.098 1.00 90.56 348 GLY A N 1
ATOM 2813 C CA . GLY A 1 348 ? -11.861 -6.630 -3.220 1.00 90.56 348 GLY A CA 1
ATOM 2814 C C . GLY A 1 348 ? -10.387 -6.504 -2.819 1.00 90.56 348 GLY A C 1
ATOM 2815 O O . GLY A 1 348 ? -9.561 -6.208 -3.690 1.00 90.56 348 GLY A O 1
ATOM 2816 N N . LYS A 1 349 ? -10.057 -6.703 -1.536 1.00 91.06 349 LYS A N 1
ATOM 2817 C CA . LYS A 1 349 ? -8.693 -6.745 -0.997 1.00 91.06 349 LYS A CA 1
ATOM 2818 C C . LYS A 1 349 ? -8.303 -8.170 -0.592 1.00 91.06 349 LYS A C 1
ATOM 2820 O O . LYS A 1 349 ? -9.151 -9.005 -0.295 1.00 91.06 349 LYS A O 1
ATOM 2825 N N . ASN A 1 350 ? -7.002 -8.450 -0.564 1.00 89.12 350 ASN A N 1
ATOM 2826 C CA . ASN A 1 350 ? -6.479 -9.778 -0.244 1.00 89.12 350 ASN A CA 1
ATOM 2827 C C . ASN A 1 350 ? -6.350 -10.006 1.273 1.00 89.12 350 ASN A C 1
ATOM 2829 O O . ASN A 1 350 ? -5.242 -10.118 1.768 1.00 89.12 350 ASN A O 1
ATOM 2833 N N . TYR A 1 351 ? -7.445 -10.057 2.033 1.00 89.06 351 TYR A N 1
ATOM 2834 C CA . TYR A 1 351 ? -7.386 -10.470 3.447 1.00 89.06 351 TYR A CA 1
ATOM 2835 C C . TYR A 1 351 ? -7.446 -12.005 3.581 1.00 89.06 351 TYR A C 1
ATOM 2837 O O . TYR A 1 351 ? -7.895 -12.712 2.669 1.00 89.06 351 TYR A O 1
ATOM 2845 N N . ASN A 1 352 ? -6.985 -12.567 4.700 1.00 85.94 352 ASN A N 1
ATOM 2846 C CA . ASN A 1 352 ? -7.039 -14.011 4.965 1.00 85.94 352 ASN A CA 1
ATOM 2847 C C . ASN A 1 352 ? -8.042 -14.372 6.078 1.00 85.94 352 ASN A C 1
ATOM 2849 O O . ASN A 1 352 ? -8.837 -13.552 6.525 1.00 85.94 352 ASN A O 1
ATOM 2853 N N . TYR A 1 353 ? -8.044 -15.641 6.493 1.00 87.00 353 TYR A N 1
ATOM 2854 C CA . TYR A 1 353 ? -8.981 -16.154 7.499 1.00 87.00 353 TYR A CA 1
ATOM 2855 C C . TYR A 1 353 ? -8.714 -15.621 8.908 1.00 87.00 353 TYR A C 1
ATOM 2857 O O . TYR A 1 353 ? -9.602 -15.698 9.755 1.00 87.00 353 TYR A O 1
ATOM 2865 N N . GLY A 1 354 ? -7.535 -15.050 9.169 1.00 89.12 354 GLY A N 1
ATOM 2866 C CA . GLY A 1 354 ? -7.251 -14.419 10.451 1.00 89.12 354 GLY A CA 1
ATOM 2867 C C . GLY A 1 354 ? -8.160 -13.226 10.730 1.00 89.12 354 GLY A C 1
ATOM 2868 O O . GLY A 1 354 ? -8.542 -13.019 11.876 1.00 89.12 354 GLY A O 1
ATOM 2869 N N . THR A 1 355 ? -8.621 -12.512 9.699 1.00 91.56 355 THR A N 1
ATOM 2870 C CA . THR A 1 355 ? -9.636 -11.456 9.852 1.00 91.56 355 THR A CA 1
ATOM 2871 C C . THR A 1 355 ? -10.971 -12.022 10.349 1.00 91.56 355 THR A C 1
ATOM 2873 O O . THR A 1 355 ? -11.619 -11.431 11.211 1.00 91.56 355 THR A O 1
ATOM 2876 N N . THR A 1 356 ? -11.360 -13.216 9.887 1.00 91.88 356 THR A N 1
ATOM 2877 C CA . THR A 1 356 ? -12.535 -13.922 10.419 1.00 91.88 356 THR A CA 1
ATOM 2878 C C . THR A 1 356 ? -12.324 -14.319 11.878 1.00 91.88 356 THR A C 1
ATOM 2880 O O . THR A 1 356 ? -13.251 -14.216 12.673 1.00 91.88 356 THR A O 1
ATOM 2883 N N . PHE A 1 357 ? -11.111 -14.727 12.260 1.00 89.81 357 PHE A N 1
ATOM 2884 C CA . PHE A 1 357 ? -10.796 -15.043 13.654 1.00 89.81 357 PHE A CA 1
ATOM 2885 C C . PHE A 1 357 ? -10.900 -13.812 14.566 1.00 89.81 357 PHE A C 1
ATOM 2887 O O . PHE A 1 357 ? -11.540 -13.896 15.610 1.00 89.81 357 PHE A O 1
ATOM 2894 N N . ILE A 1 358 ? -10.384 -12.654 14.133 1.00 92.62 358 ILE A N 1
ATOM 2895 C CA . ILE A 1 358 ? -10.584 -11.374 14.837 1.00 92.62 358 ILE A CA 1
ATOM 2896 C C . ILE A 1 358 ? -12.079 -11.091 15.006 1.00 92.62 358 ILE A C 1
ATOM 2898 O O . ILE A 1 358 ? -12.519 -10.735 16.098 1.00 92.62 358 ILE A O 1
ATOM 2902 N N . ALA A 1 359 ? -12.871 -11.283 13.946 1.00 94.50 359 ALA A N 1
ATOM 2903 C CA . ALA A 1 359 ? -14.311 -11.069 14.009 1.00 94.50 359 ALA A CA 1
ATOM 2904 C C . ALA A 1 359 ? -15.005 -12.004 15.003 1.00 94.50 359 ALA A C 1
ATOM 2906 O O . ALA A 1 359 ? -15.847 -11.547 15.768 1.00 94.50 359 ALA A O 1
ATOM 2907 N N . LEU A 1 360 ? -14.624 -13.281 15.041 1.00 92.56 360 LEU A N 1
ATOM 2908 C CA . LEU A 1 360 ? -15.153 -14.254 15.996 1.00 92.56 360 LEU A CA 1
ATOM 2909 C C . LEU A 1 360 ? -14.780 -13.907 17.444 1.00 92.56 360 LEU A C 1
ATOM 2911 O O . LEU A 1 360 ? -15.661 -13.912 18.299 1.00 92.56 360 LEU A O 1
ATOM 2915 N N . SER A 1 361 ? -13.519 -13.554 17.722 1.00 91.31 361 SER A N 1
ATOM 2916 C CA . SER A 1 361 ? -13.085 -13.115 19.059 1.00 91.31 361 SER A CA 1
ATOM 2917 C C . SER A 1 361 ? -13.817 -11.845 19.509 1.00 91.31 361 SER A C 1
ATOM 2919 O O . SER A 1 361 ? -14.242 -11.748 20.660 1.00 91.31 361 SER A O 1
ATOM 2921 N N . PHE A 1 362 ? -14.017 -10.889 18.597 1.00 94.25 362 PHE A N 1
ATOM 2922 C CA . PHE A 1 362 ? -14.780 -9.674 18.872 1.00 94.25 362 PHE A CA 1
ATOM 2923 C C . PHE A 1 362 ? -16.258 -9.967 19.146 1.00 94.25 362 PHE A C 1
ATOM 2925 O O . PHE A 1 362 ? -16.803 -9.489 20.137 1.00 94.25 362 PHE A O 1
ATOM 2932 N N . LEU A 1 363 ? -16.898 -10.773 18.295 1.00 94.31 363 LEU A N 1
ATOM 2933 C CA . LEU A 1 363 ? -18.299 -11.169 18.440 1.00 94.31 363 LEU A CA 1
ATOM 2934 C C . LEU A 1 363 ? -18.539 -11.924 19.744 1.00 94.31 363 LEU A C 1
ATOM 2936 O O . LEU A 1 363 ? -19.546 -11.670 20.393 1.00 94.31 363 LEU A O 1
ATOM 2940 N N . ASN A 1 364 ? -17.606 -12.784 20.157 1.00 91.69 364 ASN A N 1
ATOM 2941 C CA . ASN A 1 364 ? -17.673 -13.470 21.443 1.00 91.69 364 ASN A CA 1
ATOM 2942 C C . ASN A 1 364 ? -17.831 -12.467 22.590 1.00 91.69 364 ASN A C 1
ATOM 2944 O O . ASN A 1 364 ? -18.766 -12.565 23.373 1.00 91.69 364 ASN A O 1
ATOM 2948 N N . PHE A 1 365 ? -16.953 -11.463 22.646 1.00 90.56 365 PHE A N 1
ATOM 2949 C CA . PHE A 1 365 ? -17.001 -10.425 23.673 1.00 90.56 365 PHE A CA 1
ATOM 2950 C C . PHE A 1 365 ? -18.261 -9.553 23.563 1.00 90.56 365 PHE A C 1
ATOM 2952 O O . PHE A 1 365 ? -18.948 -9.324 24.554 1.00 90.56 365 PHE A O 1
ATOM 2959 N N . PHE A 1 366 ? -18.579 -9.090 22.354 1.00 93.25 366 PHE A N 1
ATOM 2960 C CA . PHE A 1 366 ? -19.681 -8.162 22.112 1.00 93.25 366 PHE A CA 1
ATOM 2961 C C . PHE A 1 366 ? -21.062 -8.782 22.378 1.00 93.25 366 PHE A C 1
ATOM 2963 O O . PHE A 1 366 ? -21.952 -8.113 22.897 1.00 93.25 366 PHE A O 1
ATOM 2970 N N . LEU A 1 367 ? -21.254 -10.058 22.032 1.00 94.31 367 LEU A N 1
ATOM 2971 C CA . LEU A 1 367 ? -22.514 -10.769 22.260 1.00 94.31 367 LEU A CA 1
ATOM 2972 C C . LEU A 1 367 ? -22.660 -11.225 23.718 1.00 94.31 367 LEU A C 1
ATOM 2974 O O . LEU A 1 367 ? -23.765 -11.149 24.257 1.00 94.31 367 LEU A O 1
ATOM 2978 N N . GLU A 1 368 ? -21.569 -11.642 24.376 1.00 91.12 368 GLU A N 1
ATOM 2979 C CA . GLU A 1 368 ? -21.592 -11.996 25.804 1.00 91.12 368 GLU A CA 1
ATOM 2980 C C . GLU A 1 368 ? -21.946 -10.793 26.689 1.00 91.12 368 GLU A C 1
ATOM 2982 O O . GLU A 1 368 ? -22.766 -10.939 27.596 1.00 91.12 368 GLU A O 1
ATOM 2987 N N . ASP A 1 369 ? -21.416 -9.600 26.391 1.00 91.31 369 ASP A N 1
ATOM 2988 C CA . ASP A 1 369 ? -21.763 -8.352 27.093 1.00 91.31 369 ASP A CA 1
ATOM 2989 C C . ASP A 1 369 ? -23.274 -8.055 27.032 1.00 91.31 369 ASP A C 1
ATOM 2991 O O . ASP A 1 369 ? -23.896 -7.665 28.021 1.00 91.31 369 ASP A O 1
ATOM 2995 N N . GLN A 1 370 ? -23.905 -8.356 25.892 1.00 93.81 370 GLN A N 1
ATOM 2996 C CA . GLN A 1 370 ? -25.348 -8.196 25.694 1.00 93.81 370 GLN A CA 1
ATOM 2997 C C . GLN A 1 370 ? -26.184 -9.413 26.116 1.00 93.81 370 GLN A C 1
ATOM 2999 O O . GLN A 1 370 ? -27.405 -9.392 25.949 1.00 93.81 370 GLN A O 1
ATOM 3004 N N . LYS A 1 371 ? -25.561 -10.461 26.677 1.00 94.31 371 LYS A N 1
ATOM 3005 C CA . LYS A 1 371 ? -26.214 -11.726 27.068 1.00 94.31 371 LYS A CA 1
ATOM 3006 C C . LYS A 1 371 ? -26.983 -12.384 25.913 1.00 94.31 371 LYS A C 1
ATOM 3008 O O . LYS A 1 371 ? -28.098 -12.868 26.099 1.00 94.31 371 LYS A O 1
ATOM 3013 N N . ILE A 1 372 ? -26.402 -12.366 24.713 1.00 94.62 372 ILE A N 1
ATOM 3014 C CA . ILE A 1 372 ? -26.967 -12.996 23.516 1.00 94.62 372 ILE A CA 1
ATOM 3015 C C . ILE A 1 372 ? -26.184 -14.269 23.212 1.00 94.62 372 ILE A C 1
ATOM 3017 O O . ILE A 1 372 ? -24.988 -14.224 22.924 1.00 94.62 372 ILE A O 1
ATOM 3021 N N . ASP A 1 373 ? -26.877 -15.404 23.221 1.00 94.62 373 ASP A N 1
ATOM 3022 C CA . ASP A 1 373 ? -26.278 -16.682 22.856 1.00 94.62 373 ASP A CA 1
ATOM 3023 C C . ASP A 1 373 ? -26.076 -16.785 21.337 1.00 94.62 373 ASP A C 1
ATOM 3025 O O . ASP A 1 373 ? -26.901 -16.356 20.519 1.00 94.62 373 ASP A O 1
ATOM 3029 N N . PHE A 1 374 ? -24.972 -17.423 20.958 1.00 95.00 374 PHE A N 1
ATOM 3030 C CA . PHE A 1 374 ? -24.607 -17.699 19.574 1.00 95.00 374 PHE A CA 1
ATOM 3031 C C . PHE A 1 374 ? -23.971 -19.085 19.450 1.00 95.00 374 PHE A C 1
ATOM 3033 O O . PHE A 1 374 ? -23.444 -19.641 20.420 1.00 95.00 374 PHE A O 1
ATOM 3040 N N . SER A 1 375 ? -24.036 -19.658 18.251 1.00 94.94 375 SER A N 1
ATOM 3041 C CA . SER A 1 375 ? -23.533 -20.997 17.983 1.00 94.94 375 SER A CA 1
ATOM 3042 C C . SER A 1 375 ? -22.012 -21.048 17.926 1.00 94.94 375 SER A C 1
ATOM 3044 O O . SER A 1 375 ? -21.329 -20.054 17.684 1.00 94.94 375 SER A O 1
ATOM 3046 N N . TRP A 1 376 ? -21.464 -22.254 18.022 1.00 92.75 376 TRP A N 1
ATOM 3047 C CA . TRP A 1 376 ? -20.131 -22.528 17.515 1.00 92.75 376 TRP A CA 1
ATOM 3048 C C . TRP A 1 376 ? -20.064 -22.202 16.004 1.00 92.75 376 TRP A C 1
ATOM 3050 O O . TRP A 1 376 ? -21.070 -22.388 15.303 1.00 92.75 376 TRP A O 1
ATOM 3060 N N . PRO A 1 377 ? -18.932 -21.692 15.479 1.00 92.31 377 PRO A N 1
ATOM 3061 C CA . PRO A 1 377 ? -18.852 -21.263 14.085 1.00 92.31 377 PRO A CA 1
ATOM 3062 C C . PRO A 1 377 ? -19.053 -22.406 13.073 1.00 92.31 377 PRO A C 1
ATOM 3064 O O . PRO A 1 377 ? -18.357 -23.418 13.085 1.00 92.31 377 PRO A O 1
ATOM 3067 N N . ILE A 1 378 ? -19.991 -22.223 12.145 1.00 92.50 378 ILE A N 1
ATOM 3068 C CA . ILE A 1 378 ? -20.307 -23.161 11.061 1.00 92.50 378 ILE A CA 1
ATOM 3069 C C . ILE A 1 378 ? -19.205 -23.098 9.998 1.00 92.50 378 ILE A C 1
ATOM 3071 O O . ILE A 1 378 ? -18.747 -22.009 9.641 1.00 92.50 378 ILE A O 1
ATOM 3075 N N . ASN A 1 379 ? -18.813 -24.262 9.461 1.00 90.94 379 ASN A N 1
ATOM 3076 C CA . ASN A 1 379 ? -17.732 -24.430 8.475 1.00 90.94 379 ASN A CA 1
ATOM 3077 C C . ASN A 1 379 ? -16.363 -23.893 8.942 1.00 90.94 379 ASN A C 1
ATOM 3079 O O . ASN A 1 379 ? -15.485 -23.625 8.120 1.00 90.94 379 ASN A O 1
ATOM 3083 N N . PHE A 1 380 ? -16.164 -23.737 10.253 1.00 84.88 380 PHE A N 1
ATOM 3084 C CA . PHE A 1 380 ? -14.905 -23.273 10.819 1.00 84.88 380 PHE A CA 1
ATOM 3085 C C . PHE A 1 380 ? -13.981 -24.430 11.182 1.00 84.88 380 PHE A C 1
ATOM 3087 O O . PHE A 1 380 ? -14.329 -25.310 11.963 1.00 84.88 380 PHE A O 1
ATOM 3094 N N . ASP A 1 381 ? -12.775 -24.403 10.625 1.00 79.62 381 ASP A N 1
ATOM 3095 C CA . ASP A 1 381 ? -11.714 -25.351 10.936 1.00 79.62 381 ASP A CA 1
ATOM 3096 C C . ASP A 1 381 ? -10.660 -24.648 11.800 1.00 79.62 381 ASP A C 1
ATOM 3098 O O . ASP A 1 381 ? -9.866 -23.842 11.309 1.00 79.62 381 ASP A O 1
ATOM 3102 N N . LYS A 1 382 ? -10.649 -24.957 13.105 1.00 72.75 382 LYS A N 1
ATOM 3103 C CA . LYS A 1 382 ? -9.681 -24.390 14.061 1.00 72.75 382 LYS A CA 1
ATOM 3104 C C . LYS A 1 382 ? -8.238 -24.757 13.681 1.00 72.75 382 LYS A C 1
ATOM 3106 O O . LYS A 1 382 ? -7.326 -23.994 13.993 1.00 72.75 382 LYS A O 1
ATOM 3111 N N . SER A 1 383 ? -8.021 -25.855 12.942 1.00 76.88 383 SER A N 1
ATOM 3112 C CA . SER A 1 383 ? -6.683 -26.257 12.484 1.00 76.88 383 SER A CA 1
ATOM 3113 C C . SER A 1 383 ? -6.069 -25.270 11.487 1.00 76.88 383 SER A C 1
ATOM 3115 O O . SER A 1 383 ? -4.853 -25.259 11.291 1.00 76.88 383 SER A O 1
ATOM 3117 N N . LEU A 1 384 ? -6.873 -24.380 10.894 1.00 74.25 384 LEU A N 1
ATOM 3118 C CA . LEU A 1 384 ? -6.367 -23.298 10.050 1.00 74.25 384 LEU A CA 1
ATOM 3119 C C . LEU A 1 384 ? -5.429 -22.356 10.817 1.00 74.25 384 LEU A C 1
ATOM 3121 O O . LEU A 1 384 ? -4.502 -21.830 10.212 1.00 74.25 384 LEU A O 1
ATOM 3125 N N . ILE A 1 385 ? -5.621 -22.194 12.132 1.00 69.38 385 ILE A N 1
ATOM 3126 C CA . ILE A 1 385 ? -4.728 -21.400 12.992 1.00 69.38 385 ILE A CA 1
ATOM 3127 C C . ILE A 1 385 ? -3.387 -22.115 13.189 1.00 69.38 385 ILE A C 1
ATOM 3129 O O . ILE A 1 385 ? -2.355 -21.462 13.282 1.00 69.38 385 ILE A O 1
ATOM 3133 N N . SER A 1 386 ? -3.382 -23.450 13.246 1.00 62.56 386 SER A N 1
ATOM 3134 C CA . SER A 1 386 ? -2.152 -24.241 13.395 1.00 62.56 386 SER A CA 1
ATOM 3135 C C . SER A 1 386 ? -1.375 -24.416 12.090 1.00 62.56 386 SER A C 1
ATOM 3137 O O . SER A 1 386 ? -0.200 -24.754 12.132 1.00 62.56 386 SER A O 1
ATOM 3139 N N . LYS A 1 387 ? -1.986 -24.144 10.929 1.00 66.06 387 LYS A N 1
ATOM 3140 C CA . LYS A 1 387 ? -1.315 -24.174 9.614 1.00 66.06 387 LYS A CA 1
ATOM 3141 C C . LYS A 1 387 ? -0.491 -22.908 9.332 1.00 66.06 387 LYS A C 1
ATOM 3143 O O . LYS A 1 387 ? -0.304 -22.553 8.171 1.00 66.06 387 LYS A O 1
ATOM 3148 N N . LYS A 1 388 ? -0.047 -22.201 10.375 1.00 68.69 388 LYS A N 1
ATOM 3149 C CA . LYS A 1 388 ? 0.816 -21.024 10.236 1.00 68.69 388 LYS A CA 1
ATOM 3150 C C . LYS A 1 388 ? 2.106 -21.416 9.524 1.00 68.69 388 LYS A C 1
ATOM 3152 O O . LYS A 1 388 ? 2.711 -22.435 9.847 1.00 68.69 388 LYS A O 1
ATOM 3157 N N . THR A 1 389 ? 2.518 -20.586 8.575 1.00 74.69 389 THR A N 1
ATOM 3158 C CA . THR A 1 389 ? 3.853 -20.668 7.993 1.00 74.69 389 THR A CA 1
ATOM 3159 C C . THR A 1 389 ? 4.854 -20.282 9.074 1.00 74.69 389 THR A C 1
ATOM 3161 O O . THR A 1 389 ? 4.721 -19.221 9.689 1.00 74.69 389 THR A O 1
ATOM 3164 N N . PHE A 1 390 ? 5.819 -21.158 9.325 1.00 87.06 390 PHE A N 1
ATOM 3165 C CA . PHE A 1 390 ? 6.980 -20.840 10.142 1.00 87.06 390 PHE A CA 1
ATOM 3166 C C . PHE A 1 390 ? 8.097 -20.386 9.212 1.00 87.06 390 PHE A C 1
ATOM 3168 O O . PHE A 1 390 ? 8.321 -20.999 8.168 1.00 87.06 390 PHE A O 1
ATOM 3175 N N . LEU A 1 391 ? 8.751 -19.294 9.584 1.00 91.88 391 LEU A N 1
ATOM 3176 C CA . LEU A 1 391 ? 9.913 -18.752 8.896 1.00 91.88 391 LEU A CA 1
ATOM 3177 C C . LEU A 1 391 ? 11.121 -18.874 9.818 1.00 91.88 391 LEU A C 1
ATOM 3179 O O . LEU A 1 391 ? 10.993 -18.704 11.034 1.00 91.88 391 LEU A O 1
ATOM 3183 N N . ASP A 1 392 ? 12.279 -19.171 9.240 1.00 93.62 392 ASP A N 1
ATOM 3184 C CA . ASP A 1 392 ? 13.523 -19.303 9.992 1.00 93.62 392 ASP A CA 1
ATOM 3185 C C . ASP A 1 392 ? 13.925 -17.951 10.591 1.00 93.62 392 ASP A C 1
ATOM 3187 O O . ASP A 1 392 ? 13.818 -16.905 9.951 1.00 93.62 392 ASP A O 1
ATOM 3191 N N . LEU A 1 393 ? 14.369 -17.963 11.847 1.00 93.50 393 LEU A N 1
ATOM 3192 C CA . LEU A 1 393 ? 14.753 -16.760 12.575 1.00 93.50 393 LEU A CA 1
ATOM 3193 C C . LEU A 1 393 ? 16.276 -16.600 12.549 1.00 93.50 393 LEU A C 1
ATOM 3195 O O . LEU A 1 393 ? 16.994 -17.330 13.231 1.00 93.50 393 LEU A O 1
ATOM 3199 N N . ASN A 1 394 ? 16.770 -15.617 11.792 1.00 93.81 394 ASN A N 1
ATOM 3200 C CA . ASN A 1 394 ? 18.199 -15.341 11.662 1.00 93.81 394 ASN A CA 1
ATOM 3201 C C . ASN A 1 394 ? 18.533 -13.883 12.018 1.00 93.81 394 ASN A C 1
ATOM 3203 O O . ASN A 1 394 ? 18.391 -12.964 11.214 1.00 93.81 394 ASN A O 1
ATOM 3207 N N . TYR A 1 395 ? 19.029 -13.652 13.234 1.00 93.56 395 TYR A N 1
ATOM 3208 C CA . TYR A 1 395 ? 19.369 -12.298 13.684 1.00 93.56 395 TYR A CA 1
ATOM 3209 C C . TYR A 1 395 ? 20.591 -11.685 12.987 1.00 93.56 395 TYR A C 1
ATOM 3211 O O . TYR A 1 395 ? 20.735 -10.464 13.018 1.00 93.56 395 TYR A O 1
ATOM 3219 N N . ASN A 1 396 ? 21.456 -12.483 12.354 1.00 93.50 396 ASN A N 1
ATOM 3220 C CA . ASN A 1 396 ? 22.545 -11.934 11.541 1.00 93.50 396 ASN A CA 1
ATOM 3221 C C . ASN A 1 396 ? 21.989 -11.371 10.234 1.00 93.50 396 ASN A C 1
ATOM 3223 O O . ASN A 1 396 ? 22.266 -10.224 9.901 1.00 93.50 396 ASN A O 1
ATOM 3227 N N . GLU A 1 397 ? 21.113 -12.128 9.573 1.00 94.75 397 GLU A N 1
ATOM 3228 C CA . GLU A 1 397 ? 20.385 -11.657 8.393 1.00 94.75 397 GLU A CA 1
ATOM 3229 C C . GLU A 1 397 ? 19.547 -10.409 8.713 1.00 94.75 397 GLU A C 1
ATOM 3231 O O . GLU A 1 397 ? 19.522 -9.469 7.926 1.00 94.75 397 GLU A O 1
ATOM 3236 N N . LEU A 1 398 ? 18.937 -10.326 9.906 1.00 95.25 398 LEU A N 1
ATOM 3237 C CA . LEU A 1 398 ? 18.209 -9.124 10.341 1.00 95.25 398 LEU A CA 1
ATOM 3238 C C . LEU A 1 398 ? 19.115 -7.886 10.361 1.00 95.25 398 LEU A C 1
ATOM 3240 O O . LEU A 1 398 ? 18.727 -6.827 9.871 1.00 95.25 398 LEU A O 1
ATOM 3244 N N . LYS A 1 399 ? 20.322 -8.013 10.924 1.00 93.88 399 LYS A N 1
ATOM 3245 C CA . LYS A 1 399 ? 21.301 -6.919 10.986 1.00 93.88 399 LYS A CA 1
ATOM 3246 C C . LYS A 1 399 ? 21.802 -6.532 9.599 1.00 93.88 399 LYS A C 1
ATOM 3248 O O . LYS A 1 399 ? 21.939 -5.342 9.331 1.00 93.88 399 LYS A O 1
ATOM 3253 N N . GLU A 1 400 ? 22.036 -7.512 8.727 1.00 92.19 400 GLU A N 1
ATOM 3254 C CA . GLU A 1 400 ? 22.467 -7.288 7.344 1.00 92.19 400 GLU A CA 1
ATOM 3255 C C . GLU A 1 400 ? 21.394 -6.569 6.519 1.00 92.19 400 GLU A C 1
ATOM 3257 O O . GLU A 1 400 ? 21.697 -5.560 5.886 1.00 92.19 400 GLU A O 1
ATOM 3262 N N . ILE A 1 401 ? 20.136 -7.029 6.576 1.00 93.56 401 ILE A N 1
ATOM 3263 C CA . ILE A 1 401 ? 19.007 -6.405 5.866 1.00 93.56 401 ILE A CA 1
ATOM 3264 C C . ILE A 1 401 ? 18.796 -4.965 6.340 1.00 93.56 401 ILE A C 1
ATOM 3266 O O . ILE A 1 401 ? 18.584 -4.071 5.523 1.00 93.56 401 ILE A O 1
ATOM 3270 N N . LEU A 1 402 ? 18.833 -4.735 7.656 1.00 92.81 402 LEU A N 1
ATOM 3271 C CA . LEU A 1 402 ? 18.573 -3.413 8.227 1.00 92.81 402 LEU A CA 1
ATOM 3272 C C . LEU A 1 402 ? 19.793 -2.482 8.181 1.00 92.81 402 LEU A C 1
ATOM 3274 O O . LEU A 1 402 ? 19.631 -1.273 8.332 1.00 92.81 402 LEU A O 1
ATOM 3278 N N . GLY A 1 403 ? 21.003 -3.018 8.001 1.00 90.38 403 GLY A N 1
ATOM 3279 C CA . GLY A 1 403 ? 22.249 -2.255 8.102 1.00 90.38 403 GLY A CA 1
ATOM 3280 C C . GLY A 1 403 ? 22.474 -1.657 9.496 1.00 90.38 403 GLY A C 1
ATOM 3281 O O . GLY A 1 403 ? 23.058 -0.579 9.619 1.00 90.38 403 GLY A O 1
ATOM 3282 N N . LEU A 1 404 ? 21.972 -2.319 10.546 1.00 90.25 404 LEU A N 1
ATOM 3283 C CA . LEU A 1 404 ? 21.983 -1.823 11.923 1.00 90.25 404 LEU A CA 1
ATOM 3284 C C . LEU A 1 404 ? 22.753 -2.752 12.863 1.00 90.25 404 LEU A C 1
ATOM 3286 O O . LEU A 1 404 ? 22.542 -3.963 12.893 1.00 90.25 404 LEU A O 1
ATOM 3290 N N . GLU A 1 405 ? 23.564 -2.148 13.729 1.00 89.69 405 GLU A N 1
ATOM 3291 C CA . GLU A 1 405 ? 24.092 -2.811 14.920 1.00 89.69 405 GLU A CA 1
ATOM 3292 C C . GLU A 1 405 ? 22.968 -2.936 15.956 1.00 89.69 405 GLU A C 1
ATOM 3294 O O . GLU A 1 405 ? 22.618 -1.968 16.634 1.00 89.69 405 GLU A O 1
ATOM 3299 N N . LEU A 1 406 ? 22.369 -4.125 16.049 1.00 92.75 406 LEU A N 1
ATOM 3300 C CA . LEU A 1 406 ? 21.313 -4.433 17.015 1.00 92.75 406 LEU A CA 1
ATOM 3301 C C . LEU A 1 406 ? 21.888 -5.201 18.207 1.00 92.75 406 LEU A C 1
ATOM 3303 O O . LEU A 1 406 ? 22.468 -6.284 18.038 1.00 92.75 406 LEU A O 1
ATOM 3307 N N . SER A 1 407 ? 21.702 -4.667 19.417 1.00 94.25 407 SER A N 1
ATOM 3308 C CA . SER A 1 407 ? 22.004 -5.410 20.642 1.00 94.25 407 SER A CA 1
ATOM 3309 C C . SER A 1 407 ? 20.974 -6.526 20.871 1.00 94.25 407 SER A C 1
ATOM 3311 O O . SER A 1 407 ? 19.843 -6.468 20.382 1.00 94.25 407 SER A O 1
ATOM 3313 N N . GLN A 1 408 ? 21.333 -7.544 21.660 1.00 93.31 408 GLN A N 1
ATOM 3314 C CA . GLN A 1 408 ? 20.385 -8.601 22.042 1.00 93.31 408 GLN A CA 1
ATOM 3315 C C . GLN A 1 408 ? 19.175 -8.041 22.809 1.00 93.31 408 GLN A C 1
ATOM 3317 O O . GLN A 1 408 ? 18.065 -8.568 22.713 1.00 93.31 408 GLN A O 1
ATOM 3322 N N . GLU A 1 409 ? 19.385 -6.961 23.561 1.00 95.19 409 GLU A N 1
ATOM 3323 C CA . GLU A 1 409 ? 18.336 -6.260 24.292 1.00 95.19 409 GLU A CA 1
ATOM 3324 C C . GLU A 1 409 ? 17.352 -5.561 23.342 1.00 95.19 409 GLU A C 1
ATOM 3326 O O . GLU A 1 409 ? 16.142 -5.677 23.538 1.00 95.19 409 GLU A O 1
ATOM 3331 N N . ASP A 1 410 ? 17.843 -4.898 22.289 1.00 94.50 410 ASP A N 1
ATOM 3332 C CA . ASP A 1 410 ? 17.002 -4.239 21.277 1.00 94.50 410 ASP A CA 1
ATOM 3333 C C . ASP A 1 410 ? 16.099 -5.237 20.555 1.00 94.50 410 ASP A C 1
ATOM 3335 O O . ASP A 1 410 ? 14.898 -5.000 20.391 1.00 94.50 410 ASP A O 1
ATOM 3339 N N . ILE A 1 411 ? 16.674 -6.380 20.174 1.00 95.31 411 ILE A N 1
ATOM 3340 C CA . ILE A 1 411 ? 15.953 -7.480 19.534 1.00 95.31 411 ILE A CA 1
ATOM 3341 C C . ILE A 1 411 ? 14.874 -8.016 20.472 1.00 95.31 411 ILE A C 1
ATOM 3343 O O . ILE A 1 411 ? 13.705 -8.075 20.100 1.00 95.31 411 ILE A O 1
ATOM 3347 N N . SER A 1 412 ? 15.245 -8.343 21.712 1.00 94.94 412 SER A N 1
ATOM 3348 C CA . SER A 1 412 ? 14.314 -8.936 22.678 1.00 94.94 412 SER A CA 1
ATOM 3349 C C . SER A 1 412 ? 13.160 -7.987 23.013 1.00 94.94 412 SER A C 1
ATOM 3351 O O . SER A 1 412 ? 12.004 -8.403 23.060 1.00 94.94 412 SER A O 1
ATOM 3353 N N . LYS A 1 413 ? 13.447 -6.690 23.196 1.00 95.38 413 LYS A N 1
ATOM 3354 C CA . LYS A 1 413 ? 12.426 -5.665 23.460 1.00 95.38 413 LYS A CA 1
ATOM 3355 C C . LYS A 1 413 ? 11.460 -5.498 22.293 1.00 95.38 413 LYS A C 1
ATOM 3357 O O . LYS A 1 413 ? 10.266 -5.336 22.527 1.00 95.38 413 LYS A O 1
ATOM 3362 N N . THR A 1 414 ? 11.969 -5.505 21.064 1.00 95.75 414 THR A N 1
ATOM 3363 C CA . THR A 1 414 ? 11.142 -5.329 19.864 1.00 95.75 414 THR A CA 1
ATOM 3364 C C . THR A 1 414 ? 10.304 -6.578 19.599 1.00 95.75 414 THR A C 1
ATOM 3366 O O . THR A 1 414 ? 9.107 -6.456 19.355 1.00 95.75 414 THR A O 1
ATOM 3369 N N . ASN A 1 415 ? 10.868 -7.776 19.769 1.00 95.81 415 ASN A N 1
ATOM 3370 C CA . ASN A 1 415 ? 10.120 -9.030 19.650 1.00 95.81 415 ASN A CA 1
ATOM 3371 C C . ASN A 1 415 ? 8.991 -9.124 20.678 1.00 95.81 415 ASN A C 1
ATOM 3373 O O . ASN A 1 415 ? 7.879 -9.475 20.306 1.00 95.81 415 ASN A O 1
ATOM 3377 N N . LEU A 1 416 ? 9.214 -8.691 21.923 1.00 94.50 416 LEU A N 1
ATOM 3378 C CA . LEU A 1 416 ? 8.155 -8.633 22.937 1.00 94.50 416 LEU A CA 1
ATOM 3379 C C . LEU A 1 416 ? 6.995 -7.699 22.529 1.00 94.50 416 LEU A C 1
ATOM 3381 O O . LEU A 1 416 ? 5.840 -7.939 22.877 1.00 94.50 416 LEU A O 1
ATOM 3385 N N . ILE A 1 417 ? 7.278 -6.623 21.788 1.00 95.00 417 ILE A N 1
ATOM 3386 C CA . ILE A 1 417 ? 6.242 -5.744 21.222 1.00 95.00 417 ILE A CA 1
ATOM 3387 C C . ILE A 1 417 ? 5.520 -6.451 20.067 1.00 95.00 417 ILE A C 1
ATOM 3389 O O . ILE A 1 417 ? 4.291 -6.417 20.000 1.00 95.00 417 ILE A O 1
ATOM 3393 N N . LEU A 1 418 ? 6.260 -7.125 19.185 1.00 95.25 418 LEU A N 1
ATOM 3394 C CA . LEU A 1 418 ? 5.697 -7.879 18.064 1.00 95.25 418 LEU A CA 1
ATOM 3395 C C . LEU A 1 418 ? 4.818 -9.056 18.531 1.00 95.25 418 LEU A C 1
ATOM 3397 O O . LEU A 1 418 ? 3.788 -9.350 17.920 1.00 95.25 418 LEU A O 1
ATOM 3401 N N . GLU A 1 419 ? 5.153 -9.696 19.650 1.00 93.88 419 GLU A N 1
ATOM 3402 C CA . GLU A 1 419 ? 4.323 -10.732 20.276 1.00 93.88 419 GLU A CA 1
ATOM 3403 C C . GLU A 1 419 ? 2.934 -10.201 20.648 1.00 93.88 419 GLU A C 1
ATOM 3405 O O . GLU A 1 419 ? 1.930 -10.879 20.413 1.00 93.88 419 GLU A O 1
ATOM 3410 N N . LYS A 1 420 ? 2.836 -8.947 21.123 1.00 92.00 420 LYS A N 1
ATOM 3411 C CA . LYS A 1 420 ? 1.541 -8.311 21.434 1.00 92.00 420 LYS A CA 1
ATOM 3412 C C . LYS A 1 420 ? 0.638 -8.182 20.206 1.00 92.00 420 LYS A C 1
ATOM 3414 O O . LYS A 1 420 ? -0.582 -8.269 20.333 1.00 92.00 420 LYS A O 1
ATOM 3419 N N . ILE A 1 421 ? 1.209 -8.023 19.010 1.00 92.38 421 ILE A N 1
ATOM 3420 C CA . ILE A 1 421 ? 0.422 -7.967 17.769 1.00 92.38 421 ILE A CA 1
ATOM 3421 C C . ILE A 1 421 ? 0.141 -9.351 17.166 1.00 92.38 421 ILE A C 1
ATOM 3423 O O . ILE A 1 421 ? -0.631 -9.457 16.211 1.00 92.38 421 ILE A O 1
ATOM 3427 N N . GLY A 1 422 ? 0.686 -10.418 17.757 1.00 90.56 422 GLY A N 1
ATOM 3428 C CA . GLY A 1 422 ? 0.383 -11.809 17.424 1.00 90.56 422 GLY A CA 1
ATOM 3429 C C . GLY A 1 422 ? 1.507 -12.580 16.734 1.00 90.56 422 GLY A C 1
ATOM 3430 O O . GLY A 1 422 ? 1.230 -13.670 16.221 1.00 90.56 422 GLY A O 1
ATOM 3431 N N . TYR A 1 423 ? 2.735 -12.047 16.698 1.00 93.19 423 TYR A N 1
ATOM 3432 C CA . TYR A 1 423 ? 3.902 -12.866 16.368 1.00 93.19 423 TYR A CA 1
ATOM 3433 C C . TYR A 1 423 ? 4.101 -13.937 17.441 1.00 93.19 423 TYR A C 1
ATOM 3435 O O . TYR A 1 423 ? 3.839 -13.705 18.618 1.00 93.19 423 TYR A O 1
ATOM 3443 N N . ASN A 1 424 ? 4.563 -15.112 17.031 1.00 92.19 424 ASN A N 1
ATOM 3444 C CA . ASN A 1 424 ? 5.010 -16.144 17.959 1.00 92.19 424 ASN A CA 1
ATOM 3445 C C . ASN A 1 424 ? 6.440 -16.533 17.595 1.00 92.19 424 ASN A C 1
ATOM 3447 O O . ASN A 1 424 ? 6.664 -16.977 16.466 1.00 92.19 424 ASN A O 1
ATOM 3451 N N . PHE A 1 425 ? 7.370 -16.337 18.524 1.00 93.00 425 PHE A N 1
ATOM 3452 C CA . PHE A 1 425 ? 8.785 -16.644 18.355 1.00 93.00 425 PHE A CA 1
ATOM 3453 C C . PHE A 1 425 ? 9.127 -17.926 19.115 1.00 93.00 425 PHE A C 1
ATOM 3455 O O . PHE A 1 425 ? 8.900 -18.024 20.317 1.00 93.00 425 PHE A O 1
ATOM 3462 N N . ASP A 1 426 ? 9.718 -18.882 18.408 1.00 88.75 426 ASP A N 1
ATOM 3463 C CA . ASP A 1 426 ? 10.474 -19.988 18.987 1.00 88.75 426 ASP A CA 1
ATOM 3464 C C . ASP A 1 426 ? 11.980 -19.674 18.882 1.00 88.75 426 ASP A C 1
ATOM 3466 O O . ASP A 1 426 ? 12.394 -18.693 18.262 1.00 88.75 426 ASP A O 1
ATOM 3470 N N . ASN A 1 427 ? 12.840 -20.525 19.452 1.00 85.75 427 ASN A N 1
ATOM 3471 C CA . ASN A 1 427 ? 14.295 -20.300 19.453 1.00 85.75 427 ASN A CA 1
ATOM 3472 C C . ASN A 1 427 ? 14.924 -20.188 18.050 1.00 85.75 427 ASN A C 1
ATOM 3474 O O . ASN A 1 427 ? 15.968 -19.557 17.903 1.00 85.75 427 ASN A O 1
ATOM 3478 N N . THR A 1 428 ? 14.332 -20.831 17.040 1.00 91.56 428 THR A N 1
ATOM 3479 C CA . THR A 1 428 ? 14.902 -20.953 15.684 1.00 91.56 428 THR A CA 1
ATOM 3480 C C . THR A 1 428 ? 13.976 -20.456 14.580 1.00 91.56 428 THR A C 1
ATOM 3482 O O . THR A 1 428 ? 14.379 -20.414 13.423 1.00 91.56 428 THR A O 1
ATOM 3485 N N . SER A 1 429 ? 12.735 -20.099 14.904 1.00 93.88 429 SER A N 1
ATOM 3486 C CA . SER A 1 429 ? 11.718 -19.742 13.916 1.00 93.88 429 SER A CA 1
ATOM 3487 C C . SER A 1 429 ? 10.693 -18.793 14.506 1.00 93.88 429 SER A C 1
ATOM 3489 O O . SER A 1 429 ? 10.533 -18.713 15.720 1.00 93.88 429 SER A O 1
ATOM 3491 N N . PHE A 1 430 ? 9.939 -18.119 13.652 1.00 94.12 430 PHE A N 1
ATOM 3492 C CA . PHE A 1 430 ? 8.781 -17.340 14.065 1.00 94.12 430 PHE A CA 1
ATOM 3493 C C . PHE A 1 430 ? 7.587 -17.619 13.157 1.00 94.12 430 PHE A C 1
ATOM 3495 O O . PHE A 1 430 ? 7.731 -18.102 12.033 1.00 94.12 430 PHE A O 1
ATOM 3502 N N . SER A 1 431 ? 6.392 -17.289 13.639 1.00 92.81 431 SER A N 1
ATOM 3503 C CA . SER A 1 431 ? 5.183 -17.250 12.820 1.00 92.81 431 SER A CA 1
ATOM 3504 C C . SER A 1 431 ? 4.505 -15.882 12.929 1.00 92.81 431 SER A C 1
ATOM 3506 O O . SER A 1 431 ? 4.395 -15.345 14.038 1.00 92.81 431 SER A O 1
ATOM 3508 N N . PRO A 1 432 ? 4.048 -15.299 11.807 1.00 92.56 432 PRO A N 1
ATOM 3509 C CA . PRO A 1 432 ? 3.374 -14.009 11.822 1.00 92.56 432 PRO A CA 1
ATOM 3510 C C . PRO A 1 432 ? 1.951 -14.096 12.407 1.00 92.56 432 PRO A C 1
ATOM 3512 O O . PRO A 1 432 ? 1.367 -15.188 12.506 1.00 92.56 432 PRO A O 1
ATOM 3515 N N . PRO A 1 433 ? 1.340 -12.946 12.756 1.00 90.62 433 PRO A N 1
ATOM 3516 C CA . PRO A 1 433 ? -0.063 -12.895 13.142 1.00 90.62 433 PRO A CA 1
ATOM 3517 C C . PRO A 1 433 ? -0.955 -13.473 12.040 1.00 90.62 433 PRO A C 1
ATOM 3519 O O . PRO A 1 433 ? -0.801 -13.149 10.866 1.00 90.62 433 PRO A O 1
ATOM 3522 N N . PHE A 1 434 ? -1.940 -14.297 12.408 1.00 88.75 434 PHE A N 1
ATOM 3523 C CA . PHE A 1 434 ? -2.714 -15.071 11.426 1.00 88.75 434 PHE A CA 1
ATOM 3524 C C . PHE A 1 434 ? -3.497 -14.205 10.427 1.00 88.75 434 PHE A C 1
ATOM 3526 O O . PHE A 1 434 ? -3.834 -14.688 9.355 1.00 88.75 434 PHE A O 1
ATOM 3533 N N . TYR A 1 435 ? -3.795 -12.946 10.755 1.00 90.50 435 TYR A N 1
ATOM 3534 C CA . TYR A 1 435 ? -4.502 -12.003 9.880 1.00 90.50 435 TYR A CA 1
ATOM 3535 C C . TYR A 1 435 ? -3.596 -11.295 8.859 1.00 90.50 435 TYR A C 1
ATOM 3537 O O . TYR A 1 435 ? -4.108 -10.655 7.939 1.00 90.50 435 TYR A O 1
ATOM 3545 N N . ARG A 1 436 ? -2.270 -11.404 9.008 1.00 91.31 436 ARG A N 1
ATOM 3546 C CA . ARG A 1 436 ? -1.292 -10.802 8.100 1.00 91.31 436 ARG A CA 1
ATOM 3547 C C . ARG A 1 436 ? -1.093 -11.690 6.879 1.00 91.31 436 ARG A C 1
ATOM 3549 O O . ARG A 1 436 ? -0.965 -12.907 6.986 1.00 91.31 436 ARG A O 1
ATOM 3556 N N . VAL A 1 437 ? -1.136 -11.060 5.713 1.00 89.69 437 VAL A N 1
ATOM 3557 C CA . VAL A 1 437 ? -1.074 -11.710 4.390 1.00 89.69 437 VAL A CA 1
ATOM 3558 C C . VAL A 1 437 ? 0.193 -11.369 3.627 1.00 89.69 437 VAL A C 1
ATOM 3560 O O . VAL A 1 437 ? 0.455 -11.958 2.591 1.00 89.69 437 VAL A O 1
ATOM 3563 N N . ASP A 1 438 ? 0.915 -10.376 4.117 1.00 91.88 438 ASP A N 1
ATOM 3564 C CA . ASP A 1 438 ? 2.066 -9.739 3.501 1.00 91.88 438 ASP A CA 1
ATOM 3565 C C . ASP A 1 438 ? 3.396 -10.249 4.053 1.00 91.88 438 ASP A C 1
ATOM 3567 O O . ASP A 1 438 ? 4.432 -9.834 3.561 1.00 91.88 438 ASP A O 1
ATOM 3571 N N . ILE A 1 439 ? 3.366 -11.122 5.065 1.00 92.12 439 ILE A N 1
ATOM 3572 C CA . ILE A 1 439 ? 4.566 -11.704 5.667 1.00 92.12 439 ILE A CA 1
ATOM 3573 C C . ILE A 1 439 ? 4.759 -13.107 5.095 1.00 92.12 439 ILE A C 1
ATOM 3575 O O . ILE A 1 439 ? 4.129 -14.063 5.556 1.00 92.12 439 ILE A O 1
ATOM 3579 N N . GLU A 1 440 ? 5.623 -13.213 4.089 1.00 90.31 440 GLU A N 1
ATOM 3580 C CA . GLU A 1 440 ? 5.975 -14.466 3.412 1.00 90.31 440 GLU A CA 1
ATOM 3581 C C . GLU A 1 440 ? 7.472 -14.787 3.528 1.00 90.31 440 GLU A C 1
ATOM 3583 O O . GLU A 1 440 ? 7.846 -15.960 3.518 1.00 90.31 440 GLU A O 1
ATOM 3588 N N . PHE A 1 441 ? 8.324 -13.772 3.694 1.00 92.25 441 PHE A N 1
ATOM 3589 C CA . PHE A 1 441 ? 9.778 -13.892 3.767 1.00 92.25 441 PHE A CA 1
ATOM 3590 C C . PHE A 1 441 ? 10.351 -13.229 5.023 1.00 92.25 441 PHE A C 1
ATOM 3592 O O . PHE A 1 441 ? 9.724 -12.389 5.670 1.00 92.25 441 PHE A O 1
ATOM 3599 N N . PHE A 1 442 ? 11.600 -13.570 5.352 1.00 94.50 442 PHE A N 1
ATOM 3600 C CA . PHE A 1 442 ? 12.313 -12.987 6.489 1.00 94.50 442 PHE A CA 1
ATOM 3601 C C . PHE A 1 442 ? 12.430 -11.452 6.401 1.00 94.50 442 PHE A C 1
ATOM 3603 O O . PHE A 1 442 ? 12.304 -10.755 7.408 1.00 94.50 442 PHE A O 1
ATOM 3610 N N . ALA A 1 443 ? 12.580 -10.913 5.186 1.00 95.62 443 ALA A N 1
ATOM 3611 C CA . ALA A 1 443 ? 12.617 -9.472 4.938 1.00 95.62 443 ALA A CA 1
ATOM 3612 C C . ALA A 1 443 ? 11.317 -8.746 5.341 1.00 95.62 443 ALA A C 1
ATOM 3614 O O . ALA A 1 443 ? 11.375 -7.600 5.784 1.00 95.62 443 ALA A O 1
ATOM 3615 N N . ASP A 1 444 ? 10.159 -9.410 5.261 1.00 94.56 444 ASP A N 1
ATOM 3616 C CA . ASP A 1 444 ? 8.878 -8.821 5.674 1.00 94.56 444 ASP A CA 1
ATOM 3617 C C . ASP A 1 444 ? 8.818 -8.680 7.202 1.00 94.56 444 ASP A C 1
ATOM 3619 O O . ASP A 1 444 ? 8.363 -7.666 7.734 1.00 94.56 444 ASP A O 1
ATOM 3623 N N . TYR A 1 445 ? 9.358 -9.666 7.927 1.00 95.06 445 TYR A N 1
ATOM 3624 C CA . TYR A 1 445 ? 9.587 -9.546 9.366 1.00 95.06 445 TYR A CA 1
ATOM 3625 C C . TYR A 1 445 ? 10.600 -8.446 9.692 1.00 95.06 445 TYR A C 1
ATOM 3627 O O . TYR A 1 445 ? 10.353 -7.674 10.614 1.00 95.06 445 TYR A O 1
ATOM 3635 N N . ALA A 1 446 ? 11.700 -8.326 8.943 1.00 95.81 446 ALA A N 1
ATOM 3636 C CA . ALA A 1 446 ? 12.673 -7.254 9.153 1.00 95.81 446 ALA A CA 1
ATOM 3637 C C . ALA A 1 446 ? 12.031 -5.861 8.995 1.00 95.81 446 ALA A C 1
ATOM 3639 O O . ALA A 1 446 ? 12.304 -4.962 9.793 1.00 95.81 446 ALA A O 1
ATOM 3640 N N . ALA A 1 447 ? 11.124 -5.691 8.027 1.00 94.50 447 ALA A N 1
ATOM 3641 C CA . ALA A 1 447 ? 10.352 -4.462 7.860 1.00 94.50 447 ALA A CA 1
ATOM 3642 C C . ALA A 1 447 ? 9.431 -4.184 9.064 1.00 94.50 447 ALA A C 1
ATOM 3644 O O . ALA A 1 447 ? 9.401 -3.061 9.570 1.00 94.50 447 ALA A O 1
ATOM 3645 N N . ASP A 1 448 ? 8.722 -5.195 9.571 1.00 94.00 448 ASP A N 1
ATOM 3646 C CA . ASP A 1 448 ? 7.888 -5.065 10.772 1.00 94.00 448 ASP A CA 1
ATOM 3647 C C . ASP A 1 448 ? 8.712 -4.778 12.033 1.00 94.00 448 ASP A C 1
ATOM 3649 O O . ASP A 1 448 ? 8.355 -3.897 12.817 1.00 94.00 448 ASP A O 1
ATOM 3653 N N . PHE A 1 449 ? 9.852 -5.449 12.198 1.00 96.06 449 PHE A N 1
ATOM 3654 C CA . PHE A 1 449 ? 10.809 -5.167 13.260 1.00 96.06 449 PHE A CA 1
ATOM 3655 C C . PHE A 1 449 ? 11.223 -3.699 13.228 1.00 96.06 449 PHE A C 1
ATOM 3657 O O . PHE A 1 449 ? 11.141 -3.016 14.246 1.00 96.06 449 PHE A O 1
ATOM 3664 N N . LEU A 1 450 ? 11.604 -3.183 12.057 1.00 94.81 450 LEU A N 1
ATOM 3665 C CA . LEU A 1 450 ? 12.025 -1.796 11.904 1.00 94.81 450 LEU A CA 1
ATOM 3666 C C . LEU A 1 450 ? 10.904 -0.796 12.238 1.00 94.81 450 LEU A C 1
ATOM 3668 O O . LEU A 1 450 ? 11.176 0.205 12.900 1.00 94.81 450 LEU A O 1
ATOM 3672 N N . ARG A 1 451 ? 9.649 -1.076 11.853 1.00 93.19 451 ARG A N 1
ATOM 3673 C CA . ARG A 1 451 ? 8.478 -0.225 12.161 1.00 93.19 451 ARG A CA 1
ATOM 3674 C C . ARG A 1 451 ? 8.276 -0.028 13.666 1.00 93.19 451 ARG A C 1
ATOM 3676 O O . ARG A 1 451 ? 7.967 1.076 14.104 1.00 93.19 451 ARG A O 1
ATOM 3683 N N . PHE A 1 452 ? 8.461 -1.083 14.460 1.00 94.50 452 PHE A N 1
ATOM 3684 C CA . PHE A 1 452 ? 8.330 -1.014 15.921 1.00 94.50 452 PHE A CA 1
ATOM 3685 C C . PHE A 1 452 ? 9.627 -0.614 16.631 1.00 94.50 452 PHE A C 1
ATOM 3687 O O . PHE A 1 452 ? 9.577 -0.037 17.718 1.00 94.50 452 PHE A O 1
ATOM 3694 N N . TYR A 1 453 ? 10.783 -0.897 16.031 1.00 94.31 453 TYR A N 1
ATOM 3695 C CA . TYR A 1 453 ? 12.080 -0.486 16.558 1.00 94.31 453 TYR A CA 1
ATOM 3696 C C . TYR A 1 453 ? 12.312 1.023 16.407 1.00 94.31 453 TYR A C 1
ATOM 3698 O O . TYR A 1 453 ? 12.902 1.625 17.310 1.00 94.31 453 TYR A O 1
ATOM 3706 N N . GLY A 1 454 ? 11.838 1.610 15.305 1.00 91.00 454 GLY A N 1
ATOM 3707 C CA . GLY A 1 454 ? 11.939 3.029 14.969 1.00 91.00 454 GLY A CA 1
ATOM 3708 C C . GLY A 1 454 ? 12.691 3.257 13.656 1.00 91.00 454 GLY A C 1
ATOM 3709 O O . GLY A 1 454 ? 13.887 2.970 13.561 1.00 91.00 454 GLY A O 1
ATOM 3710 N N . LEU A 1 455 ? 12.002 3.809 12.651 1.00 89.25 455 LEU A N 1
ATOM 3711 C CA . LEU A 1 455 ? 12.587 4.178 11.353 1.00 89.25 455 LEU A CA 1
ATOM 3712 C C . LEU A 1 455 ? 13.678 5.247 11.499 1.00 89.25 455 LEU A C 1
ATOM 3714 O O . LEU A 1 455 ? 14.665 5.239 10.768 1.00 89.25 455 LEU A O 1
ATOM 3718 N N . GLU A 1 456 ? 13.539 6.127 12.487 1.00 88.50 456 GLU A N 1
ATOM 3719 C CA . GLU A 1 456 ? 14.488 7.186 12.829 1.00 88.50 456 GLU A CA 1
ATOM 3720 C C . GLU A 1 456 ? 15.856 6.671 13.302 1.00 88.50 456 GLU A C 1
ATOM 3722 O O . GLU A 1 456 ? 16.802 7.448 13.426 1.00 88.50 456 GLU A O 1
ATOM 3727 N N . LYS A 1 457 ? 15.973 5.367 13.584 1.00 89.81 457 LYS A N 1
ATOM 3728 C CA . LYS A 1 457 ? 17.231 4.732 13.991 1.00 89.81 457 LYS A CA 1
ATOM 3729 C C . LYS A 1 457 ? 18.098 4.297 12.816 1.00 89.81 457 LYS A C 1
ATOM 3731 O O . LYS A 1 457 ? 19.263 3.956 13.037 1.00 89.81 457 LYS A O 1
ATOM 3736 N N . LEU A 1 458 ? 17.558 4.308 11.596 1.00 89.25 458 LEU A N 1
ATOM 3737 C CA . LEU A 1 458 ? 18.358 4.131 10.390 1.00 89.25 458 LEU A CA 1
ATOM 3738 C C . LEU A 1 458 ? 19.376 5.268 10.275 1.00 89.25 458 LEU A C 1
ATOM 3740 O O . LEU A 1 458 ? 19.057 6.436 10.491 1.00 89.25 458 LEU A O 1
ATOM 3744 N N . LYS A 1 459 ? 20.617 4.912 9.946 1.00 84.06 459 LYS A N 1
ATOM 3745 C CA . LYS A 1 459 ? 21.716 5.860 9.751 1.00 84.06 459 LYS A CA 1
ATOM 3746 C C . LYS A 1 459 ? 22.154 5.831 8.298 1.00 84.06 459 LYS A C 1
ATOM 3748 O O . LYS A 1 459 ? 22.171 4.770 7.680 1.00 84.06 459 LYS A O 1
ATOM 3753 N N . ASP A 1 460 ? 22.581 6.980 7.793 1.00 85.44 460 ASP A N 1
ATOM 3754 C CA . ASP A 1 460 ? 23.192 7.065 6.472 1.00 85.44 460 ASP A CA 1
ATOM 3755 C C . ASP A 1 460 ? 24.462 6.203 6.426 1.00 85.44 460 ASP A C 1
ATOM 3757 O O . ASP A 1 460 ? 25.381 6.375 7.232 1.00 85.44 460 ASP A O 1
ATOM 3761 N N . CYS A 1 461 ? 24.538 5.291 5.459 1.00 80.69 461 CYS A N 1
ATOM 3762 C CA . CYS A 1 461 ? 25.726 4.491 5.191 1.00 80.69 461 CYS A CA 1
ATOM 3763 C C . CYS A 1 461 ? 26.122 4.614 3.714 1.00 80.69 461 CYS A C 1
ATOM 3765 O O . CYS A 1 461 ? 25.283 4.671 2.813 1.00 80.69 461 CYS A O 1
ATOM 3767 N N . LYS A 1 462 ? 27.427 4.703 3.442 1.00 83.38 462 LYS A N 1
ATOM 3768 C CA . LYS A 1 462 ? 27.935 4.770 2.069 1.00 83.38 462 LYS A CA 1
ATOM 3769 C C . LYS A 1 462 ? 28.088 3.352 1.523 1.00 83.38 462 LYS A C 1
ATOM 3771 O O . LYS A 1 462 ? 28.787 2.547 2.128 1.00 83.38 462 LYS A O 1
ATOM 3776 N N . LEU A 1 463 ? 27.502 3.078 0.358 1.00 85.19 463 LEU A N 1
ATOM 3777 C CA . LEU A 1 463 ? 27.701 1.808 -0.344 1.00 85.19 463 LEU A CA 1
ATOM 3778 C C . LEU A 1 463 ? 29.160 1.655 -0.798 1.00 85.19 463 LEU A C 1
ATOM 3780 O O . LEU A 1 463 ? 29.766 2.603 -1.315 1.00 85.19 463 LEU A O 1
ATOM 3784 N N . GLU A 1 464 ? 29.711 0.451 -0.649 1.00 82.62 464 GLU A N 1
ATOM 3785 C CA . GLU A 1 464 ? 31.021 0.115 -1.204 1.00 82.62 464 GLU A CA 1
ATOM 3786 C C . GLU A 1 464 ? 30.980 0.183 -2.737 1.00 82.62 464 GLU A C 1
ATOM 3788 O O . GLU A 1 464 ? 30.124 -0.409 -3.394 1.00 82.62 464 GLU A O 1
ATOM 3793 N N . GLN A 1 465 ? 31.906 0.939 -3.330 1.00 82.00 465 GLN A N 1
ATOM 3794 C CA . GLN A 1 465 ? 31.970 1.108 -4.780 1.00 82.00 465 GLN A CA 1
ATOM 3795 C C . GLN A 1 465 ? 32.877 0.049 -5.404 1.00 82.00 465 GLN A C 1
ATOM 3797 O O . GLN A 1 465 ? 34.085 0.021 -5.161 1.00 82.00 465 GLN A O 1
ATOM 3802 N N . VAL A 1 466 ? 32.316 -0.772 -6.289 1.00 82.69 466 VAL A N 1
ATOM 3803 C CA . VAL A 1 466 ? 33.105 -1.636 -7.173 1.00 82.69 466 VAL A CA 1
ATOM 3804 C C . VAL A 1 466 ? 33.718 -0.777 -8.284 1.00 82.69 466 VAL A C 1
ATOM 3806 O O . VAL A 1 466 ? 33.046 0.081 -8.859 1.00 82.69 466 VAL A O 1
ATOM 3809 N N . LYS A 1 467 ? 34.999 -0.994 -8.614 1.00 80.88 467 LYS A N 1
ATOM 3810 C CA . LYS A 1 467 ? 35.669 -0.294 -9.726 1.00 80.88 467 LYS A CA 1
ATOM 3811 C C . LYS A 1 467 ? 34.982 -0.636 -11.054 1.00 80.88 467 LYS A C 1
ATOM 3813 O O . LYS A 1 467 ? 35.229 -1.694 -11.625 1.00 80.88 467 LYS A O 1
ATOM 3818 N N . ALA A 1 468 ? 34.149 0.268 -11.559 1.00 77.31 468 ALA A N 1
ATOM 3819 C CA . ALA A 1 468 ? 33.522 0.153 -12.871 1.00 77.31 468 ALA A CA 1
ATOM 3820 C C . ALA A 1 468 ? 34.319 0.918 -13.941 1.00 77.31 468 ALA A C 1
ATOM 3822 O O . ALA A 1 468 ? 34.971 1.927 -13.664 1.00 77.31 468 ALA A O 1
ATOM 3823 N N . LYS A 1 469 ? 34.256 0.446 -15.191 1.00 80.62 469 LYS A N 1
ATOM 3824 C CA . LYS A 1 469 ? 34.806 1.165 -16.345 1.00 80.62 469 LYS A CA 1
ATOM 3825 C C . LYS A 1 469 ? 33.930 2.389 -16.617 1.00 80.62 469 LYS A C 1
ATOM 3827 O O . LYS A 1 469 ? 32.732 2.240 -16.836 1.00 80.62 469 LYS A O 1
ATOM 3832 N N . ILE A 1 470 ? 34.522 3.581 -16.622 1.00 77.81 470 ILE A N 1
ATOM 3833 C CA . ILE A 1 470 ? 33.804 4.811 -16.973 1.00 77.81 470 ILE A CA 1
ATOM 3834 C C . ILE A 1 470 ? 33.500 4.753 -18.481 1.00 77.81 470 ILE A C 1
ATOM 3836 O O . ILE A 1 470 ? 34.437 4.574 -19.269 1.00 77.81 470 ILE A O 1
ATOM 3840 N N . PRO A 1 4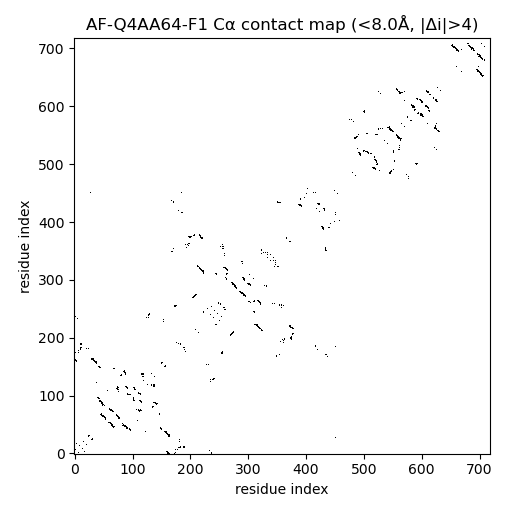71 ? 32.229 4.844 -18.912 1.00 77.12 471 PRO A N 1
ATOM 3841 C CA . PRO A 1 471 ? 31.911 4.941 -20.330 1.00 77.12 471 PRO A CA 1
ATOM 3842 C C . PRO A 1 471 ? 32.516 6.228 -20.899 1.00 77.12 471 PRO A C 1
ATOM 3844 O O . PRO A 1 471 ? 32.605 7.244 -20.209 1.00 77.12 471 PRO A O 1
ATOM 3847 N N . ASN A 1 472 ? 32.940 6.197 -22.163 1.00 76.75 472 ASN A N 1
ATOM 3848 C CA . ASN A 1 472 ? 33.393 7.421 -22.817 1.00 76.75 472 ASN A CA 1
ATOM 3849 C C . ASN A 1 472 ? 32.240 8.442 -22.819 1.00 76.75 472 ASN A C 1
ATOM 3851 O O . ASN A 1 472 ? 31.117 8.052 -23.146 1.00 76.75 472 ASN A O 1
ATOM 3855 N N . PRO A 1 473 ? 32.491 9.716 -22.472 1.00 79.75 473 PRO A N 1
ATOM 3856 C CA . PRO A 1 473 ? 31.455 10.742 -22.496 1.00 79.75 473 PRO A CA 1
ATOM 3857 C C . PRO A 1 473 ? 30.823 10.862 -23.889 1.00 79.75 473 PRO A C 1
ATOM 3859 O O . PRO A 1 473 ? 31.532 10.892 -24.901 1.00 79.75 473 PRO A O 1
ATOM 3862 N N . ASP A 1 474 ? 29.490 10.931 -23.936 1.00 82.75 474 ASP A N 1
ATOM 3863 C CA . ASP A 1 474 ? 28.759 11.221 -25.169 1.00 82.75 474 ASP A CA 1
ATOM 3864 C C . ASP A 1 474 ? 28.862 12.722 -25.471 1.00 82.75 474 ASP A C 1
ATOM 3866 O O . ASP A 1 474 ? 28.236 13.561 -24.824 1.00 82.75 474 ASP A O 1
ATOM 3870 N N . PHE A 1 475 ? 29.702 13.065 -26.446 1.00 85.19 475 PHE A N 1
ATOM 3871 C CA . PHE A 1 475 ? 29.888 14.444 -26.893 1.00 85.19 475 PHE A CA 1
ATOM 3872 C C . PHE A 1 475 ? 28.864 14.878 -27.949 1.00 85.19 475 PHE A C 1
ATOM 3874 O O . PHE A 1 475 ? 28.915 16.024 -28.393 1.00 85.19 475 PHE A O 1
ATOM 3881 N N . GLU A 1 476 ? 27.956 14.003 -28.387 1.00 87.75 476 GLU A N 1
ATOM 3882 C CA . GLU A 1 476 ? 26.975 14.306 -29.434 1.00 87.75 476 GLU A CA 1
ATOM 3883 C C . GLU A 1 476 ? 26.066 15.503 -29.090 1.00 87.75 476 GLU A C 1
ATOM 3885 O O . GLU A 1 476 ? 25.991 16.413 -29.922 1.00 87.75 476 GLU A O 1
ATOM 3890 N N . PRO A 1 477 ? 25.486 15.625 -27.874 1.00 90.94 477 PRO A N 1
ATOM 3891 C CA . PRO A 1 477 ? 24.688 16.800 -27.503 1.00 90.94 477 PRO A CA 1
ATOM 3892 C C . PRO A 1 477 ? 25.496 18.103 -27.534 1.00 90.94 477 PRO A C 1
ATOM 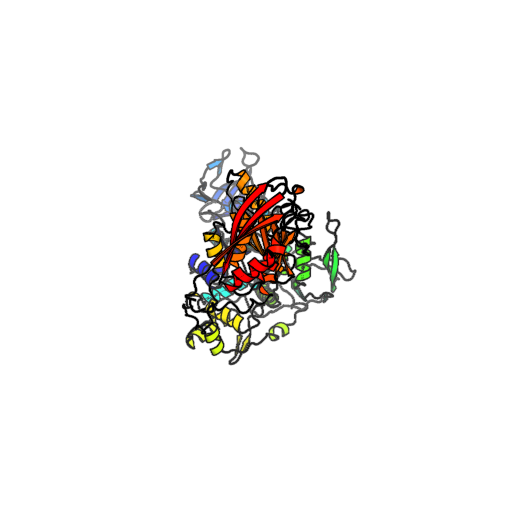3894 O O . PRO A 1 477 ? 25.010 19.145 -27.974 1.00 90.94 477 PRO A O 1
ATOM 3897 N N . VAL A 1 478 ? 26.766 18.045 -27.112 1.00 91.88 478 VAL A N 1
ATOM 3898 C CA . VAL A 1 478 ? 27.675 19.202 -27.147 1.00 91.88 478 VAL A CA 1
ATOM 3899 C C . VAL A 1 478 ? 27.953 19.603 -28.592 1.00 91.88 478 VAL A C 1
ATOM 3901 O O . VAL A 1 478 ? 27.830 20.779 -28.925 1.00 91.88 478 VAL A O 1
ATOM 3904 N N . LYS A 1 479 ? 28.256 18.635 -29.467 1.00 93.12 479 LYS A N 1
ATOM 3905 C CA . LYS A 1 479 ? 28.462 18.882 -30.899 1.00 93.12 479 LYS A CA 1
ATOM 3906 C C . LYS A 1 479 ? 27.227 19.519 -31.539 1.00 93.12 479 LYS A C 1
ATOM 3908 O O . LYS A 1 479 ? 27.369 20.521 -32.228 1.00 93.12 479 LYS A O 1
ATOM 3913 N N . LEU A 1 480 ? 26.032 18.978 -31.296 1.00 95.38 480 LEU A N 1
ATOM 3914 C CA . LEU A 1 480 ? 24.778 19.496 -31.858 1.00 95.38 480 LEU A CA 1
ATOM 3915 C C . LEU A 1 480 ? 24.475 20.916 -31.376 1.00 95.38 480 LEU A C 1
ATOM 3917 O O . LEU A 1 480 ? 24.132 21.776 -32.185 1.00 95.38 480 LEU A O 1
ATOM 3921 N N . LYS A 1 481 ? 24.704 21.201 -30.091 1.00 94.50 481 LYS A N 1
ATOM 3922 C CA . LYS A 1 481 ? 24.573 22.555 -29.545 1.00 94.50 481 LYS A CA 1
ATOM 3923 C C . LYS A 1 481 ? 25.573 23.530 -30.172 1.00 94.50 481 LYS A C 1
ATOM 3925 O O . LYS A 1 481 ? 25.199 24.649 -30.509 1.00 94.50 481 LYS A O 1
ATOM 3930 N N . THR A 1 482 ? 26.831 23.124 -30.361 1.00 94.69 482 THR A N 1
ATOM 3931 C CA . THR A 1 482 ? 27.845 23.943 -31.052 1.00 94.69 482 THR A CA 1
ATOM 3932 C C . THR A 1 482 ? 27.484 24.182 -32.520 1.00 94.69 482 THR A C 1
ATOM 3934 O O . THR A 1 482 ? 27.774 25.249 -33.051 1.00 94.69 482 THR A O 1
ATOM 3937 N N . LEU A 1 483 ? 26.806 23.223 -33.156 1.00 95.00 483 LEU A N 1
ATOM 3938 C CA . LEU A 1 483 ? 26.235 23.354 -34.497 1.00 95.00 483 LEU A CA 1
ATOM 3939 C C . LEU A 1 483 ? 24.914 24.144 -34.526 1.00 95.00 483 LEU A C 1
ATOM 3941 O O . LEU A 1 483 ? 24.287 24.195 -35.575 1.00 95.00 483 LEU A O 1
ATOM 3945 N N . GLY A 1 484 ? 24.471 24.738 -33.413 1.00 95.38 484 GLY A N 1
ATOM 3946 C CA . GLY A 1 484 ? 23.292 25.609 -33.367 1.00 95.38 484 GLY A CA 1
ATOM 3947 C C . GLY A 1 484 ? 21.945 24.894 -33.224 1.00 95.38 484 GLY A C 1
ATOM 3948 O O . GLY A 1 484 ? 20.911 25.522 -33.438 1.00 95.38 484 GLY A O 1
ATOM 3949 N N . TYR A 1 485 ? 21.924 23.606 -32.868 1.00 97.31 485 TYR A N 1
ATOM 3950 C CA . TYR A 1 485 ? 20.678 22.878 -32.629 1.00 97.31 485 TYR A CA 1
ATOM 3951 C C . TYR A 1 485 ? 20.218 22.975 -31.176 1.00 97.31 485 TYR A C 1
ATOM 3953 O O . TYR A 1 485 ? 21.005 22.852 -30.235 1.00 97.31 485 TYR A O 1
ATOM 3961 N N . TYR A 1 486 ? 18.907 23.104 -31.006 1.00 96.44 486 TYR A N 1
ATOM 3962 C CA . TYR A 1 486 ? 18.222 22.971 -29.730 1.00 96.44 486 TYR A CA 1
ATOM 3963 C C . TYR A 1 486 ? 17.642 21.568 -29.591 1.00 96.44 486 TYR A C 1
ATOM 3965 O O . TYR A 1 486 ? 17.029 21.038 -30.516 1.00 96.44 486 TYR A O 1
ATOM 3973 N N . GLU A 1 487 ? 17.835 20.962 -28.427 1.00 96.62 487 GLU A N 1
ATOM 3974 C CA . GLU A 1 487 ? 17.264 19.653 -28.127 1.00 96.62 487 GLU A CA 1
ATOM 3975 C C . GLU A 1 487 ? 15.758 19.761 -27.892 1.00 96.62 487 GLU A C 1
ATOM 3977 O O . GLU A 1 487 ? 15.272 20.707 -27.268 1.00 96.62 487 GLU A O 1
ATOM 3982 N N . THR A 1 488 ? 15.020 18.770 -28.376 1.00 96.69 488 THR A N 1
ATOM 3983 C CA . THR A 1 488 ? 13.577 18.634 -28.184 1.00 96.69 488 THR A CA 1
ATOM 3984 C C . THR A 1 488 ? 13.231 17.223 -27.731 1.00 96.69 488 THR A C 1
ATOM 3986 O O . THR A 1 488 ? 13.980 16.281 -27.975 1.00 96.69 488 THR A O 1
ATOM 3989 N N . ASN A 1 489 ? 12.091 17.087 -27.054 1.00 95.56 489 ASN A N 1
ATOM 3990 C CA . ASN A 1 489 ? 11.539 15.807 -26.630 1.00 95.56 489 ASN A CA 1
ATOM 3991 C C . ASN A 1 489 ? 10.051 15.787 -26.983 1.00 95.56 489 ASN A C 1
ATOM 3993 O O . ASN A 1 489 ? 9.269 16.565 -26.428 1.00 95.56 489 ASN A O 1
ATOM 3997 N N . SER A 1 490 ? 9.675 14.953 -27.947 1.00 95.31 490 SER A N 1
ATOM 3998 C CA . SER A 1 490 ? 8.313 14.878 -28.464 1.00 95.31 490 SER A CA 1
ATOM 3999 C C . SER A 1 490 ? 7.624 13.572 -28.085 1.00 95.31 490 SER A C 1
ATOM 4001 O O . SER A 1 490 ? 8.245 12.602 -27.648 1.00 95.31 490 SER A O 1
ATOM 4003 N N . PHE A 1 491 ? 6.299 13.530 -28.245 1.00 94.56 491 PHE A N 1
ATOM 4004 C CA . PHE A 1 491 ? 5.531 12.335 -27.922 1.00 94.56 491 PHE A CA 1
ATOM 4005 C C . PHE A 1 491 ? 5.952 11.144 -28.795 1.00 94.56 491 PHE A C 1
ATOM 4007 O O . PHE A 1 491 ? 6.034 11.235 -30.024 1.00 94.56 491 PHE A O 1
ATOM 4014 N N . LEU A 1 492 ? 6.160 9.993 -28.147 1.00 94.38 492 LEU A N 1
ATOM 4015 C CA . LEU A 1 492 ? 6.365 8.708 -28.821 1.00 94.38 492 LEU A CA 1
ATOM 4016 C C . LEU A 1 492 ? 5.118 8.272 -29.600 1.00 94.38 492 LEU A C 1
ATOM 4018 O O . LEU A 1 492 ? 5.233 7.576 -30.607 1.00 94.38 492 LEU A O 1
ATOM 4022 N N . LEU A 1 493 ? 3.936 8.649 -29.113 1.00 95.19 493 LEU A N 1
ATOM 4023 C CA . LEU A 1 493 ? 2.657 8.234 -29.671 1.00 95.19 493 LEU A CA 1
ATOM 4024 C C . LEU A 1 493 ? 2.114 9.273 -30.659 1.00 95.19 493 LEU A C 1
ATOM 4026 O O . LEU A 1 493 ? 2.292 10.473 -30.468 1.00 95.19 493 LEU A O 1
ATOM 4030 N N . ILE A 1 494 ? 1.444 8.780 -31.696 1.00 94.50 494 ILE A N 1
ATOM 4031 C CA . ILE A 1 494 ? 0.760 9.538 -32.747 1.00 94.50 494 ILE A CA 1
ATOM 4032 C C . ILE A 1 494 ? -0.660 8.997 -32.961 1.00 94.50 494 ILE A C 1
ATOM 4034 O O . ILE A 1 494 ? -1.021 7.910 -32.477 1.00 94.50 494 ILE A O 1
ATOM 4038 N N . SER A 1 495 ? -1.478 9.753 -33.691 1.00 94.56 495 SER A N 1
ATOM 4039 C CA . SER A 1 495 ? -2.817 9.318 -34.084 1.00 94.56 495 SER A CA 1
ATOM 4040 C C . SER A 1 495 ? -2.745 8.210 -35.144 1.00 94.56 495 SER A C 1
ATOM 4042 O O . SER A 1 495 ? -1.728 8.026 -35.815 1.00 94.56 495 SER A O 1
ATOM 4044 N N . LYS A 1 496 ? -3.839 7.463 -35.322 1.00 91.19 496 LYS A N 1
ATOM 4045 C CA . LYS A 1 496 ? -3.949 6.451 -36.389 1.00 91.19 496 LYS A CA 1
ATOM 4046 C C . LYS A 1 496 ? -3.937 7.054 -37.793 1.00 91.19 496 LYS A C 1
ATOM 4048 O O . LYS A 1 496 ? -3.600 6.351 -38.740 1.00 91.19 496 LYS A O 1
ATOM 4053 N N . GLU A 1 497 ? -4.318 8.322 -37.918 1.00 90.12 497 GLU A N 1
ATOM 4054 C CA . GLU A 1 497 ? -4.366 9.050 -39.190 1.00 90.12 497 GLU A CA 1
ATOM 4055 C C . GLU A 1 497 ? -2.971 9.501 -39.641 1.00 90.12 497 GLU A C 1
ATOM 4057 O O . GLU A 1 497 ? -2.729 9.712 -40.827 1.00 90.12 497 GLU A O 1
ATOM 4062 N N . GLU A 1 498 ? -2.029 9.618 -38.704 1.00 91.50 498 GLU A N 1
ATOM 4063 C CA . GLU A 1 498 ? -0.657 10.003 -39.000 1.00 91.50 498 GLU A CA 1
ATOM 4064 C C . GLU A 1 498 ? 0.133 8.834 -39.593 1.00 91.50 498 GLU A C 1
ATOM 4066 O O . GLU A 1 498 ? 0.437 7.839 -38.932 1.00 91.50 498 GLU A O 1
ATOM 4071 N N . ASN A 1 499 ? 0.501 8.980 -40.864 1.00 91.56 499 ASN A N 1
ATOM 4072 C CA . ASN A 1 499 ? 1.123 7.928 -41.660 1.00 91.56 499 ASN A CA 1
ATOM 4073 C C . ASN A 1 499 ? 2.541 8.260 -42.151 1.00 91.56 499 ASN A C 1
ATOM 4075 O O . ASN A 1 499 ? 3.082 7.470 -42.916 1.00 91.56 499 ASN A O 1
ATOM 4079 N N . PHE A 1 500 ? 3.149 9.382 -41.737 1.00 95.06 500 PHE A N 1
ATOM 4080 C CA . PHE A 1 500 ? 4.475 9.795 -42.216 1.00 95.06 500 PHE A CA 1
ATOM 4081 C C . PHE A 1 500 ? 5.548 8.743 -41.889 1.00 95.06 500 PHE A C 1
ATOM 4083 O O . PHE A 1 500 ? 6.020 8.665 -40.755 1.00 95.06 500 PHE A O 1
ATOM 4090 N N . ASN A 1 501 ? 5.914 7.925 -42.880 1.00 95.50 501 ASN A N 1
ATOM 4091 C CA . ASN A 1 501 ? 6.742 6.733 -42.697 1.00 95.50 501 ASN A CA 1
ATOM 4092 C C . ASN A 1 501 ? 7.745 6.536 -43.855 1.00 95.50 501 ASN A C 1
ATOM 4094 O O . ASN A 1 501 ? 7.670 5.541 -44.577 1.00 95.50 501 ASN A O 1
ATOM 4098 N N . PRO A 1 502 ? 8.704 7.461 -44.045 1.00 94.94 502 PRO A N 1
ATOM 4099 C CA . PRO A 1 502 ? 9.650 7.419 -45.166 1.00 94.94 502 PRO A CA 1
ATOM 4100 C C . PRO A 1 502 ? 10.575 6.191 -45.168 1.00 94.94 502 PRO A C 1
ATOM 4102 O O . PRO A 1 502 ? 11.153 5.870 -46.199 1.00 94.94 502 PRO A O 1
ATOM 4105 N N . LEU A 1 503 ? 10.731 5.514 -44.025 1.00 94.25 503 LEU A N 1
ATOM 4106 C CA . LEU A 1 503 ? 11.578 4.326 -43.862 1.00 94.25 503 LEU A CA 1
ATOM 4107 C C . LEU A 1 503 ? 10.771 3.016 -43.787 1.00 94.25 503 LEU A C 1
ATOM 4109 O O . LEU A 1 503 ? 11.327 1.987 -43.405 1.00 94.25 503 LEU A O 1
ATOM 4113 N N . GLU A 1 504 ? 9.471 3.064 -44.104 1.00 93.62 504 GLU A N 1
ATOM 4114 C CA . GLU A 1 504 ? 8.562 1.909 -44.184 1.00 93.62 504 GLU A CA 1
ATOM 4115 C C . GLU A 1 504 ? 8.569 1.001 -42.938 1.00 93.62 504 GLU A C 1
ATOM 4117 O O . GLU A 1 504 ? 8.476 -0.228 -42.999 1.00 93.62 504 GLU A O 1
ATOM 4122 N N . LEU A 1 505 ? 8.668 1.608 -41.755 1.00 93.62 505 LEU A N 1
ATOM 4123 C CA . LEU A 1 505 ? 8.701 0.883 -40.492 1.00 93.62 505 LEU A CA 1
ATOM 4124 C C . LEU A 1 505 ? 7.318 0.332 -40.133 1.00 93.62 505 LEU A C 1
ATOM 4126 O O . LEU A 1 505 ? 6.292 0.985 -40.324 1.00 93.62 505 LEU A O 1
ATOM 4130 N N . LYS A 1 506 ? 7.285 -0.864 -39.538 1.00 92.88 506 LYS A N 1
ATOM 4131 C CA . LYS A 1 506 ? 6.062 -1.439 -38.964 1.00 92.88 506 LYS A CA 1
ATOM 4132 C C . LYS A 1 506 ? 5.866 -0.922 -37.544 1.00 92.88 506 LYS A C 1
ATOM 4134 O O . LYS A 1 506 ? 6.763 -1.037 -36.711 1.00 92.88 506 LYS A O 1
ATOM 4139 N N . SER A 1 507 ? 4.681 -0.388 -37.271 1.00 92.31 507 SER A N 1
ATOM 4140 C CA . SER A 1 507 ? 4.298 0.135 -35.959 1.00 92.31 507 SER A CA 1
ATOM 4141 C C . SER A 1 507 ? 3.167 -0.687 -35.333 1.00 92.31 507 SER A C 1
ATOM 4143 O O . SER A 1 507 ? 2.495 -1.460 -36.016 1.00 92.31 507 SER A O 1
ATOM 4145 N N . GLN A 1 508 ? 2.973 -0.515 -34.028 1.00 89.25 508 GLN A N 1
ATOM 4146 C CA . GLN A 1 508 ? 1.975 -1.197 -33.215 1.00 89.25 508 GLN A CA 1
ATOM 4147 C C . GLN A 1 508 ? 0.939 -0.195 -32.691 1.00 89.25 508 GLN A C 1
ATOM 4149 O O . GLN A 1 508 ? 1.293 0.872 -32.182 1.00 89.25 508 GLN A O 1
ATOM 4154 N N . ASP A 1 509 ? -0.336 -0.568 -32.800 1.00 91.81 509 ASP A N 1
ATOM 4155 C CA . ASP A 1 509 ? -1.455 0.163 -32.206 1.00 91.81 509 ASP A CA 1
ATOM 4156 C C . ASP A 1 509 ? -1.609 -0.222 -30.725 1.00 91.81 509 ASP A C 1
ATOM 4158 O O . ASP A 1 509 ? -1.434 -1.385 -30.347 1.00 91.81 509 ASP A O 1
ATOM 4162 N N . LEU A 1 510 ? -1.968 0.744 -29.880 1.00 92.94 510 LEU A N 1
ATOM 4163 C CA . LEU A 1 510 ? -2.253 0.503 -28.467 1.00 92.94 510 LEU A CA 1
ATOM 4164 C C . LEU A 1 510 ? -3.666 -0.081 -28.296 1.00 92.94 510 LEU A C 1
ATOM 4166 O O . LEU A 1 510 ? -4.619 0.399 -28.907 1.00 92.94 510 LEU A O 1
ATOM 4170 N N . LEU A 1 511 ? -3.817 -1.073 -27.407 1.00 92.75 511 LEU A N 1
ATOM 4171 C CA . LEU A 1 511 ? -5.133 -1.610 -27.011 1.00 92.75 511 LEU A CA 1
ATOM 4172 C C . LEU A 1 511 ? -5.946 -0.594 -26.194 1.00 92.75 511 LEU A C 1
ATOM 4174 O O . LEU A 1 511 ? -7.160 -0.493 -26.345 1.00 92.75 511 LEU A O 1
ATOM 4178 N N . THR A 1 512 ? -5.260 0.163 -25.339 1.00 92.12 512 THR A N 1
ATOM 4179 C CA . THR A 1 512 ? -5.813 1.250 -24.528 1.00 92.12 512 THR A CA 1
ATOM 4180 C C . THR A 1 512 ? -4.926 2.473 -24.690 1.00 92.12 512 THR A C 1
ATOM 4182 O O . THR A 1 512 ? -3.709 2.366 -24.536 1.00 92.12 512 THR A O 1
ATOM 4185 N N . PHE A 1 513 ? -5.519 3.625 -24.976 1.00 92.81 513 PHE A N 1
ATOM 4186 C CA . PHE A 1 513 ? -4.801 4.867 -25.256 1.00 92.81 513 PHE A CA 1
ATOM 4187 C C . PHE A 1 513 ? -5.376 6.027 -24.432 1.00 92.81 513 PHE A C 1
ATOM 4189 O O . PHE A 1 513 ? -6.571 6.023 -24.129 1.00 92.81 513 PHE A O 1
ATOM 4196 N N . PRO A 1 514 ? -4.551 7.026 -24.066 1.00 92.50 514 PRO A N 1
ATOM 4197 C CA . PRO A 1 514 ? -5.006 8.167 -23.273 1.00 92.50 514 PRO A CA 1
ATOM 4198 C C . PRO A 1 514 ? -5.869 9.147 -24.085 1.00 92.50 514 PRO A C 1
ATOM 4200 O O . PRO A 1 514 ? -6.724 9.824 -23.521 1.00 92.50 514 PRO A O 1
ATOM 4203 N N . SER A 1 515 ? -5.659 9.231 -25.403 1.00 95.06 515 SER A N 1
ATOM 4204 C CA . SER A 1 515 ? -6.425 10.078 -26.324 1.00 95.06 515 SER A CA 1
ATOM 4205 C C . SER A 1 515 ? -6.338 9.548 -27.761 1.00 95.06 515 SER A C 1
ATOM 4207 O O . SER A 1 515 ? -5.458 8.747 -28.079 1.00 95.06 515 SER A O 1
ATOM 4209 N N . GLN A 1 516 ? -7.228 10.014 -28.646 1.00 93.94 516 GLN A N 1
ATOM 4210 C CA . GLN A 1 516 ? -7.214 9.655 -30.078 1.00 93.94 516 GLN A CA 1
ATOM 4211 C C . GLN A 1 516 ? -5.950 10.143 -30.812 1.00 93.94 516 GLN A C 1
ATOM 4213 O O . GLN A 1 516 ? -5.566 9.588 -31.838 1.00 93.94 516 GLN A O 1
ATOM 4218 N N . GLU A 1 517 ? -5.263 11.145 -30.262 1.00 92.75 517 GLU A N 1
ATOM 4219 C CA . GLU A 1 517 ? -3.983 11.644 -30.778 1.00 92.75 517 GLU A CA 1
ATOM 4220 C C . GLU A 1 517 ? -2.790 10.745 -30.399 1.00 92.75 517 GLU A C 1
ATOM 4222 O O . GLU A 1 517 ? -1.704 10.907 -30.943 1.00 92.75 517 GLU A O 1
AT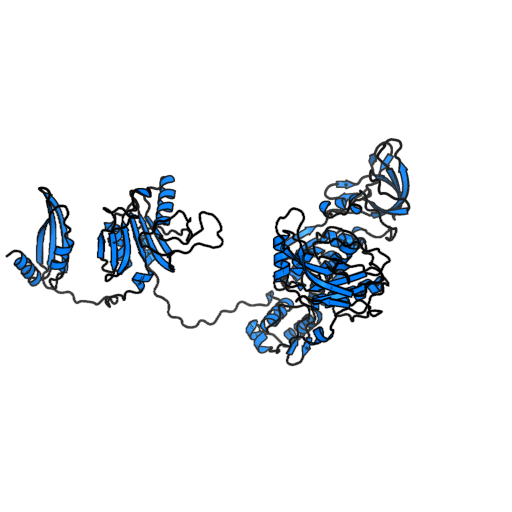OM 4227 N N . HIS A 1 518 ? -2.973 9.780 -29.488 1.00 95.00 518 HIS A N 1
ATOM 4228 C CA . HIS A 1 518 ? -1.902 8.958 -28.912 1.00 95.00 518 HIS A CA 1
ATOM 4229 C C . HIS A 1 518 ? -2.233 7.461 -28.969 1.00 95.00 518 HIS A C 1
ATOM 4231 O O . HIS A 1 518 ? -2.211 6.743 -27.970 1.00 95.00 518 HIS A O 1
ATOM 4237 N N . THR A 1 519 ? -2.558 6.989 -30.166 1.00 95.75 519 THR A N 1
ATOM 4238 C CA . THR A 1 519 ? -3.078 5.633 -30.413 1.00 95.75 519 THR A CA 1
ATOM 4239 C C . THR A 1 519 ? -2.040 4.640 -30.932 1.00 95.75 519 THR A C 1
ATOM 4241 O O . THR A 1 519 ? -2.284 3.434 -30.898 1.00 95.75 519 THR A O 1
ATOM 4244 N N . LYS A 1 520 ? -0.905 5.125 -31.444 1.00 94.31 520 LYS A N 1
ATOM 4245 C CA . LYS A 1 520 ? 0.072 4.322 -32.188 1.00 94.31 520 LYS A CA 1
ATOM 4246 C C . LYS A 1 520 ? 1.496 4.819 -31.964 1.00 94.31 520 LYS A C 1
ATOM 4248 O O . LYS A 1 520 ? 1.691 6.010 -31.763 1.00 94.31 520 LYS A O 1
ATOM 4253 N N . ILE A 1 521 ? 2.498 3.943 -32.024 1.00 95.00 521 ILE A N 1
ATOM 4254 C CA . ILE A 1 521 ? 3.914 4.350 -31.941 1.00 95.00 521 ILE A CA 1
ATOM 4255 C C . ILE A 1 521 ? 4.331 5.098 -33.223 1.00 95.00 521 ILE A C 1
ATOM 4257 O O . ILE A 1 521 ? 4.062 4.634 -34.333 1.00 95.00 521 ILE A O 1
ATOM 4261 N N . ARG A 1 522 ? 5.015 6.240 -33.090 1.00 95.50 522 ARG A N 1
ATOM 4262 C CA . ARG A 1 522 ? 5.480 7.061 -34.221 1.00 95.50 522 ARG A CA 1
ATOM 4263 C C . ARG A 1 522 ? 6.423 6.306 -35.155 1.00 95.50 522 ARG A C 1
ATOM 4265 O O . ARG A 1 522 ? 7.284 5.551 -34.708 1.00 95.50 522 ARG A O 1
ATOM 4272 N N . TYR A 1 523 ? 6.302 6.563 -36.451 1.00 96.44 523 TYR A N 1
ATOM 4273 C CA . TYR A 1 523 ? 7.193 5.997 -37.468 1.00 96.44 523 TYR A CA 1
ATOM 4274 C C . TYR A 1 523 ? 8.499 6.770 -37.632 1.00 96.44 523 TYR A C 1
ATOM 4276 O O . TYR A 1 523 ? 9.481 6.204 -38.086 1.00 96.44 523 TYR A O 1
ATOM 4284 N N . SER A 1 524 ? 8.504 8.058 -37.296 1.00 96.25 524 SER A N 1
ATOM 4285 C CA . SER A 1 524 ? 9.615 8.968 -37.553 1.00 96.25 524 SER A CA 1
ATOM 4286 C C . SER A 1 524 ? 9.630 10.070 -36.500 1.00 96.25 524 SER A C 1
ATOM 4288 O O . SER A 1 524 ? 8.580 10.564 -36.077 1.00 96.25 524 SER A O 1
ATOM 4290 N N . LEU A 1 525 ? 10.831 10.452 -36.081 1.00 96.75 525 LEU A N 1
ATOM 4291 C CA . LEU A 1 525 ? 11.067 11.615 -35.232 1.00 96.75 525 LEU A CA 1
ATOM 4292 C C . LEU A 1 525 ? 10.874 12.922 -35.997 1.00 96.75 525 LEU A C 1
ATOM 4294 O O . LEU A 1 525 ? 10.321 13.881 -35.460 1.00 96.75 525 LEU A O 1
ATOM 4298 N N . ALA A 1 526 ? 11.289 12.953 -37.263 1.00 95.69 526 ALA A N 1
ATOM 4299 C CA . ALA A 1 526 ? 11.201 14.140 -38.103 1.00 95.69 526 ALA A CA 1
ATOM 4300 C C . ALA A 1 526 ? 9.759 14.651 -38.227 1.00 95.69 526 ALA A C 1
ATOM 4302 O O . ALA A 1 526 ? 9.541 15.859 -38.244 1.00 95.69 526 ALA A O 1
ATOM 4303 N N . TRP A 1 527 ? 8.766 13.756 -38.220 1.00 94.56 527 TRP A N 1
ATOM 4304 C CA . TRP A 1 527 ? 7.356 14.149 -38.207 1.00 94.56 527 TRP A CA 1
ATOM 4305 C C . TRP A 1 527 ? 6.969 14.980 -36.978 1.00 94.56 527 TRP A C 1
ATOM 4307 O O . TRP A 1 527 ? 6.278 15.996 -37.085 1.00 94.56 527 TRP A O 1
ATOM 4317 N N . GLN A 1 528 ? 7.451 14.585 -35.800 1.00 94.88 528 GLN A N 1
ATOM 4318 C CA . GLN A 1 528 ? 7.202 15.337 -34.575 1.00 94.88 528 GLN A CA 1
ATOM 4319 C C . GLN A 1 528 ? 7.981 16.651 -34.559 1.00 94.88 528 GLN A C 1
ATOM 4321 O O . GLN A 1 528 ? 7.425 17.696 -34.213 1.00 94.88 528 GLN A O 1
ATOM 4326 N N . LEU A 1 529 ? 9.235 16.631 -35.020 1.00 96.56 529 LEU A N 1
ATOM 4327 C CA . LEU A 1 529 ? 10.012 17.855 -35.193 1.00 96.56 529 LEU A CA 1
ATOM 4328 C C . LEU A 1 529 ? 9.322 18.827 -36.153 1.00 96.56 529 LEU A C 1
ATOM 4330 O O . LEU A 1 529 ? 9.287 20.021 -35.878 1.00 96.56 529 LEU A O 1
ATOM 4334 N N . ALA A 1 530 ? 8.698 18.339 -37.227 1.00 95.12 530 ALA A N 1
ATOM 4335 C CA . ALA A 1 530 ? 7.940 19.167 -38.159 1.00 95.12 530 ALA A CA 1
ATOM 4336 C C . ALA A 1 530 ? 6.807 19.909 -37.436 1.00 95.12 530 ALA A C 1
ATOM 4338 O O . ALA A 1 530 ? 6.684 21.135 -37.543 1.00 95.12 530 ALA A O 1
ATOM 4339 N N . LYS A 1 531 ? 6.014 19.192 -36.628 1.00 94.19 531 LYS A N 1
ATOM 4340 C CA . LYS A 1 531 ? 4.956 19.782 -35.792 1.00 94.19 531 LYS A CA 1
ATOM 4341 C C . LYS A 1 531 ? 5.499 20.837 -34.827 1.00 94.19 531 LYS A C 1
ATOM 4343 O O . LYS A 1 531 ? 4.902 21.911 -34.728 1.00 94.19 531 LYS A O 1
ATOM 4348 N N . ILE A 1 532 ? 6.628 20.574 -34.165 1.00 95.75 532 ILE A N 1
ATOM 4349 C CA . ILE A 1 532 ? 7.266 21.524 -33.238 1.00 95.75 532 ILE A CA 1
ATOM 4350 C C . ILE A 1 532 ? 7.770 22.763 -33.986 1.00 95.75 532 ILE A C 1
ATOM 4352 O O . ILE A 1 532 ? 7.531 23.890 -33.543 1.00 95.75 532 ILE A O 1
ATOM 4356 N N . THR A 1 533 ? 8.403 22.591 -35.145 1.00 95.81 533 THR A N 1
ATOM 4357 C CA . THR A 1 533 ? 8.847 23.702 -35.994 1.00 95.81 533 THR A CA 1
ATOM 4358 C C . THR A 1 533 ? 7.661 24.580 -36.384 1.00 95.81 533 THR A C 1
ATOM 4360 O O . THR A 1 533 ? 7.676 25.784 -36.133 1.00 95.81 533 THR A O 1
ATOM 4363 N N . LYS A 1 534 ? 6.567 23.989 -36.879 1.00 93.69 534 LYS A N 1
ATOM 4364 C CA . LYS A 1 534 ? 5.348 24.728 -37.254 1.00 93.69 534 LYS A CA 1
ATOM 4365 C C . LYS A 1 534 ? 4.673 25.407 -36.061 1.00 93.69 534 LYS A C 1
ATOM 4367 O O . LYS A 1 534 ? 4.143 26.510 -36.192 1.00 93.69 534 LYS A O 1
ATOM 4372 N N . TYR A 1 535 ? 4.700 24.783 -34.885 1.00 95.25 535 TYR A N 1
ATOM 4373 C CA . TYR A 1 535 ? 4.210 25.381 -33.642 1.00 95.25 535 TYR A CA 1
ATOM 4374 C C . TYR A 1 535 ? 4.986 26.655 -33.264 1.00 95.25 535 TYR A C 1
ATOM 4376 O O . TYR A 1 535 ? 4.375 27.634 -32.822 1.00 95.25 535 TYR A O 1
ATOM 4384 N N . ASN A 1 536 ? 6.307 26.662 -33.462 1.00 95.25 536 ASN A N 1
ATOM 4385 C CA . ASN A 1 536 ? 7.173 27.815 -33.204 1.00 95.25 536 ASN A CA 1
ATOM 4386 C C . ASN A 1 536 ? 7.063 28.888 -34.301 1.00 95.25 536 ASN A C 1
ATOM 4388 O O . ASN A 1 536 ? 6.940 30.072 -33.983 1.00 95.25 536 ASN A O 1
ATOM 4392 N N . GLN A 1 537 ? 6.962 28.493 -35.573 1.00 94.06 537 GLN A N 1
ATOM 4393 C CA . GLN A 1 537 ? 6.703 29.414 -36.688 1.00 94.06 537 GLN A CA 1
ATOM 4394 C C . GLN A 1 537 ? 5.398 30.197 -36.496 1.00 94.06 537 GLN A C 1
ATOM 4396 O O . GLN A 1 537 ? 5.373 31.414 -36.674 1.00 94.06 537 GLN A O 1
ATOM 4401 N N . LYS A 1 538 ? 4.323 29.543 -36.024 1.00 94.12 538 LYS A N 1
ATOM 4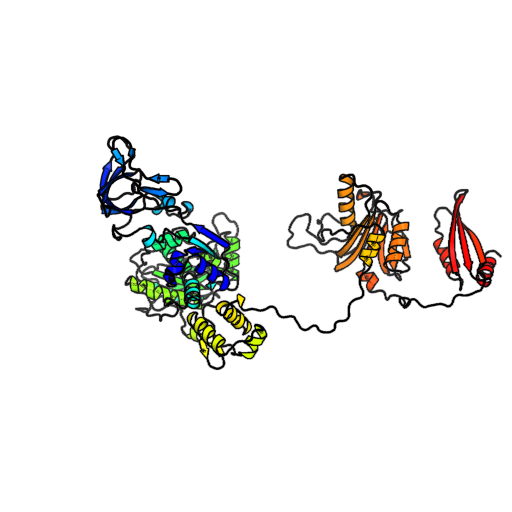402 C CA . LYS A 1 538 ? 3.057 30.216 -35.658 1.00 94.12 538 LYS A CA 1
ATOM 4403 C C . LYS A 1 538 ? 3.224 31.277 -34.559 1.00 94.12 538 LYS A C 1
ATOM 4405 O O . LYS A 1 538 ? 2.380 32.158 -34.432 1.00 94.12 538 LYS A O 1
ATOM 4410 N N . ARG A 1 539 ? 4.305 31.212 -33.778 1.00 96.25 539 ARG A N 1
ATOM 4411 C CA . ARG A 1 539 ? 4.683 32.181 -32.735 1.00 96.25 539 ARG A CA 1
ATOM 4412 C C . ARG A 1 539 ? 5.745 33.176 -33.203 1.00 96.25 539 ARG A C 1
ATOM 4414 O O . ARG A 1 539 ? 6.339 33.855 -32.375 1.00 96.25 539 ARG A O 1
ATOM 4421 N N . LYS A 1 540 ? 5.939 33.299 -34.522 1.00 94.50 540 LYS A N 1
ATOM 4422 C CA . LYS A 1 540 ? 6.888 34.217 -35.174 1.00 94.50 540 LYS A CA 1
ATOM 4423 C C . LYS A 1 540 ? 8.363 33.899 -34.896 1.00 94.50 540 LYS A C 1
ATOM 4425 O O . LYS A 1 540 ? 9.214 34.751 -35.118 1.00 94.50 540 LYS A O 1
ATOM 4430 N N . ILE A 1 541 ? 8.672 32.681 -34.451 1.00 93.75 541 ILE A N 1
ATOM 4431 C CA . ILE A 1 541 ? 10.048 32.180 -34.372 1.00 93.75 541 ILE A CA 1
ATOM 4432 C C . ILE A 1 541 ? 10.325 31.480 -35.702 1.00 93.75 541 ILE A C 1
ATOM 4434 O O . ILE A 1 541 ? 9.768 30.419 -35.967 1.00 93.75 541 ILE A O 1
ATOM 4438 N N . THR A 1 542 ? 11.103 32.108 -36.580 1.00 91.38 542 THR A N 1
ATOM 4439 C CA . THR A 1 542 ? 11.312 31.626 -37.958 1.00 91.38 542 THR A CA 1
ATOM 4440 C C . THR A 1 542 ? 12.628 30.886 -38.144 1.00 91.38 542 THR A C 1
ATOM 4442 O O . THR A 1 542 ? 12.694 29.978 -38.967 1.00 91.38 542 THR A O 1
ATOM 4445 N N . GLU A 1 543 ? 13.653 31.242 -37.374 1.00 94.62 543 GLU A N 1
ATOM 4446 C CA . GLU A 1 543 ? 14.966 30.596 -37.364 1.00 94.62 543 GLU A CA 1
ATOM 4447 C C . GLU A 1 543 ? 14.972 29.492 -36.308 1.00 94.62 543 GLU A C 1
ATOM 4449 O O . GLU A 1 543 ? 15.025 29.746 -35.106 1.00 94.62 543 GLU A O 1
ATOM 4454 N N . ILE A 1 544 ? 14.828 28.253 -36.763 1.00 95.88 544 ILE A N 1
ATOM 4455 C CA . ILE A 1 544 ? 14.629 27.086 -35.915 1.00 95.88 544 ILE A CA 1
ATOM 4456 C C . ILE A 1 544 ? 15.591 26.005 -36.389 1.00 95.88 544 ILE A C 1
ATOM 4458 O O . ILE A 1 544 ? 15.578 25.641 -37.561 1.00 95.88 544 ILE A O 1
ATOM 4462 N N . SER A 1 545 ? 16.375 25.461 -35.465 1.00 97.38 545 SER A N 1
ATOM 4463 C CA . SER A 1 545 ? 17.204 24.273 -35.667 1.00 97.38 545 SER A CA 1
ATOM 4464 C C . SER A 1 545 ? 17.020 23.374 -34.455 1.00 97.38 545 SER A C 1
ATOM 4466 O O . SER A 1 545 ? 17.449 23.715 -33.356 1.00 97.38 545 SER A O 1
ATOM 4468 N N . LEU A 1 546 ? 16.329 22.256 -34.638 1.00 97.69 546 LEU A N 1
ATOM 4469 C CA . LEU A 1 546 ? 15.939 21.328 -33.583 1.00 97.69 546 LEU A CA 1
ATOM 4470 C C . LEU A 1 546 ? 16.561 19.967 -33.832 1.00 97.69 546 LEU A C 1
ATOM 4472 O O . LEU A 1 546 ? 16.722 19.555 -34.982 1.00 97.69 546 LEU A O 1
ATOM 4476 N N . TYR A 1 547 ? 16.856 19.255 -32.756 1.00 97.69 547 TYR A N 1
ATOM 4477 C CA . TYR A 1 547 ? 17.156 17.839 -32.822 1.00 97.69 547 TYR A CA 1
ATOM 4478 C C . TYR A 1 547 ? 16.383 17.063 -31.765 1.00 97.69 547 TYR A C 1
ATOM 4480 O O . TYR A 1 547 ? 16.023 17.598 -30.717 1.00 97.69 547 TYR A O 1
ATOM 4488 N N . GLU A 1 548 ? 16.143 15.790 -32.038 1.00 97.44 548 GLU A N 1
ATOM 4489 C CA . GLU A 1 548 ? 15.668 14.830 -31.049 1.00 97.44 548 GLU A CA 1
ATOM 4490 C C . GLU A 1 548 ? 16.347 13.489 -31.297 1.00 97.44 548 GLU A C 1
ATOM 4492 O O . GLU A 1 548 ? 16.547 13.069 -32.440 1.00 97.44 548 GLU A O 1
ATOM 4497 N N . LYS A 1 549 ? 16.678 12.809 -30.203 1.00 95.25 549 LYS A N 1
ATOM 4498 C CA . LYS A 1 549 ? 17.182 11.444 -30.191 1.00 95.25 549 LYS A CA 1
ATOM 4499 C C . LYS A 1 549 ? 16.193 10.595 -29.404 1.00 95.25 549 LYS A C 1
ATOM 4501 O O . LYS A 1 549 ? 15.848 10.930 -28.275 1.00 95.25 549 LYS A O 1
ATOM 4506 N N . GLY A 1 550 ? 15.695 9.519 -30.000 1.00 95.31 550 GLY A N 1
ATOM 4507 C CA . GLY A 1 550 ? 14.650 8.735 -29.358 1.00 95.31 550 GLY A CA 1
ATOM 4508 C C . GLY A 1 550 ? 14.215 7.506 -30.134 1.00 95.31 550 GLY A C 1
ATOM 4509 O O . GLY A 1 550 ? 14.717 7.195 -31.212 1.00 95.31 550 GLY A O 1
ATOM 4510 N N . SER A 1 551 ? 13.253 6.792 -29.556 1.00 95.19 551 SER A N 1
ATOM 4511 C CA . SER A 1 551 ? 12.706 5.576 -30.159 1.00 95.19 551 SER A CA 1
ATOM 4512 C C . SER A 1 551 ? 11.591 5.888 -31.155 1.00 95.19 551 SER A C 1
ATOM 4514 O O . SER A 1 551 ? 10.805 6.824 -30.964 1.00 95.19 551 SER A O 1
ATOM 4516 N N . ILE A 1 552 ? 11.516 5.070 -32.198 1.00 95.56 552 ILE A N 1
ATOM 4517 C CA . ILE A 1 552 ? 10.439 5.031 -33.192 1.00 95.56 552 ILE A CA 1
ATOM 4518 C C . ILE A 1 552 ? 9.993 3.574 -33.408 1.00 95.56 552 ILE A C 1
ATOM 4520 O O . ILE A 1 552 ? 10.493 2.645 -32.766 1.00 95.56 552 ILE A O 1
ATOM 4524 N N . ALA A 1 553 ? 9.030 3.371 -34.303 1.00 94.75 553 ALA A N 1
ATOM 4525 C CA . ALA A 1 553 ? 8.479 2.073 -34.670 1.00 94.75 553 ALA A CA 1
ATOM 4526 C C . ALA A 1 553 ? 9.557 0.988 -34.902 1.00 94.75 553 ALA A C 1
ATOM 4528 O O . ALA A 1 553 ? 10.633 1.241 -35.449 1.00 94.75 553 ALA A O 1
ATOM 4529 N N . GLY A 1 554 ? 9.269 -0.240 -34.457 1.00 90.00 554 GLY A N 1
ATOM 4530 C CA . GLY A 1 554 ? 10.217 -1.362 -34.490 1.00 90.00 554 GLY A CA 1
ATOM 4531 C C . GLY A 1 554 ? 11.342 -1.290 -33.450 1.00 90.00 554 GLY A C 1
ATOM 4532 O O . GLY A 1 554 ? 12.342 -1.981 -33.616 1.00 90.00 554 GLY A O 1
ATOM 4533 N N . TRP A 1 555 ? 11.197 -0.455 -32.410 1.00 90.12 555 TRP A N 1
ATOM 4534 C CA . TRP A 1 555 ? 12.224 -0.197 -31.386 1.00 90.12 555 TRP A CA 1
ATOM 4535 C C . TRP A 1 555 ? 13.548 0.306 -31.968 1.00 90.12 555 TRP A C 1
ATOM 4537 O O . TRP A 1 555 ? 14.618 0.113 -31.392 1.00 90.12 555 TRP A O 1
ATOM 4547 N N . ASN A 1 556 ? 13.480 0.965 -33.126 1.00 93.81 556 ASN A N 1
ATOM 4548 C CA . ASN A 1 556 ? 14.648 1.603 -33.702 1.00 93.81 556 ASN A CA 1
ATOM 4549 C C . ASN A 1 556 ? 14.952 2.871 -32.908 1.00 93.81 556 ASN A C 1
ATOM 4551 O O . ASN A 1 556 ? 14.074 3.702 -32.675 1.00 93.81 556 ASN A O 1
ATOM 4555 N N . HIS A 1 557 ? 16.214 3.026 -32.528 1.00 94.75 557 HIS A N 1
ATOM 4556 C CA . HIS A 1 557 ? 16.721 4.278 -31.994 1.00 94.75 557 HIS A CA 1
ATOM 4557 C C . HIS A 1 557 ? 17.128 5.184 -33.156 1.00 94.75 557 HIS A C 1
ATOM 4559 O O . HIS A 1 557 ? 17.842 4.729 -34.058 1.00 94.75 557 HIS A O 1
ATOM 4565 N N . SER A 1 558 ? 16.651 6.425 -33.148 1.00 95.94 558 SER A N 1
ATOM 4566 C CA . SER A 1 558 ? 16.777 7.384 -34.243 1.00 95.94 558 SER A CA 1
ATOM 4567 C C . SER A 1 558 ? 17.301 8.727 -33.731 1.00 95.94 558 SER A C 1
ATOM 4569 O O . SER A 1 558 ? 17.028 9.109 -32.592 1.00 95.94 558 SER A O 1
ATOM 4571 N N . LEU A 1 559 ? 18.064 9.426 -34.569 1.00 96.56 559 LEU A N 1
ATOM 4572 C CA . LEU A 1 559 ? 18.387 10.844 -34.423 1.00 96.56 559 LEU A CA 1
ATOM 4573 C C . LEU A 1 559 ? 17.712 11.571 -35.577 1.00 96.56 559 LEU A C 1
ATOM 4575 O O . LEU A 1 559 ? 17.975 11.238 -36.734 1.00 96.56 559 LEU A O 1
ATOM 4579 N N . ALA A 1 560 ? 16.907 12.582 -35.268 1.00 97.62 560 ALA A N 1
ATOM 4580 C CA . ALA A 1 560 ? 16.382 13.497 -36.265 1.00 97.62 560 ALA A CA 1
ATOM 4581 C C . ALA A 1 560 ? 16.823 14.933 -35.997 1.00 97.62 560 ALA A C 1
ATOM 4583 O O . ALA A 1 560 ? 16.899 15.372 -34.851 1.00 97.62 560 ALA A O 1
ATOM 4584 N N . LEU A 1 561 ? 17.074 15.657 -37.079 1.00 97.94 561 LEU A N 1
ATOM 4585 C CA . LEU A 1 561 ? 17.343 17.081 -37.142 1.00 97.94 561 LEU A CA 1
ATOM 4586 C C . LEU A 1 561 ? 16.240 17.729 -37.979 1.00 97.94 561 LEU A C 1
ATOM 4588 O O . LEU A 1 561 ? 15.809 17.158 -38.980 1.00 97.94 561 LEU A O 1
ATOM 4592 N N . ALA A 1 562 ? 15.818 18.930 -37.605 1.00 97.25 562 ALA A N 1
ATOM 4593 C CA . ALA A 1 562 ? 14.933 19.773 -38.397 1.00 97.25 562 ALA A CA 1
ATOM 4594 C C . ALA A 1 562 ? 15.461 21.202 -38.370 1.00 97.25 562 ALA A C 1
ATOM 4596 O O . ALA A 1 562 ? 15.703 21.740 -37.292 1.00 97.25 562 ALA A O 1
ATOM 4597 N N . SER A 1 563 ? 15.636 21.832 -39.527 1.00 97.19 563 SER A N 1
ATOM 4598 C CA . SER A 1 563 ? 16.114 23.209 -39.588 1.00 97.19 563 SER A CA 1
ATOM 4599 C C . SER A 1 563 ? 15.431 24.025 -40.677 1.00 97.19 563 SER A C 1
ATOM 4601 O O . SER A 1 563 ? 15.225 23.545 -41.790 1.00 97.19 563 SER A O 1
ATOM 4603 N N . THR A 1 564 ? 15.108 25.276 -40.358 1.00 96.06 564 THR A N 1
ATOM 4604 C CA . THR A 1 564 ? 14.710 26.317 -41.321 1.00 96.06 564 THR A CA 1
ATOM 4605 C C . THR A 1 564 ? 15.896 27.170 -41.782 1.00 96.06 564 THR A C 1
ATOM 4607 O O . THR A 1 564 ? 15.733 28.023 -42.649 1.00 96.06 564 THR A O 1
ATOM 4610 N N . ILE A 1 565 ? 17.081 26.954 -41.199 1.00 95.19 565 ILE A N 1
ATOM 4611 C CA . ILE A 1 565 ? 18.305 27.734 -41.436 1.00 95.19 565 ILE A CA 1
ATOM 4612 C C . ILE A 1 565 ? 19.276 26.940 -42.316 1.00 95.19 565 ILE A C 1
ATOM 4614 O O . ILE A 1 565 ? 19.814 27.457 -43.291 1.00 95.19 565 ILE A O 1
ATOM 4618 N N . TYR A 1 566 ? 19.505 25.673 -41.966 1.00 96.44 566 TYR A N 1
ATOM 4619 C CA . TYR A 1 566 ? 20.502 24.822 -42.606 1.00 96.44 566 TYR A CA 1
ATOM 4620 C C . TYR A 1 566 ? 19.963 24.186 -43.883 1.00 96.44 566 TYR A C 1
ATOM 4622 O O . TYR A 1 566 ? 18.870 23.616 -43.897 1.00 96.44 566 TYR A O 1
ATOM 4630 N N . THR A 1 567 ? 20.751 24.252 -44.954 1.00 94.75 567 THR A N 1
ATOM 4631 C CA . THR A 1 567 ? 20.447 23.589 -46.228 1.00 94.75 567 THR A CA 1
ATOM 4632 C C . THR A 1 567 ? 20.690 22.080 -46.137 1.00 94.75 567 THR A C 1
ATOM 4634 O O . THR A 1 567 ? 21.377 21.605 -45.231 1.00 94.75 567 THR A O 1
ATOM 4637 N N . SER A 1 568 ? 20.198 21.302 -47.109 1.00 92.69 568 SER A N 1
ATOM 4638 C CA . SER A 1 568 ? 20.512 19.866 -47.186 1.00 92.69 568 SER A CA 1
ATOM 4639 C C . SER A 1 568 ? 22.024 19.598 -47.200 1.00 92.69 568 SER A C 1
ATOM 4641 O O . SER A 1 568 ? 22.476 18.615 -46.621 1.00 92.69 568 SER A O 1
ATOM 4643 N N . GLU A 1 569 ? 22.822 20.484 -47.802 1.00 92.44 569 GLU A N 1
ATOM 4644 C CA . GLU A 1 569 ? 24.282 20.357 -47.839 1.00 92.44 569 GLU A CA 1
ATOM 4645 C C . GLU A 1 569 ? 24.929 20.607 -46.466 1.00 92.44 569 GLU A C 1
ATOM 4647 O O . GLU A 1 569 ? 25.879 19.921 -46.085 1.00 92.44 569 GLU A O 1
ATOM 4652 N N . ASP A 1 570 ? 24.384 21.532 -45.675 1.00 95.81 570 ASP A N 1
ATOM 4653 C CA . ASP A 1 570 ? 24.835 21.763 -44.298 1.00 95.81 570 ASP A CA 1
ATOM 4654 C C . ASP A 1 570 ? 24.517 20.558 -43.409 1.00 95.81 570 ASP A C 1
ATOM 4656 O O . ASP A 1 570 ? 25.374 20.099 -42.653 1.00 95.81 570 ASP A O 1
ATOM 4660 N N . LEU A 1 571 ? 23.328 19.965 -43.565 1.00 96.06 571 LEU A N 1
ATOM 4661 C CA . LEU A 1 571 ? 22.938 18.752 -42.842 1.00 96.06 571 LEU A CA 1
ATOM 4662 C C . LEU A 1 571 ? 23.854 17.558 -43.162 1.00 96.06 571 LEU A C 1
ATOM 4664 O O . LEU A 1 571 ? 24.230 16.823 -42.246 1.00 96.06 571 LEU A O 1
ATOM 4668 N N . LYS A 1 572 ? 24.295 17.390 -44.420 1.00 94.88 572 LYS A N 1
ATOM 4669 C CA . LYS A 1 572 ? 25.306 16.374 -44.784 1.00 94.88 572 LYS A CA 1
ATOM 4670 C C . LYS A 1 572 ? 26.628 16.600 -44.057 1.00 94.88 572 LYS A C 1
ATOM 4672 O O . LYS A 1 572 ? 27.212 15.655 -43.519 1.00 94.88 572 LYS A O 1
ATOM 4677 N N . LYS A 1 573 ? 27.099 17.851 -44.006 1.00 93.31 573 LYS A N 1
ATOM 4678 C CA . LYS A 1 573 ? 28.327 18.213 -43.279 1.00 93.31 573 LYS A CA 1
ATOM 4679 C C . LYS A 1 573 ? 28.177 17.943 -41.786 1.00 93.31 573 LYS A C 1
ATOM 4681 O O . LYS A 1 573 ? 29.079 17.360 -41.189 1.00 93.31 573 LYS A O 1
ATOM 4686 N N . HIS A 1 574 ? 27.040 18.302 -41.193 1.00 95.19 574 HIS A N 1
ATOM 4687 C CA . HIS A 1 574 ? 26.751 18.035 -39.785 1.00 95.19 574 HIS A CA 1
ATOM 4688 C C . HIS A 1 574 ? 26.764 16.534 -39.489 1.00 95.19 574 HIS A C 1
ATOM 4690 O O . HIS A 1 574 ? 27.443 16.110 -38.558 1.00 95.19 574 HIS A O 1
ATOM 4696 N N . LEU A 1 575 ? 26.124 15.710 -40.324 1.00 93.44 575 LEU A N 1
ATOM 4697 C CA . LEU A 1 575 ? 26.152 14.253 -40.179 1.00 93.44 575 LEU A CA 1
ATOM 4698 C C . LEU A 1 575 ? 27.585 13.694 -40.209 1.00 93.44 575 LEU A C 1
ATOM 4700 O O . LEU A 1 575 ? 27.950 12.857 -39.376 1.00 93.44 575 LEU A O 1
ATOM 4704 N N . LYS A 1 576 ? 28.423 14.205 -41.120 1.00 90.31 576 LYS A N 1
ATOM 4705 C CA . LYS A 1 576 ? 29.844 13.847 -41.199 1.00 90.31 576 LYS A CA 1
ATOM 4706 C C . LYS A 1 576 ? 30.621 14.268 -39.944 1.00 90.31 576 LYS A C 1
ATOM 4708 O O . LYS A 1 576 ? 31.432 13.487 -39.455 1.00 90.31 576 LYS A O 1
ATOM 4713 N N . ILE A 1 577 ? 30.348 15.446 -39.377 1.00 90.25 577 ILE A N 1
ATOM 4714 C CA . ILE A 1 577 ? 30.959 15.931 -38.120 1.00 90.25 577 ILE A CA 1
ATOM 4715 C C . ILE A 1 577 ? 30.555 15.061 -36.915 1.00 90.25 577 ILE A C 1
ATOM 4717 O O . ILE A 1 577 ? 31.362 14.814 -36.006 1.00 90.25 577 ILE A O 1
ATOM 4721 N N . LEU A 1 578 ? 29.307 14.592 -36.886 1.00 90.12 578 LEU A N 1
ATOM 4722 C CA . LEU A 1 578 ? 28.783 13.798 -35.778 1.00 90.12 578 LEU A CA 1
ATOM 4723 C C . LEU A 1 578 ? 29.417 12.404 -35.740 1.00 90.12 578 LEU A C 1
ATOM 4725 O O . LEU A 1 578 ? 30.011 12.050 -34.715 1.00 90.12 578 LEU A O 1
ATOM 4729 N N . TYR A 1 579 ? 29.378 11.664 -36.856 1.00 86.75 579 TYR A N 1
ATOM 4730 C CA . TYR A 1 579 ? 29.750 10.240 -36.877 1.00 86.75 579 TYR A CA 1
ATOM 4731 C C . TYR A 1 579 ? 31.048 9.898 -37.611 1.00 86.75 579 TYR A C 1
ATOM 4733 O O . TYR A 1 579 ? 31.612 8.836 -37.349 1.00 86.75 579 TYR A O 1
ATOM 4741 N N . ASN A 1 580 ? 31.545 10.781 -38.482 1.00 85.00 580 ASN A N 1
ATOM 4742 C CA . ASN A 1 580 ? 32.735 10.558 -39.309 1.00 85.00 580 ASN A CA 1
ATOM 4743 C C . ASN A 1 580 ? 32.674 9.263 -40.150 1.00 85.00 580 ASN A C 1
ATOM 4745 O O . ASN A 1 580 ? 33.651 8.519 -40.232 1.00 85.00 580 ASN A O 1
ATOM 4749 N N . TYR A 1 581 ? 31.515 8.997 -40.756 1.00 85.00 581 TYR A N 1
ATOM 4750 C CA . TYR A 1 581 ? 31.348 7.971 -41.785 1.00 85.00 581 TYR A CA 1
ATOM 4751 C C . TYR A 1 581 ? 31.197 8.605 -43.167 1.00 85.00 581 TYR A C 1
ATOM 4753 O O . TYR A 1 581 ? 30.739 9.745 -43.297 1.00 85.00 581 TYR A O 1
ATOM 4761 N N . ASP A 1 582 ? 31.538 7.832 -44.193 1.00 85.00 582 ASP A N 1
ATOM 4762 C CA . ASP A 1 582 ? 31.239 8.161 -45.581 1.00 85.00 582 ASP A CA 1
ATOM 4763 C C . ASP A 1 582 ? 29.858 7.596 -45.926 1.00 85.00 582 ASP A C 1
ATOM 4765 O O . ASP A 1 582 ? 29.706 6.410 -46.211 1.00 85.00 582 ASP A O 1
ATOM 4769 N N . PHE A 1 583 ? 28.840 8.447 -45.820 1.00 90.94 583 PHE A N 1
ATOM 4770 C CA . PHE A 1 583 ? 27.472 8.113 -46.203 1.00 90.94 583 PHE A CA 1
ATOM 4771 C C . PHE A 1 583 ? 27.268 8.345 -47.703 1.00 90.94 583 PHE A C 1
ATOM 4773 O O . PHE A 1 583 ? 27.682 9.380 -48.230 1.00 90.94 583 PHE A O 1
ATOM 4780 N N . ASP A 1 584 ? 26.587 7.419 -48.374 1.00 91.19 584 ASP A N 1
ATOM 4781 C CA . ASP A 1 584 ? 26.107 7.612 -49.741 1.00 91.19 584 ASP A CA 1
ATOM 4782 C C . ASP A 1 584 ? 24.703 8.236 -49.703 1.00 91.19 584 ASP A C 1
ATOM 4784 O O . ASP A 1 584 ? 23.833 7.808 -48.940 1.00 91.19 584 ASP A O 1
ATOM 4788 N N . PHE A 1 585 ? 24.474 9.244 -50.546 1.00 94.00 585 PHE A N 1
ATOM 4789 C CA . PHE A 1 585 ? 23.191 9.936 -50.661 1.00 94.00 585 PHE A CA 1
ATOM 4790 C C . PHE A 1 585 ? 22.612 9.691 -52.050 1.00 94.00 585 PHE A C 1
ATOM 4792 O O . PHE A 1 585 ? 23.116 10.220 -53.040 1.00 94.00 585 PHE A O 1
ATOM 4799 N N . LEU A 1 586 ? 21.554 8.890 -52.126 1.00 91.56 586 LEU A N 1
ATOM 4800 C CA . LEU A 1 586 ? 20.870 8.570 -53.381 1.00 91.56 586 LEU A CA 1
ATOM 4801 C C . LEU A 1 586 ? 19.516 9.280 -53.420 1.00 91.56 586 LEU A C 1
ATOM 4803 O O . LEU A 1 586 ? 18.916 9.421 -52.357 1.00 91.56 586 LEU A O 1
ATOM 4807 N N . PRO A 1 587 ? 19.016 9.729 -54.587 1.00 92.56 587 PRO A N 1
ATOM 4808 C CA . PRO A 1 587 ? 17.673 10.301 -54.695 1.00 92.56 587 PRO A CA 1
ATOM 4809 C C . PRO A 1 587 ? 16.630 9.427 -53.988 1.00 92.56 587 PRO A C 1
ATOM 4811 O O . PRO A 1 587 ? 16.640 8.204 -54.140 1.00 92.56 587 PRO A O 1
ATOM 4814 N N . ALA A 1 588 ? 15.782 10.044 -53.165 1.00 92.44 588 ALA A N 1
ATOM 4815 C CA . ALA A 1 588 ? 14.763 9.314 -52.426 1.00 92.44 588 ALA A CA 1
ATOM 4816 C C . ALA A 1 588 ? 13.528 9.090 -53.300 1.00 92.44 588 ALA A C 1
ATOM 4818 O O . ALA A 1 588 ? 12.915 10.049 -53.763 1.00 92.44 588 ALA A O 1
ATOM 4819 N N . ASP A 1 589 ? 13.138 7.830 -53.459 1.00 88.19 589 ASP A N 1
ATOM 4820 C CA . ASP A 1 589 ? 11.859 7.449 -54.051 1.00 88.19 589 ASP A CA 1
ATOM 4821 C C . ASP A 1 589 ? 10.887 7.083 -52.921 1.00 88.19 589 ASP A C 1
ATOM 4823 O O . ASP A 1 589 ? 10.882 5.964 -52.413 1.00 88.19 589 ASP A O 1
ATOM 4827 N N . SER A 1 590 ? 10.158 8.081 -52.415 1.00 92.50 590 SER A N 1
ATOM 4828 C CA . SER A 1 590 ? 9.197 7.915 -51.322 1.00 92.50 590 SER A CA 1
ATOM 4829 C C . SER A 1 590 ? 8.073 8.931 -51.445 1.00 92.50 590 SER A C 1
ATOM 4831 O O . SER A 1 590 ? 8.323 10.133 -51.502 1.00 92.50 590 SER A O 1
ATOM 4833 N N . GLU A 1 591 ? 6.820 8.477 -51.374 1.00 93.75 591 GLU A N 1
ATOM 4834 C CA . GLU A 1 591 ? 5.652 9.368 -51.400 1.00 93.75 591 GLU A CA 1
ATOM 4835 C C . GLU A 1 591 ? 5.568 10.327 -50.194 1.00 93.75 591 GLU A C 1
ATOM 4837 O O . GLU A 1 591 ? 4.743 11.247 -50.168 1.00 93.75 591 GLU A O 1
ATOM 4842 N N . PHE A 1 592 ? 6.382 10.085 -49.160 1.00 95.44 592 PHE A N 1
ATOM 4843 C CA . PHE A 1 592 ? 6.459 10.901 -47.953 1.00 95.44 592 PHE A CA 1
ATOM 4844 C C . PHE A 1 592 ? 7.383 12.112 -48.116 1.00 95.44 592 PHE A C 1
ATOM 4846 O O . PHE A 1 592 ? 7.259 13.082 -47.365 1.00 95.44 592 PHE A O 1
ATOM 4853 N N . LEU A 1 593 ? 8.292 12.070 -49.091 1.00 95.75 593 LEU A N 1
ATOM 4854 C CA . LEU A 1 593 ? 9.392 13.013 -49.262 1.00 95.75 593 LEU A CA 1
ATOM 4855 C C . LEU A 1 593 ? 9.245 13.800 -50.569 1.00 95.75 593 LEU A C 1
ATOM 4857 O O . LEU A 1 593 ? 8.603 13.351 -51.514 1.00 95.75 593 LEU A O 1
ATOM 4861 N N . ASN A 1 594 ? 9.833 14.995 -50.636 1.00 93.94 594 ASN A N 1
ATOM 4862 C CA . ASN A 1 594 ? 9.887 15.751 -51.885 1.00 93.94 594 ASN A CA 1
ATOM 4863 C C . ASN A 1 594 ? 10.920 15.094 -52.829 1.00 93.94 594 ASN A C 1
ATOM 4865 O O . ASN A 1 594 ? 12.091 15.017 -52.437 1.00 93.94 594 ASN A O 1
ATOM 4869 N N . PRO A 1 595 ? 10.534 14.655 -54.042 1.00 89.69 595 PRO A N 1
ATOM 4870 C CA . PRO A 1 595 ? 11.390 13.844 -54.914 1.00 89.69 595 PRO A CA 1
ATOM 4871 C C . PRO A 1 595 ? 12.622 14.593 -55.441 1.00 89.69 595 PRO A C 1
ATOM 4873 O O . PRO A 1 595 ? 13.654 13.980 -55.693 1.00 89.69 595 PRO A O 1
ATOM 4876 N N . GLU A 1 596 ? 12.551 15.919 -55.579 1.00 88.88 596 GLU A N 1
ATOM 4877 C CA . GLU A 1 596 ? 13.660 16.730 -56.104 1.00 88.88 596 GLU A CA 1
ATOM 4878 C C . GLU A 1 596 ? 14.624 17.196 -55.007 1.00 88.88 596 GLU A C 1
ATOM 4880 O O . GLU A 1 596 ? 15.775 17.539 -55.280 1.00 88.88 596 GLU A O 1
ATOM 4885 N N . LYS A 1 597 ? 14.159 17.225 -53.753 1.00 92.19 597 LYS A N 1
ATOM 4886 C CA . LYS A 1 597 ? 14.885 17.817 -52.617 1.00 92.19 597 LYS A CA 1
ATOM 4887 C C . LYS A 1 597 ? 15.316 16.805 -51.559 1.00 92.19 597 LYS A C 1
ATOM 4889 O O . LYS A 1 597 ? 15.862 17.216 -50.533 1.00 92.19 597 LYS A O 1
ATOM 4894 N N . SER A 1 598 ? 15.070 15.514 -51.781 1.00 95.50 598 SER A N 1
ATOM 4895 C CA . SER A 1 598 ? 15.294 14.478 -50.770 1.00 95.50 598 SER A CA 1
ATOM 4896 C C . SER A 1 598 ? 16.144 13.321 -51.267 1.00 95.50 598 SER A C 1
ATOM 4898 O O . SER A 1 598 ? 16.121 12.940 -52.435 1.00 95.50 598 SER A O 1
ATOM 4900 N N . GLN A 1 599 ? 16.915 12.757 -50.345 1.00 96.50 599 GLN A N 1
ATOM 4901 C CA . GLN A 1 599 ? 17.857 11.678 -50.583 1.00 96.50 599 GLN A CA 1
ATOM 4902 C C . GLN A 1 599 ? 17.762 10.644 -49.461 1.00 96.50 599 GLN A C 1
ATOM 4904 O O . GLN A 1 599 ? 17.657 10.989 -48.283 1.00 96.50 599 GLN A O 1
ATOM 4909 N N . PHE A 1 600 ? 17.832 9.368 -49.819 1.00 96.88 600 PHE A N 1
ATOM 4910 C CA . PHE A 1 600 ? 18.062 8.291 -48.871 1.00 96.88 600 PHE A CA 1
ATOM 4911 C C . PHE A 1 600 ? 19.539 8.237 -48.484 1.00 96.88 600 PHE A C 1
ATOM 4913 O O . PHE A 1 600 ? 20.422 8.454 -49.315 1.00 96.88 600 PHE A O 1
ATOM 4920 N N . ILE A 1 601 ? 19.791 7.9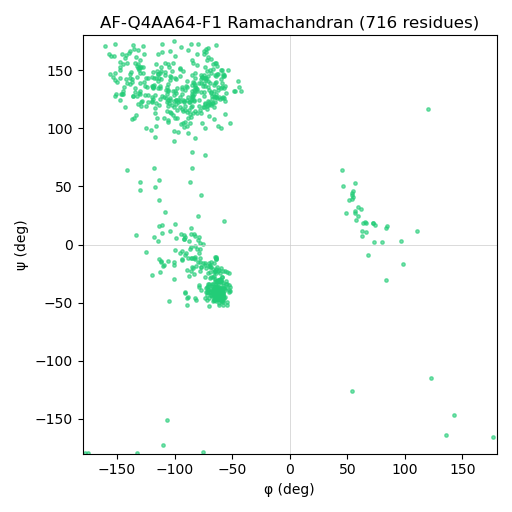39 -47.211 1.00 96.56 601 ILE A N 1
ATOM 4921 C CA . ILE A 1 601 ? 21.126 7.854 -46.624 1.00 96.56 601 ILE A CA 1
ATOM 4922 C C . ILE A 1 601 ? 21.491 6.381 -46.487 1.00 96.56 601 ILE A C 1
ATOM 4924 O O . ILE A 1 601 ? 20.831 5.633 -45.757 1.00 96.56 601 ILE A O 1
ATOM 4928 N N . TYR A 1 602 ? 22.569 5.984 -47.151 1.00 93.88 602 TYR A N 1
ATOM 4929 C CA . TYR A 1 602 ? 23.127 4.642 -47.083 1.00 93.88 602 TYR A CA 1
ATOM 4930 C C . TYR A 1 602 ? 24.478 4.656 -46.371 1.00 93.88 602 TYR A C 1
ATOM 4932 O O . TYR A 1 602 ? 25.279 5.574 -46.537 1.00 93.88 602 TYR A O 1
ATOM 4940 N N . LEU A 1 603 ? 24.736 3.616 -45.582 1.00 91.19 603 LEU A N 1
ATOM 4941 C CA . LEU A 1 603 ? 26.046 3.331 -45.003 1.00 91.19 603 LEU A CA 1
ATOM 4942 C C . LEU A 1 603 ? 26.390 1.874 -45.315 1.00 91.19 603 LEU A C 1
ATOM 4944 O O . LEU A 1 603 ? 25.629 0.984 -44.942 1.00 91.19 603 LEU A O 1
ATOM 4948 N N . ASP A 1 604 ? 27.487 1.639 -46.042 1.00 86.50 604 ASP A N 1
ATOM 4949 C CA . ASP A 1 604 ? 27.889 0.313 -46.545 1.00 86.50 604 ASP A CA 1
ATOM 4950 C C . ASP A 1 604 ? 26.709 -0.458 -47.197 1.00 86.50 604 ASP A C 1
ATOM 4952 O O . ASP A 1 604 ? 26.422 -1.608 -46.867 1.00 86.50 604 ASP A O 1
ATOM 4956 N N . ASN A 1 605 ? 25.994 0.202 -48.122 1.00 86.25 605 ASN A N 1
ATOM 4957 C CA . ASN A 1 605 ? 24.793 -0.289 -48.828 1.00 86.25 605 ASN A CA 1
ATOM 4958 C C . ASN A 1 605 ? 23.559 -0.585 -47.951 1.00 86.25 605 ASN A C 1
ATOM 4960 O O . ASN A 1 605 ? 22.553 -1.085 -48.453 1.00 86.25 605 ASN A O 1
ATOM 4964 N N . VAL A 1 606 ? 23.580 -0.247 -46.660 1.00 91.50 606 VAL A N 1
ATOM 4965 C CA . VAL A 1 606 ? 22.417 -0.368 -45.771 1.00 91.50 606 VAL A CA 1
ATOM 4966 C C . VAL A 1 606 ? 21.686 0.966 -45.699 1.00 91.50 606 VAL A C 1
ATOM 4968 O O . VAL A 1 606 ? 22.290 1.981 -45.362 1.00 91.50 606 VAL A O 1
ATOM 4971 N N . LEU A 1 607 ? 20.373 0.970 -45.954 1.00 94.50 607 LEU A N 1
ATOM 4972 C CA . LEU A 1 607 ? 19.529 2.150 -45.745 1.00 94.50 607 LEU A CA 1
ATOM 4973 C C . LEU A 1 607 ? 19.465 2.482 -44.249 1.00 94.50 607 LEU A C 1
ATOM 4975 O O . LEU A 1 607 ? 18.811 1.773 -43.468 1.00 94.50 607 LEU A O 1
ATOM 4979 N N . VAL A 1 608 ? 20.133 3.566 -43.861 1.00 95.38 608 VAL A N 1
ATOM 4980 C CA . VAL A 1 608 ? 20.215 4.035 -42.475 1.00 95.38 608 VAL A CA 1
ATOM 4981 C C . VAL A 1 608 ? 19.353 5.258 -42.210 1.00 95.38 608 VAL A C 1
ATOM 4983 O O . VAL A 1 608 ? 19.115 5.545 -41.047 1.00 95.38 608 VAL A O 1
ATOM 4986 N N . GLY A 1 609 ? 18.856 5.966 -43.221 1.00 96.69 609 GLY A N 1
ATOM 4987 C CA . GLY A 1 609 ? 18.095 7.187 -42.975 1.00 96.69 609 GLY A CA 1
ATOM 4988 C C . GLY A 1 609 ? 17.659 7.922 -44.231 1.00 96.69 609 GLY A C 1
ATOM 4989 O O . GLY A 1 609 ? 17.723 7.385 -45.335 1.00 96.69 609 GLY A O 1
ATOM 4990 N N . TRP A 1 610 ? 17.237 9.168 -44.055 1.00 97.56 610 TRP A N 1
ATOM 4991 C CA . TRP A 1 610 ? 16.852 10.070 -45.135 1.00 97.56 610 TRP A CA 1
ATOM 4992 C C . TRP A 1 610 ? 17.195 11.525 -44.783 1.00 97.56 610 TRP A C 1
ATOM 4994 O O . TRP A 1 610 ? 17.358 11.886 -43.617 1.00 97.56 610 TRP A O 1
ATOM 5004 N N . LEU A 1 611 ? 17.337 12.354 -45.810 1.00 97.06 611 LEU A N 1
ATOM 5005 C CA . LEU A 1 611 ? 17.653 13.778 -45.738 1.00 97.06 611 LEU A CA 1
ATOM 5006 C C . LEU A 1 611 ? 16.795 14.514 -46.765 1.00 97.06 611 LEU A C 1
ATOM 5008 O O . LEU A 1 611 ? 16.700 14.053 -47.898 1.00 97.06 611 LEU A O 1
ATOM 5012 N N . GLY A 1 612 ? 16.235 15.671 -46.424 1.00 95.69 612 GLY A N 1
ATOM 5013 C CA . GLY A 1 612 ? 15.560 16.536 -47.392 1.00 95.69 612 GLY A CA 1
ATOM 5014 C C . GLY A 1 612 ? 14.322 17.220 -46.839 1.00 95.69 612 GLY A C 1
ATOM 5015 O O . GLY A 1 612 ? 14.263 17.562 -45.662 1.00 95.69 612 GLY A O 1
ATOM 5016 N N . GLN A 1 613 ? 13.327 17.422 -47.697 1.00 95.62 613 GLN A N 1
ATOM 5017 C CA . GLN A 1 613 ? 12.057 18.051 -47.332 1.00 95.62 613 GLN A CA 1
ATOM 5018 C C . GLN A 1 613 ? 10.928 17.028 -47.412 1.00 95.62 613 GLN A C 1
ATOM 5020 O O . GLN A 1 613 ? 10.937 16.133 -48.255 1.00 95.62 613 GLN A O 1
ATOM 5025 N N . VAL A 1 614 ? 9.927 17.162 -46.546 1.00 94.81 614 VAL A N 1
ATOM 5026 C CA . VAL A 1 614 ? 8.716 16.339 -46.653 1.00 94.81 614 VAL A CA 1
ATOM 5027 C C . VAL A 1 614 ? 7.940 16.695 -47.925 1.00 94.81 614 VAL A C 1
ATOM 5029 O O . VAL A 1 614 ? 8.061 17.806 -48.443 1.00 94.81 614 VAL A O 1
ATOM 5032 N N . ALA A 1 615 ? 7.139 15.761 -48.435 1.00 94.25 615 ALA A N 1
ATOM 5033 C CA . ALA A 1 615 ? 6.292 16.009 -49.598 1.00 94.25 615 ALA A CA 1
ATOM 5034 C C . ALA A 1 615 ? 5.340 17.196 -49.354 1.00 94.25 615 ALA A C 1
ATOM 5036 O O . ALA A 1 615 ? 4.832 17.384 -48.245 1.00 94.25 615 ALA A O 1
ATOM 5037 N N . GLU A 1 616 ? 5.047 17.959 -50.410 1.00 91.00 616 GLU A N 1
ATOM 5038 C CA . GLU A 1 616 ? 4.239 19.191 -50.344 1.00 91.00 616 GLU A CA 1
ATOM 5039 C C . GLU A 1 616 ? 2.862 18.965 -49.697 1.00 91.00 616 GLU A C 1
ATOM 5041 O O . GLU A 1 616 ? 2.379 19.818 -48.952 1.00 91.00 616 GLU A O 1
ATOM 5046 N N . LYS A 1 617 ? 2.285 17.761 -49.855 1.00 91.38 617 LYS A N 1
ATOM 5047 C CA . LYS A 1 617 ? 1.014 17.350 -49.230 1.00 91.38 617 LYS A CA 1
ATOM 5048 C C . LYS A 1 617 ? 0.974 17.510 -47.703 1.00 91.38 617 LYS A C 1
ATOM 5050 O O . LYS A 1 617 ? -0.108 17.649 -47.140 1.00 91.38 617 LYS A O 1
ATOM 5055 N N . TYR A 1 618 ? 2.126 17.515 -47.027 1.00 91.00 618 TYR A N 1
ATOM 5056 C CA . TYR A 1 618 ? 2.203 17.693 -45.575 1.00 91.00 618 TYR A CA 1
ATOM 5057 C C . TYR A 1 618 ? 2.296 19.162 -45.129 1.00 91.00 618 TYR A C 1
ATOM 5059 O O . TYR A 1 618 ? 2.105 19.443 -43.947 1.00 91.00 618 TYR A O 1
ATOM 5067 N N . ASN A 1 619 ? 2.533 20.112 -46.043 1.00 88.75 619 ASN A N 1
ATOM 5068 C CA . ASN A 1 619 ? 2.574 21.552 -45.758 1.00 88.75 619 ASN A CA 1
ATOM 5069 C C . ASN A 1 619 ? 3.602 21.946 -44.664 1.00 88.75 619 ASN A C 1
ATOM 5071 O O . ASN A 1 619 ? 3.266 22.603 -43.665 1.00 88.75 619 ASN A O 1
ATOM 5075 N N . TYR A 1 620 ? 4.853 21.509 -44.860 1.00 88.81 620 TYR A N 1
ATOM 5076 C CA . TYR A 1 620 ? 6.049 21.916 -44.100 1.00 88.81 620 TYR A CA 1
ATOM 5077 C C . TYR A 1 620 ? 7.183 22.324 -45.055 1.00 88.81 620 TYR A C 1
ATOM 5079 O O . TYR A 1 620 ? 8.324 21.877 -44.932 1.00 88.81 620 TYR A O 1
ATOM 5087 N N . GLU A 1 621 ? 6.849 23.147 -46.048 1.00 79.12 621 GLU A N 1
ATOM 5088 C CA . GLU A 1 621 ? 7.831 23.711 -46.974 1.00 79.12 621 GLU A CA 1
ATOM 5089 C C . GLU A 1 621 ? 8.890 24.528 -46.218 1.00 79.12 621 GLU A C 1
ATOM 5091 O O . GLU A 1 621 ? 8.618 25.121 -45.171 1.00 79.12 621 GLU A O 1
ATOM 5096 N N . ASN A 1 622 ? 10.107 24.573 -46.763 1.00 87.06 622 ASN A N 1
ATOM 5097 C CA . ASN A 1 622 ? 11.249 25.311 -46.206 1.00 87.06 622 ASN A CA 1
ATOM 5098 C C . ASN A 1 622 ? 11.767 24.802 -44.846 1.00 87.06 622 ASN A C 1
ATOM 5100 O O . ASN A 1 622 ? 12.483 25.524 -44.154 1.00 87.06 622 ASN A O 1
ATOM 5104 N N . VAL A 1 623 ? 11.454 23.558 -44.471 1.00 95.38 623 VAL A N 1
ATOM 5105 C CA . VAL A 1 623 ? 12.110 22.862 -43.356 1.00 95.38 623 VAL A CA 1
ATOM 5106 C C . VAL A 1 623 ? 12.903 21.687 -43.917 1.00 95.38 623 VAL A C 1
ATOM 5108 O O . VAL A 1 623 ? 12.333 20.797 -44.546 1.00 95.38 623 VAL A O 1
ATOM 5111 N N . ASN A 1 624 ? 14.215 21.685 -43.693 1.00 96.88 624 ASN A N 1
ATOM 5112 C CA . ASN A 1 624 ? 15.086 20.577 -44.060 1.00 96.88 624 ASN A CA 1
ATOM 5113 C C . ASN A 1 624 ? 15.236 19.639 -42.865 1.00 96.88 624 ASN A C 1
ATOM 5115 O O . ASN A 1 624 ? 15.553 20.067 -41.753 1.00 96.88 624 ASN A O 1
ATOM 5119 N N . PHE A 1 625 ? 15.014 18.357 -43.106 1.00 97.75 625 PHE A N 1
ATOM 5120 C CA . PHE A 1 625 ? 15.094 17.298 -42.118 1.00 97.75 625 PHE A CA 1
ATOM 5121 C C . PHE A 1 625 ? 16.241 16.359 -42.444 1.00 97.75 625 PHE A C 1
ATOM 5123 O O . PHE A 1 625 ? 16.518 16.087 -43.610 1.00 97.75 625 PHE A O 1
ATOM 5130 N N . LEU A 1 626 ? 16.869 15.820 -41.411 1.00 97.69 626 LEU A N 1
ATOM 5131 C CA . LEU A 1 626 ? 17.753 14.668 -41.509 1.00 97.69 626 LEU A CA 1
ATOM 5132 C C . LEU A 1 626 ? 17.311 13.679 -40.450 1.00 97.69 626 LEU A C 1
ATOM 5134 O O . LEU A 1 626 ? 17.190 14.064 -39.298 1.00 97.69 626 LEU A O 1
ATOM 5138 N N . GLU A 1 627 ? 17.100 12.422 -40.805 1.00 97.81 627 GLU A N 1
ATOM 5139 C CA . GLU A 1 627 ? 16.805 11.375 -39.835 1.00 97.81 627 GLU A CA 1
ATOM 5140 C C . GLU A 1 627 ? 17.642 10.138 -40.124 1.00 97.81 627 GLU A C 1
ATOM 5142 O O . GLU A 1 627 ? 17.686 9.660 -41.257 1.00 97.81 627 GLU A O 1
ATOM 5147 N N . ILE A 1 628 ? 18.293 9.606 -39.092 1.00 96.75 628 ILE A N 1
ATOM 5148 C CA . ILE A 1 628 ? 19.102 8.392 -39.168 1.00 96.75 628 ILE A CA 1
ATOM 5149 C C . ILE A 1 628 ? 18.721 7.405 -38.065 1.00 96.75 628 ILE A C 1
ATOM 5151 O O . ILE A 1 628 ? 18.544 7.756 -36.903 1.00 96.75 628 ILE A O 1
ATOM 5155 N N . LEU A 1 629 ? 18.668 6.129 -38.421 1.00 96.50 629 LEU A N 1
ATOM 5156 C CA . LEU A 1 629 ? 18.475 5.006 -37.521 1.00 96.50 629 LEU A CA 1
ATOM 5157 C C . LEU A 1 629 ? 19.813 4.638 -36.882 1.00 96.50 629 LEU A C 1
ATOM 5159 O O . LEU A 1 629 ? 20.563 3.811 -37.406 1.00 96.50 629 LEU A O 1
ATOM 5163 N N . LEU A 1 630 ? 20.096 5.218 -35.718 1.00 94.00 630 LEU A N 1
ATOM 5164 C CA . LEU A 1 630 ? 21.277 4.913 -34.904 1.00 94.00 630 LEU A CA 1
ATOM 5165 C C . LEU A 1 630 ? 21.429 3.412 -34.651 1.00 94.00 630 LEU A C 1
ATOM 5167 O O . LEU A 1 630 ? 22.508 2.862 -34.820 1.00 94.00 630 LEU A O 1
ATOM 5171 N N . SER A 1 631 ? 20.316 2.726 -34.396 1.00 92.31 631 SER A N 1
ATOM 5172 C CA . SER A 1 631 ? 20.269 1.263 -34.241 1.00 92.31 631 SER A CA 1
ATOM 5173 C C . SER A 1 631 ? 20.782 0.459 -35.450 1.00 92.31 631 SER A C 1
ATOM 5175 O O . SER A 1 631 ? 21.168 -0.702 -35.294 1.00 92.31 631 SER A O 1
ATOM 5177 N N . LYS A 1 632 ? 20.789 1.038 -36.659 1.00 91.94 632 LYS A N 1
ATOM 5178 C CA . LYS A 1 632 ? 21.434 0.449 -37.843 1.00 91.94 632 LYS A CA 1
ATOM 5179 C C . LYS A 1 632 ? 22.881 0.915 -37.983 1.00 91.94 632 LYS A C 1
ATOM 5181 O O . LYS A 1 632 ? 23.743 0.092 -38.270 1.00 91.94 632 LYS A O 1
ATOM 5186 N N . VAL A 1 633 ? 23.149 2.200 -37.746 1.00 90.62 633 VAL A N 1
ATOM 5187 C CA . VAL A 1 633 ? 24.501 2.783 -37.819 1.00 90.62 633 VAL A CA 1
ATOM 5188 C C . VAL A 1 633 ? 25.457 2.114 -36.824 1.00 90.62 633 VAL A C 1
ATOM 5190 O O . VAL A 1 633 ? 26.595 1.820 -37.170 1.00 90.62 633 VAL A O 1
ATOM 5193 N N . GLU A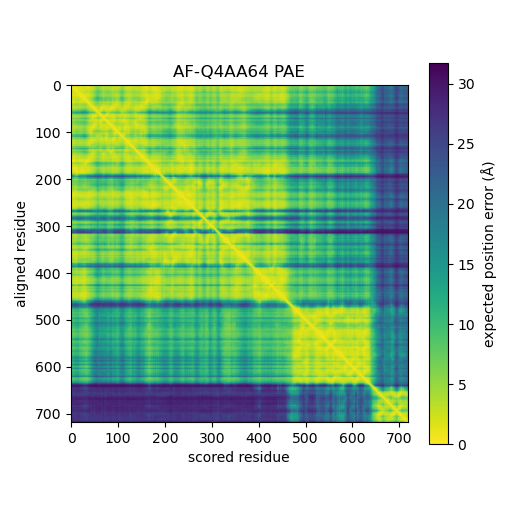 1 634 ? 24.999 1.819 -35.609 1.00 85.06 634 GLU A N 1
ATOM 5194 C CA . GLU A 1 634 ? 25.790 1.183 -34.547 1.00 85.06 634 GLU A CA 1
ATOM 5195 C C . GLU A 1 634 ? 26.135 -0.285 -34.836 1.00 85.06 634 GLU A C 1
ATOM 5197 O O . GLU A 1 634 ? 27.126 -0.796 -34.315 1.00 85.06 634 GLU A O 1
ATOM 5202 N N . LYS A 1 635 ? 25.347 -0.969 -35.680 1.00 83.94 635 LYS A N 1
ATOM 5203 C CA . LYS A 1 635 ? 25.618 -2.355 -36.103 1.00 83.94 635 LYS A CA 1
ATOM 5204 C C . LYS A 1 635 ? 26.708 -2.446 -37.162 1.00 83.94 635 LYS A C 1
ATOM 5206 O O . LYS A 1 635 ? 27.258 -3.524 -37.373 1.00 83.94 635 LYS A O 1
ATOM 5211 N N . ILE A 1 636 ? 26.994 -1.342 -37.844 1.00 79.38 636 ILE A N 1
ATOM 5212 C CA . ILE A 1 636 ? 28.024 -1.292 -38.871 1.00 79.38 636 ILE A CA 1
ATOM 5213 C C . ILE A 1 636 ? 29.354 -1.036 -38.155 1.00 79.38 636 ILE A C 1
ATOM 5215 O O . ILE A 1 636 ? 29.488 -0.019 -37.466 1.00 79.38 636 ILE A O 1
ATOM 5219 N N . PRO A 1 637 ? 30.337 -1.953 -38.257 1.00 67.94 637 PRO A N 1
ATOM 5220 C CA . PRO A 1 637 ? 31.620 -1.774 -37.603 1.00 67.94 637 PRO A CA 1
ATOM 5221 C C . PRO A 1 637 ? 32.227 -0.449 -38.047 1.00 67.94 637 PRO A C 1
ATOM 5223 O O . PRO A 1 637 ? 32.357 -0.187 -39.245 1.00 67.94 637 PRO A O 1
ATOM 5226 N N . LYS A 1 638 ? 32.669 0.376 -37.094 1.00 64.62 638 LYS A N 1
ATOM 5227 C CA . LYS A 1 638 ? 33.584 1.465 -37.438 1.00 64.62 638 LYS A CA 1
ATOM 5228 C C . LYS A 1 638 ? 34.784 0.826 -38.126 1.00 64.62 638 LYS A C 1
ATOM 5230 O O . LYS A 1 638 ? 35.524 0.100 -37.462 1.00 64.62 638 LYS A O 1
ATOM 5235 N N . LYS A 1 639 ? 34.977 1.084 -39.432 1.00 55.88 639 LYS A N 1
ATOM 5236 C CA . LYS A 1 639 ? 36.241 0.776 -40.128 1.00 55.88 639 LYS A CA 1
ATOM 5237 C C . LYS A 1 639 ? 37.365 1.199 -39.182 1.00 55.88 639 LYS A C 1
ATOM 5239 O O . LYS A 1 639 ? 37.267 2.283 -38.609 1.00 55.88 639 LYS A O 1
ATOM 5244 N N . GLU A 1 640 ? 38.368 0.345 -38.969 1.00 46.62 640 GLU A N 1
ATOM 5245 C CA . GLU A 1 640 ? 39.382 0.398 -37.889 1.00 46.62 640 GLU A CA 1
ATOM 5246 C C . GLU A 1 640 ? 40.242 1.697 -37.782 1.00 46.62 640 GLU A C 1
ATOM 5248 O O . GLU A 1 640 ? 41.305 1.716 -37.164 1.00 46.62 640 GLU A O 1
ATOM 5253 N N . GLY A 1 641 ? 39.808 2.830 -38.336 1.00 45.00 641 GLY A N 1
ATOM 5254 C CA . GLY A 1 641 ? 40.427 4.154 -38.265 1.00 45.00 641 GLY A CA 1
ATOM 5255 C C . GLY A 1 641 ? 40.071 5.005 -37.039 1.00 45.00 641 GLY A C 1
ATOM 5256 O O . GLY A 1 641 ? 40.433 6.175 -37.006 1.00 45.00 641 GLY A O 1
ATOM 5257 N N . GLY A 1 642 ? 39.392 4.464 -36.020 1.00 48.16 642 GLY A N 1
ATOM 5258 C CA . GLY A 1 642 ? 39.051 5.220 -34.801 1.00 48.16 642 GLY A CA 1
ATOM 5259 C C . GLY A 1 642 ? 40.251 5.594 -33.916 1.00 48.16 642 GLY A C 1
ATOM 5260 O O . GLY A 1 642 ? 40.165 6.528 -33.121 1.00 48.16 642 GLY A O 1
ATOM 5261 N N . LYS A 1 643 ? 41.393 4.909 -34.060 1.00 52.00 643 LYS A N 1
ATOM 5262 C CA . LYS A 1 643 ? 42.666 5.423 -33.544 1.00 52.00 643 LYS A CA 1
ATOM 5263 C C . LYS A 1 643 ? 43.226 6.372 -34.594 1.00 52.00 643 LYS A C 1
ATOM 5265 O O . LYS A 1 643 ? 43.601 5.917 -35.671 1.00 52.00 643 LYS A O 1
ATOM 5270 N N . ILE A 1 644 ? 43.288 7.664 -34.272 1.00 61.34 644 ILE A N 1
ATOM 5271 C CA . ILE A 1 644 ? 44.005 8.663 -35.071 1.00 61.34 644 ILE A CA 1
ATOM 5272 C C . ILE A 1 644 ? 45.429 8.128 -35.284 1.00 61.34 644 ILE A C 1
ATOM 5274 O O . ILE A 1 644 ? 46.230 8.089 -34.351 1.00 61.34 644 ILE A O 1
ATOM 5278 N N . LYS A 1 645 ? 45.725 7.633 -36.491 1.00 66.44 645 LYS A N 1
ATOM 5279 C CA . LYS A 1 645 ? 47.063 7.152 -36.845 1.00 66.44 645 LYS A CA 1
ATOM 5280 C C . LYS A 1 645 ? 47.892 8.368 -37.221 1.00 66.44 645 LYS A C 1
ATOM 5282 O O . LYS A 1 645 ? 47.598 9.026 -38.216 1.00 66.44 645 LYS A O 1
ATOM 5287 N N . PHE A 1 646 ? 48.919 8.654 -36.431 1.00 80.06 646 PHE A N 1
ATOM 5288 C CA . PHE A 1 646 ? 49.927 9.629 -36.820 1.00 80.06 646 PHE A CA 1
ATOM 5289 C C . PHE A 1 646 ? 50.561 9.190 -38.147 1.00 80.06 646 PHE A C 1
ATOM 5291 O O . PHE A 1 646 ? 51.014 8.052 -38.275 1.00 80.06 646 PHE A O 1
ATOM 5298 N N . ARG A 1 647 ? 50.570 10.088 -39.132 1.00 74.44 647 ARG A N 1
ATOM 5299 C CA . ARG A 1 647 ? 51.382 9.964 -40.343 1.00 74.44 647 ARG A CA 1
ATOM 5300 C C . ARG A 1 647 ? 52.451 11.054 -40.265 1.00 74.44 647 ARG A C 1
ATOM 5302 O O . ARG A 1 647 ? 52.074 12.200 -40.011 1.00 74.44 647 ARG A O 1
ATOM 5309 N N . PRO A 1 648 ? 53.745 10.726 -40.423 1.00 77.12 648 PRO A N 1
ATOM 5310 C CA . PRO A 1 648 ? 54.788 11.742 -40.448 1.00 77.12 648 PRO A CA 1
ATOM 5311 C C . PRO A 1 648 ? 54.505 12.755 -41.559 1.00 77.12 648 PRO A C 1
ATOM 5313 O O . PRO A 1 648 ? 53.951 12.409 -42.603 1.00 77.12 648 PRO A O 1
ATOM 5316 N N . TYR A 1 649 ? 54.853 14.012 -41.299 1.00 77.12 649 TYR A N 1
ATOM 5317 C CA . TYR A 1 649 ? 54.732 15.086 -42.276 1.00 77.12 649 TYR A CA 1
ATOM 5318 C C . TYR A 1 649 ? 55.676 14.813 -43.457 1.00 77.12 649 TYR A C 1
ATOM 5320 O O . TYR A 1 649 ? 56.865 14.571 -43.244 1.00 77.12 649 TYR A O 1
ATOM 5328 N N . ASP A 1 650 ? 55.149 14.834 -44.682 1.00 76.31 650 ASP A N 1
ATOM 5329 C CA . ASP A 1 650 ? 55.954 14.749 -45.902 1.00 76.31 650 ASP A CA 1
ATOM 5330 C C . ASP A 1 650 ? 56.419 16.158 -46.305 1.00 76.31 650 ASP A C 1
ATOM 5332 O O . ASP A 1 650 ? 55.604 17.060 -46.494 1.00 76.31 650 ASP A O 1
ATOM 5336 N N . ASN A 1 651 ? 57.737 16.345 -46.419 1.00 79.19 651 ASN A N 1
ATOM 5337 C CA . ASN A 1 651 ? 58.358 17.614 -46.807 1.00 79.19 651 ASN A CA 1
ATOM 5338 C C . ASN A 1 651 ? 58.295 17.880 -48.322 1.00 79.19 651 ASN A C 1
ATOM 5340 O O . ASN A 1 651 ? 58.754 18.935 -48.767 1.00 79.19 651 ASN A O 1
ATOM 5344 N N . SER A 1 652 ? 57.785 16.943 -49.126 1.00 79.06 652 SER A N 1
ATOM 5345 C CA . SER A 1 652 ? 57.631 17.138 -50.566 1.00 79.06 652 SER A CA 1
ATOM 5346 C C . SER A 1 652 ? 56.641 18.274 -50.879 1.00 79.06 652 SER A C 1
ATOM 5348 O O . SER A 1 652 ? 55.619 18.462 -50.214 1.00 79.06 652 SER A O 1
ATOM 5350 N N . GLN A 1 653 ? 56.954 19.093 -51.889 1.00 84.31 653 GLN A N 1
ATOM 5351 C CA . GLN A 1 653 ? 56.068 20.185 -52.287 1.00 84.31 653 GLN A CA 1
ATOM 5352 C C . GLN A 1 653 ? 54.834 19.615 -52.991 1.00 84.31 653 GLN A C 1
ATOM 5354 O O . GLN A 1 653 ? 54.933 19.048 -54.078 1.00 84.31 653 GLN A O 1
ATOM 5359 N N . LEU A 1 654 ? 53.658 19.825 -52.404 1.00 88.31 654 LEU A N 1
ATOM 5360 C CA . LEU A 1 654 ? 52.394 19.504 -53.055 1.00 88.31 654 LEU A CA 1
ATOM 5361 C C . LEU A 1 654 ? 52.179 20.403 -54.277 1.00 88.31 654 LEU A C 1
ATOM 5363 O O . LEU A 1 654 ? 52.287 21.630 -54.197 1.00 88.31 654 LEU A O 1
ATOM 5367 N N . LYS A 1 655 ? 51.814 19.791 -55.399 1.00 90.25 655 LYS A N 1
ATOM 5368 C CA . LYS A 1 655 ? 51.349 20.485 -56.601 1.00 90.25 655 LYS A CA 1
ATOM 5369 C C . LYS A 1 655 ? 49.839 20.353 -56.718 1.00 90.25 655 LYS A C 1
ATOM 5371 O O . LYS A 1 655 ? 49.210 19.561 -56.016 1.00 90.25 655 LYS A O 1
ATOM 5376 N N . TYR A 1 656 ? 49.249 21.161 -57.592 1.00 91.06 656 TYR A N 1
ATOM 5377 C CA . TYR A 1 656 ? 47.828 21.073 -57.883 1.00 91.06 656 TYR A CA 1
ATOM 5378 C C . TYR A 1 656 ? 47.528 21.115 -59.381 1.00 91.06 656 TYR A C 1
ATOM 5380 O O . TYR A 1 656 ? 48.312 21.621 -60.193 1.00 91.06 656 TYR A O 1
ATOM 5388 N N . ARG A 1 657 ? 46.368 20.559 -59.728 1.00 90.25 657 ARG A N 1
ATOM 5389 C CA . ARG A 1 657 ? 45.730 20.628 -61.042 1.00 90.25 657 ARG A CA 1
ATOM 5390 C C . ARG A 1 657 ? 44.286 21.060 -60.867 1.00 90.25 657 ARG A C 1
ATOM 5392 O O . ARG A 1 657 ? 43.575 20.502 -60.035 1.00 90.25 657 ARG A O 1
ATOM 5399 N N . ASP A 1 658 ? 43.869 22.032 -61.667 1.00 91.62 658 ASP A N 1
ATOM 5400 C CA . ASP A 1 658 ? 42.485 22.490 -61.703 1.00 91.62 658 ASP A CA 1
ATOM 5401 C C . ASP A 1 658 ? 41.783 21.802 -62.884 1.00 91.62 658 ASP A C 1
ATOM 5403 O O . ASP A 1 658 ? 42.065 22.086 -64.046 1.00 91.62 658 ASP A O 1
ATOM 5407 N N . ILE A 1 659 ? 40.890 20.861 -62.580 1.00 89.12 659 ILE A N 1
ATOM 5408 C CA . ILE A 1 659 ? 40.087 20.100 -63.544 1.00 89.12 659 ILE A CA 1
ATOM 5409 C C . ILE A 1 659 ? 38.727 20.764 -63.660 1.00 89.12 659 ILE A C 1
ATOM 5411 O O . ILE A 1 659 ? 38.026 20.877 -62.661 1.00 89.12 659 ILE A O 1
ATOM 5415 N N . THR A 1 660 ? 38.309 21.144 -64.866 1.00 90.12 660 THR A N 1
ATOM 5416 C CA . THR A 1 660 ? 36.931 21.600 -65.110 1.00 90.12 660 THR A CA 1
ATOM 5417 C C . THR A 1 660 ? 36.125 20.515 -65.813 1.00 90.12 660 THR A C 1
ATOM 5419 O O . THR A 1 660 ? 36.397 20.192 -66.966 1.00 90.12 660 THR A O 1
ATOM 5422 N N . LEU A 1 661 ? 35.112 19.978 -65.133 1.00 88.44 661 LEU A N 1
ATOM 5423 C CA . LEU A 1 661 ? 34.117 19.074 -65.708 1.00 88.44 661 LEU A CA 1
ATOM 5424 C C . LEU A 1 661 ? 33.017 19.906 -66.372 1.00 88.44 661 LEU A C 1
ATOM 5426 O O . LEU A 1 661 ? 32.459 20.789 -65.728 1.00 88.44 661 LEU A O 1
ATOM 5430 N N . SER A 1 662 ? 32.698 19.634 -67.638 1.00 89.00 662 SER A N 1
ATOM 5431 C CA . SER A 1 662 ? 31.529 20.215 -68.315 1.00 89.00 662 SER A CA 1
ATOM 5432 C C . SER A 1 662 ? 30.463 19.136 -68.437 1.00 89.00 662 SER A C 1
ATOM 5434 O O . SER A 1 662 ? 30.628 18.199 -69.213 1.00 89.00 662 SER A O 1
ATOM 5436 N N . LEU A 1 663 ? 29.405 19.246 -67.640 1.00 88.12 663 LEU A N 1
ATOM 5437 C CA . LEU A 1 663 ? 28.344 18.247 -67.546 1.00 88.12 663 LEU A CA 1
ATOM 5438 C C . LEU A 1 663 ? 27.013 18.836 -68.045 1.00 88.12 663 LEU A C 1
ATOM 5440 O O . LEU A 1 663 ? 26.773 20.039 -67.894 1.00 88.12 663 LEU A O 1
ATOM 5444 N N . PRO A 1 664 ? 26.110 18.024 -68.618 1.00 86.62 664 PRO A N 1
ATOM 5445 C CA . PRO A 1 664 ? 24.707 18.399 -68.775 1.00 86.62 664 PRO A CA 1
ATOM 5446 C C . PRO A 1 664 ? 24.095 18.828 -67.433 1.00 86.62 664 PRO A C 1
ATOM 5448 O O . PRO A 1 664 ? 24.482 18.315 -66.386 1.00 86.62 664 PRO A O 1
ATOM 5451 N N . MET A 1 665 ? 23.105 19.726 -67.440 1.00 79.38 665 MET A N 1
ATOM 5452 C CA . MET A 1 665 ? 22.472 20.250 -66.210 1.00 79.38 665 MET A CA 1
ATOM 5453 C C . MET A 1 665 ? 21.887 19.181 -65.270 1.00 79.38 665 MET A C 1
ATOM 5455 O O . MET A 1 665 ? 21.707 19.452 -64.088 1.00 79.38 665 MET A O 1
ATOM 5459 N N . LYS A 1 666 ? 21.567 17.987 -65.787 1.00 76.88 666 LYS A N 1
ATOM 5460 C CA . LYS A 1 666 ? 20.972 16.883 -65.015 1.00 76.88 666 LYS A CA 1
ATOM 5461 C C . LYS A 1 666 ? 21.992 15.889 -64.458 1.00 76.88 666 LYS A C 1
ATOM 5463 O O . LYS A 1 666 ? 21.629 15.073 -63.616 1.00 76.88 666 LYS A O 1
ATOM 5468 N N . ASP A 1 667 ? 23.235 15.940 -64.920 1.00 80.31 667 ASP A N 1
ATOM 5469 C CA . ASP A 1 667 ? 24.263 14.997 -64.491 1.00 80.31 667 ASP A CA 1
ATOM 5470 C C . ASP A 1 667 ? 24.873 15.442 -63.157 1.00 80.31 667 ASP A C 1
ATOM 5472 O O . ASP A 1 667 ? 25.000 16.631 -62.876 1.00 80.31 667 ASP A O 1
ATOM 5476 N N . ILE A 1 668 ? 25.281 14.487 -62.325 1.00 77.31 668 ILE A N 1
ATOM 5477 C CA . ILE A 1 668 ? 25.962 14.759 -61.053 1.00 77.31 668 ILE A CA 1
ATOM 5478 C C . ILE A 1 668 ? 27.472 14.502 -61.185 1.00 77.31 668 ILE A C 1
ATOM 5480 O O . ILE A 1 668 ? 27.869 13.572 -61.888 1.00 77.31 668 ILE A O 1
ATOM 5484 N N . PRO A 1 669 ? 28.340 15.289 -60.521 1.00 81.25 669 PRO A N 1
ATOM 5485 C CA . PRO A 1 669 ? 29.795 15.134 -60.618 1.00 81.25 669 PRO A CA 1
ATOM 5486 C C . PRO A 1 669 ? 30.351 13.910 -59.878 1.00 81.25 669 PRO A C 1
ATOM 5488 O O . PRO A 1 669 ? 31.473 13.487 -60.159 1.00 81.25 669 PRO A O 1
ATOM 5491 N N . ASP A 1 670 ? 29.591 13.328 -58.949 1.00 79.25 670 ASP A N 1
ATOM 5492 C CA . ASP A 1 670 ? 30.053 12.262 -58.051 1.00 79.25 670 ASP A CA 1
ATOM 5493 C C . ASP A 1 670 ? 30.695 11.048 -58.747 1.00 79.25 670 ASP A C 1
ATOM 5495 O O . ASP A 1 670 ? 31.733 10.588 -58.263 1.00 79.25 670 ASP A O 1
ATOM 5499 N N . PRO A 1 671 ? 30.184 10.525 -59.882 1.00 80.25 671 PRO A N 1
ATOM 5500 C CA . PRO A 1 671 ? 30.840 9.430 -60.596 1.00 80.25 671 PRO A CA 1
ATOM 5501 C C . PRO A 1 671 ? 32.267 9.786 -61.032 1.00 80.25 671 PRO A C 1
ATOM 5503 O O . PRO A 1 671 ? 33.175 8.967 -60.900 1.00 80.25 671 PRO A O 1
ATOM 5506 N N . TYR A 1 672 ? 32.484 11.023 -61.483 1.00 83.44 672 TYR A N 1
ATOM 5507 C CA . TYR A 1 672 ? 33.794 11.519 -61.907 1.00 83.44 672 TYR A CA 1
ATOM 5508 C C . TYR A 1 672 ? 34.719 11.740 -60.708 1.00 83.44 672 TYR A C 1
ATOM 5510 O O . TYR A 1 672 ? 35.888 11.355 -60.743 1.00 83.44 672 TYR A O 1
ATOM 5518 N N . LEU A 1 673 ? 34.189 12.283 -59.608 1.00 82.50 673 LEU A N 1
ATOM 5519 C CA . LEU A 1 673 ? 34.941 12.419 -58.361 1.00 82.50 673 LEU A CA 1
ATOM 5520 C C . LEU A 1 673 ? 35.368 11.063 -57.797 1.00 82.50 673 LEU A C 1
ATOM 5522 O O . LEU A 1 673 ? 36.504 10.941 -57.345 1.00 82.50 673 LEU A O 1
ATOM 5526 N N . LYS A 1 674 ? 34.518 10.031 -57.881 1.00 81.19 674 LYS A N 1
ATOM 5527 C CA . LYS A 1 674 ? 34.866 8.659 -57.476 1.00 81.19 674 LYS A CA 1
ATOM 5528 C C . LYS A 1 674 ? 36.011 8.083 -58.313 1.00 81.19 674 LYS A C 1
ATOM 5530 O O . LYS A 1 674 ? 36.782 7.283 -57.793 1.00 81.19 674 LYS A O 1
ATOM 5535 N N . VAL A 1 675 ? 36.149 8.468 -59.585 1.00 84.25 675 VAL A N 1
ATOM 5536 C CA . VAL A 1 675 ? 37.304 8.079 -60.416 1.00 84.25 675 VAL A CA 1
ATOM 5537 C C . VAL A 1 675 ? 38.560 8.816 -59.964 1.00 84.25 675 VAL A C 1
ATOM 5539 O O . VAL A 1 675 ? 39.579 8.176 -59.726 1.00 84.25 675 VAL A O 1
ATOM 5542 N N . ILE A 1 676 ? 38.475 10.134 -59.771 1.00 83.94 676 ILE A N 1
ATOM 5543 C CA . ILE A 1 676 ? 39.603 10.952 -59.304 1.00 83.94 676 ILE A CA 1
ATOM 5544 C C . ILE A 1 676 ? 40.106 10.446 -57.949 1.00 83.94 676 ILE A C 1
ATOM 5546 O O . ILE A 1 676 ? 41.296 10.219 -57.782 1.00 83.94 676 ILE A O 1
ATOM 5550 N N . GLN A 1 677 ? 39.208 10.188 -56.998 1.00 83.12 677 GLN A N 1
ATOM 5551 C CA . GLN A 1 677 ? 39.542 9.718 -55.650 1.00 83.12 677 GLN A CA 1
ATOM 5552 C C . GLN A 1 677 ? 40.201 8.328 -55.609 1.00 83.12 677 GLN A C 1
ATOM 5554 O O . GLN A 1 677 ? 40.739 7.956 -54.569 1.00 83.12 677 GLN A O 1
ATOM 5559 N N . LYS A 1 678 ? 40.185 7.560 -56.711 1.00 85.06 678 LYS A N 1
ATOM 5560 C CA . LYS A 1 678 ? 40.932 6.295 -56.820 1.00 85.06 678 LYS A CA 1
ATOM 5561 C C . LYS A 1 678 ? 42.423 6.500 -57.087 1.00 85.06 678 LYS A C 1
ATOM 5563 O O . LYS A 1 678 ? 43.179 5.545 -56.922 1.00 85.06 678 LYS A O 1
ATOM 5568 N N . ILE A 1 679 ? 42.850 7.696 -57.499 1.00 85.38 679 ILE A N 1
ATOM 5569 C CA . ILE A 1 679 ? 44.270 7.999 -57.688 1.00 85.38 679 ILE A CA 1
ATOM 5570 C C . ILE A 1 679 ? 44.938 8.000 -56.300 1.00 85.38 679 ILE A C 1
ATOM 5572 O O . ILE A 1 679 ? 44.509 8.750 -55.415 1.00 85.38 679 ILE A O 1
ATOM 5576 N N . PRO A 1 680 ? 45.959 7.154 -56.074 1.00 81.50 680 PRO A N 1
ATOM 5577 C CA . PRO A 1 680 ? 46.642 7.085 -54.788 1.00 81.50 680 PRO A CA 1
ATOM 5578 C C . PRO A 1 680 ? 47.337 8.414 -54.470 1.00 81.50 680 PRO A C 1
ATOM 5580 O O . PRO A 1 680 ? 47.695 9.167 -55.365 1.00 81.50 680 PRO A O 1
ATOM 5583 N N . GLU A 1 681 ? 47.530 8.699 -53.181 1.00 82.88 681 GLU A N 1
ATOM 5584 C CA . GLU A 1 681 ? 48.270 9.877 -52.688 1.00 82.88 681 GLU A CA 1
ATOM 5585 C C . GLU A 1 681 ? 47.645 11.254 -52.969 1.00 82.88 681 GLU A C 1
ATOM 5587 O O . GLU A 1 681 ? 48.270 12.280 -52.692 1.00 82.88 681 GLU A O 1
ATOM 5592 N N . ILE A 1 682 ? 46.392 11.328 -53.439 1.00 86.00 682 ILE A N 1
ATOM 5593 C CA . ILE A 1 682 ? 45.666 12.605 -53.449 1.00 86.00 682 ILE A CA 1
ATOM 5594 C C . ILE A 1 682 ? 45.627 13.175 -52.028 1.00 86.00 682 ILE A C 1
ATOM 5596 O O . ILE A 1 682 ? 45.116 12.552 -51.095 1.00 86.00 682 ILE A O 1
ATOM 5600 N N . PHE A 1 683 ? 46.125 14.401 -51.883 1.00 84.88 683 PHE A N 1
ATOM 5601 C CA . PHE A 1 683 ? 46.116 15.134 -50.625 1.00 84.88 683 PHE A CA 1
ATOM 5602 C C . PHE A 1 683 ? 44.766 15.818 -50.383 1.00 84.88 683 PHE A C 1
ATOM 5604 O O . PHE A 1 683 ? 44.209 15.739 -49.290 1.00 84.88 683 PHE A O 1
ATOM 5611 N N . SER A 1 684 ? 44.212 16.494 -51.395 1.00 88.06 684 SER A N 1
ATOM 5612 C CA . SER A 1 684 ? 42.882 17.107 -51.292 1.00 88.06 684 SER A CA 1
ATOM 5613 C C . SER A 1 684 ? 42.217 17.298 -52.649 1.00 88.06 684 SER A C 1
ATOM 5615 O O . SER A 1 684 ? 42.891 17.664 -53.606 1.00 88.06 684 SER A O 1
ATOM 5617 N N . VAL A 1 685 ? 40.890 17.175 -52.699 1.00 88.75 685 VAL A N 1
ATOM 5618 C CA . VAL A 1 685 ? 40.057 17.631 -53.822 1.00 88.75 685 VAL A CA 1
ATOM 5619 C C . VAL A 1 685 ? 39.140 18.736 -53.305 1.00 88.75 685 VAL A C 1
ATOM 5621 O O . VAL A 1 685 ? 38.397 18.518 -52.349 1.00 88.75 685 VAL A O 1
ATOM 5624 N N . LYS A 1 686 ? 39.203 19.931 -53.895 1.00 88.00 686 LYS A N 1
ATOM 5625 C CA . LYS A 1 686 ? 38.384 21.087 -53.497 1.00 88.00 686 LYS A CA 1
ATOM 5626 C C . LYS A 1 686 ? 37.620 21.630 -54.694 1.00 88.00 686 LYS A C 1
ATOM 5628 O O . LYS A 1 686 ? 38.228 21.924 -55.715 1.00 88.00 686 LYS A O 1
ATOM 5633 N N . LEU A 1 687 ? 36.309 21.810 -54.559 1.00 88.06 687 LEU A N 1
ATOM 5634 C CA . LEU A 1 687 ? 35.536 22.606 -55.512 1.00 88.06 687 LEU A CA 1
ATOM 5635 C C . LEU A 1 687 ? 35.996 24.064 -55.400 1.00 88.06 687 LEU A C 1
ATOM 5637 O O . LEU A 1 687 ? 35.940 24.634 -54.312 1.00 88.06 687 LEU A O 1
ATOM 5641 N N . ILE A 1 688 ? 36.471 24.645 -56.499 1.00 90.56 688 ILE A N 1
ATOM 5642 C CA . ILE A 1 688 ? 36.948 26.036 -56.528 1.00 90.56 688 ILE A CA 1
ATOM 5643 C C . ILE A 1 688 ? 36.062 26.949 -57.368 1.00 90.56 688 ILE A C 1
ATOM 5645 O O . ILE A 1 688 ? 36.064 28.156 -57.144 1.00 90.56 688 ILE A O 1
ATOM 5649 N N . ASN A 1 689 ? 35.311 26.398 -58.324 1.00 90.44 689 ASN A N 1
ATOM 5650 C CA . ASN A 1 689 ? 34.397 27.180 -59.144 1.00 90.44 689 ASN A CA 1
ATOM 5651 C C . ASN A 1 689 ? 33.215 26.331 -59.623 1.00 90.44 689 ASN A C 1
ATOM 5653 O O . ASN A 1 689 ? 33.365 25.138 -59.887 1.00 90.44 689 ASN A O 1
ATOM 5657 N N . TYR A 1 690 ? 32.056 26.964 -59.764 1.00 89.81 690 TYR A N 1
ATOM 5658 C CA . TYR A 1 690 ? 30.854 26.393 -60.358 1.00 89.81 690 TYR A CA 1
ATOM 5659 C C . TYR A 1 690 ? 30.155 27.488 -61.158 1.00 89.81 690 TYR A C 1
ATOM 5661 O O . TYR A 1 690 ? 29.747 28.503 -60.594 1.00 89.81 690 TYR A O 1
ATOM 5669 N N . VAL A 1 691 ? 30.018 27.292 -62.467 1.00 90.44 691 VAL A N 1
ATOM 5670 C CA . VAL A 1 691 ? 29.325 28.238 -63.350 1.00 90.44 691 VAL A CA 1
ATOM 5671 C C . VAL A 1 691 ? 28.466 27.496 -64.362 1.00 90.44 691 VAL A C 1
ATOM 5673 O O . VAL A 1 691 ? 28.851 26.446 -64.870 1.00 90.44 691 VAL A O 1
ATOM 5676 N N . ILE A 1 692 ? 27.306 28.059 -64.686 1.00 85.12 692 ILE A N 1
ATOM 5677 C CA . ILE A 1 692 ? 26.423 27.541 -65.733 1.00 85.12 692 ILE A CA 1
ATOM 5678 C C . ILE A 1 692 ? 26.662 28.369 -66.993 1.00 85.12 692 ILE A C 1
ATOM 5680 O O . ILE A 1 692 ? 26.492 29.586 -66.982 1.00 85.12 692 ILE A O 1
ATOM 5684 N N . ILE A 1 693 ? 27.075 27.715 -68.078 1.00 85.81 693 ILE A N 1
ATOM 5685 C CA . ILE A 1 693 ? 27.341 28.353 -69.372 1.00 85.81 693 ILE A CA 1
ATOM 5686 C C . ILE A 1 693 ? 26.728 27.469 -70.459 1.00 85.81 693 ILE A C 1
ATOM 5688 O O . ILE A 1 693 ? 27.011 26.276 -70.512 1.00 85.81 693 ILE A O 1
ATOM 5692 N N . ASN A 1 694 ? 25.904 28.046 -71.339 1.00 84.19 694 ASN A N 1
ATOM 5693 C CA . ASN A 1 694 ? 25.293 27.352 -72.483 1.00 84.19 694 ASN A CA 1
ATOM 5694 C C . ASN A 1 694 ? 24.512 26.074 -72.109 1.00 84.19 694 ASN A C 1
ATOM 5696 O O . ASN A 1 694 ? 24.640 25.049 -72.775 1.00 84.19 694 ASN A O 1
ATOM 5700 N N . ASN A 1 695 ? 23.706 26.125 -71.041 1.00 83.69 695 ASN A N 1
ATOM 5701 C CA . ASN A 1 695 ? 22.912 24.986 -70.553 1.00 83.69 695 ASN A CA 1
ATOM 5702 C C . ASN A 1 695 ? 23.756 23.747 -70.165 1.00 83.69 695 ASN A C 1
ATOM 5704 O O . ASN A 1 695 ? 23.268 22.616 -70.165 1.00 83.69 695 ASN A O 1
ATOM 5708 N N . GLN A 1 696 ? 25.028 23.973 -69.831 1.00 86.88 696 GLN A N 1
ATOM 5709 C CA . GLN A 1 696 ? 25.929 23.008 -69.216 1.00 86.88 696 GLN A CA 1
ATOM 5710 C C . GLN A 1 696 ? 26.466 23.587 -67.909 1.00 86.88 696 GLN A C 1
ATOM 5712 O O . GLN A 1 696 ? 26.755 24.784 -67.810 1.00 86.88 696 GLN A O 1
ATOM 5717 N N . GLN A 1 697 ? 26.628 22.731 -66.909 1.00 89.38 697 GLN A N 1
ATOM 5718 C CA . GLN A 1 697 ? 27.304 23.090 -65.671 1.00 89.38 697 GLN A CA 1
ATOM 5719 C C . GLN A 1 697 ? 28.802 22.832 -65.831 1.00 89.38 697 GLN A C 1
ATOM 5721 O O . GLN A 1 697 ? 29.227 21.745 -66.227 1.00 89.38 697 GLN A O 1
ATOM 5726 N N . LYS A 1 698 ? 29.608 23.851 -65.542 1.00 90.81 698 LYS A N 1
ATOM 5727 C CA . LYS A 1 698 ? 31.064 23.763 -65.507 1.00 90.81 698 LYS A CA 1
ATOM 5728 C C . LYS A 1 698 ? 31.528 23.796 -64.063 1.00 90.81 698 LYS A C 1
ATOM 5730 O O . LYS A 1 698 ? 31.356 24.797 -63.370 1.00 90.81 698 LYS A O 1
ATOM 5735 N N . ILE A 1 699 ? 32.112 22.690 -63.627 1.00 89.94 699 ILE A N 1
ATOM 5736 C CA . ILE A 1 699 ? 32.488 22.445 -62.239 1.00 89.94 699 ILE A CA 1
ATOM 5737 C C . ILE A 1 699 ? 34.003 22.296 -62.178 1.00 89.94 699 ILE A C 1
ATOM 5739 O O . ILE A 1 699 ? 34.548 21.337 -62.723 1.00 89.94 699 ILE A O 1
ATOM 5743 N N . THR A 1 700 ? 34.691 23.238 -61.537 1.00 91.94 700 THR A N 1
ATOM 5744 C CA . THR A 1 700 ? 36.152 23.219 -61.429 1.00 91.94 700 THR A CA 1
ATOM 5745 C C . THR A 1 700 ? 36.592 22.698 -60.067 1.00 91.94 700 THR A C 1
ATOM 5747 O O . THR A 1 700 ? 36.327 23.320 -59.036 1.00 91.94 700 THR A O 1
ATOM 5750 N N . TYR A 1 701 ? 37.322 21.586 -60.068 1.00 90.44 701 TYR A N 1
ATOM 5751 C CA . TYR A 1 701 ? 37.956 20.996 -58.897 1.00 90.44 701 TYR A CA 1
ATOM 5752 C C . TYR A 1 701 ? 39.463 21.221 -58.923 1.00 90.44 701 TYR A C 1
ATOM 5754 O O . TYR A 1 701 ? 40.131 20.874 -59.891 1.00 90.44 701 TYR A O 1
ATOM 5762 N N . ARG A 1 702 ? 40.011 21.726 -57.820 1.00 92.56 702 ARG A N 1
ATOM 5763 C CA . ARG A 1 702 ? 41.442 21.695 -57.537 1.00 92.56 702 ARG A CA 1
ATOM 5764 C C . ARG A 1 702 ? 41.799 20.378 -56.878 1.00 92.56 702 ARG A C 1
ATOM 5766 O O . ARG A 1 702 ? 41.330 20.099 -55.773 1.00 92.56 702 ARG A O 1
ATOM 5773 N N . ILE A 1 703 ? 42.651 19.599 -57.524 1.00 91.19 703 ILE A N 1
ATOM 5774 C CA . ILE A 1 703 ? 43.214 18.376 -56.964 1.00 91.19 703 ILE A CA 1
ATOM 5775 C C . ILE A 1 703 ? 44.657 18.655 -56.588 1.00 91.19 703 ILE A C 1
ATOM 5777 O O . ILE A 1 703 ? 45.444 19.094 -57.421 1.00 91.19 703 ILE A O 1
ATOM 5781 N N . THR A 1 704 ? 44.987 18.405 -55.331 1.00 90.75 704 THR A N 1
ATOM 5782 C CA . THR A 1 704 ? 46.306 18.631 -54.746 1.00 90.75 704 THR A CA 1
ATOM 5783 C C . THR A 1 704 ? 46.926 17.287 -54.399 1.00 90.75 704 THR A C 1
ATOM 5785 O O . THR A 1 704 ? 46.256 16.445 -53.800 1.00 90.75 704 THR A O 1
ATOM 5788 N N . GLY A 1 705 ? 48.197 17.097 -54.729 1.00 88.88 705 GLY A N 1
ATOM 5789 C CA . GLY A 1 705 ? 48.948 15.882 -54.432 1.00 88.88 705 GLY A CA 1
ATOM 5790 C C . GLY A 1 705 ? 50.421 16.013 -54.825 1.00 88.88 705 GLY A C 1
ATOM 5791 O O . GLY A 1 705 ? 50.836 17.073 -55.307 1.00 88.88 705 GLY A O 1
ATOM 5792 N N . PRO A 1 706 ? 51.221 14.959 -54.624 1.00 87.88 706 PRO A N 1
ATOM 5793 C CA . PRO A 1 706 ? 52.579 14.895 -55.147 1.00 87.88 706 PRO A CA 1
ATOM 5794 C C . PRO A 1 706 ? 52.587 14.889 -56.684 1.00 87.88 706 PRO A C 1
ATOM 5796 O O . PRO A 1 706 ? 51.554 14.752 -57.346 1.00 87.88 706 PRO A O 1
ATOM 5799 N N . ASP A 1 707 ? 53.776 15.006 -57.274 1.00 86.81 707 ASP A N 1
ATOM 5800 C CA . ASP A 1 707 ? 53.969 15.050 -58.732 1.00 86.81 707 ASP A CA 1
ATOM 5801 C C . ASP A 1 707 ? 53.312 13.880 -59.473 1.00 86.81 707 ASP A C 1
ATOM 5803 O O . ASP A 1 707 ? 52.776 14.063 -60.566 1.00 86.81 707 ASP A O 1
ATOM 5807 N N . GLN A 1 708 ? 53.297 12.697 -58.856 1.00 87.12 708 GLN A N 1
ATOM 5808 C CA . GLN A 1 708 ? 52.691 11.484 -59.404 1.00 87.12 708 GLN A CA 1
ATOM 5809 C C . GLN A 1 708 ? 51.173 11.624 -59.579 1.00 87.12 708 GLN A C 1
ATOM 5811 O O . GLN A 1 708 ? 50.643 11.243 -60.619 1.00 87.12 708 GLN A O 1
ATOM 5816 N N . VAL A 1 709 ? 50.481 12.251 -58.620 1.00 87.38 709 VAL A N 1
ATOM 5817 C CA . VAL A 1 709 ? 49.039 12.536 -58.717 1.00 87.38 709 VAL A CA 1
ATOM 5818 C C . VAL A 1 709 ? 48.754 13.469 -59.884 1.00 87.38 709 VAL A C 1
ATOM 5820 O O . VAL A 1 709 ? 47.842 13.220 -60.669 1.00 87.38 709 VAL A O 1
ATOM 5823 N N . CYS A 1 710 ? 49.545 14.536 -60.020 1.00 85.75 710 CYS A N 1
ATOM 5824 C CA . CYS A 1 710 ? 49.391 15.469 -61.134 1.00 85.75 710 CYS A CA 1
ATOM 5825 C C . CYS A 1 710 ? 49.648 14.772 -62.479 1.00 85.75 710 CYS A C 1
ATOM 5827 O O . CYS A 1 710 ? 48.907 15.009 -63.426 1.00 85.75 710 CYS A O 1
ATOM 5829 N N . ALA A 1 711 ? 50.639 13.879 -62.551 1.00 86.19 711 ALA A N 1
ATOM 5830 C CA . ALA A 1 711 ? 50.928 13.101 -63.751 1.00 86.19 711 ALA A CA 1
ATOM 5831 C C . ALA A 1 711 ? 49.802 12.113 -64.108 1.00 86.19 711 ALA A C 1
ATOM 5833 O O . ALA A 1 711 ? 49.482 11.975 -65.286 1.00 86.19 711 ALA A O 1
ATOM 5834 N N . GLU A 1 712 ? 49.180 11.452 -63.125 1.00 87.00 712 GLU A N 1
ATOM 5835 C CA . GLU A 1 712 ? 48.003 10.595 -63.344 1.00 87.00 712 GLU A CA 1
ATOM 5836 C C . GLU A 1 712 ? 46.795 11.401 -63.834 1.00 87.00 712 GLU A C 1
ATOM 5838 O O . GLU A 1 712 ? 46.110 10.983 -64.762 1.00 87.00 712 GLU A O 1
ATOM 5843 N N . ILE A 1 713 ? 46.566 12.592 -63.279 1.00 85.75 713 ILE A N 1
ATOM 5844 C CA . ILE A 1 713 ? 45.521 13.505 -63.763 1.00 85.75 713 ILE A CA 1
ATOM 5845 C C . ILE A 1 713 ? 45.791 13.931 -65.207 1.00 85.75 713 ILE A C 1
ATOM 5847 O O . ILE A 1 713 ? 44.885 13.892 -66.036 1.00 85.75 713 ILE A O 1
ATOM 5851 N N . ASP A 1 714 ? 47.033 14.300 -65.522 1.00 84.69 714 ASP A N 1
ATOM 5852 C CA . ASP A 1 714 ? 47.427 14.735 -66.863 1.00 84.69 714 ASP A CA 1
ATOM 5853 C C . ASP A 1 714 ? 47.236 13.604 -67.907 1.00 84.69 714 ASP A C 1
ATOM 5855 O O . ASP A 1 714 ? 47.036 13.896 -69.086 1.00 84.69 714 ASP A O 1
ATOM 5859 N N . LYS A 1 715 ? 47.219 12.319 -67.498 1.00 83.75 715 LYS A N 1
ATOM 5860 C CA . LYS A 1 715 ? 46.871 11.178 -68.375 1.00 83.75 715 LYS A CA 1
ATOM 5861 C C . LYS A 1 715 ? 45.390 11.111 -68.749 1.00 83.75 715 LYS A C 1
ATOM 5863 O O . LYS A 1 715 ? 45.088 10.539 -69.784 1.00 83.75 715 LYS A O 1
ATOM 5868 N N . PHE A 1 716 ? 44.476 11.672 -67.955 1.00 76.56 716 PHE A N 1
ATOM 5869 C CA . PHE A 1 716 ? 43.053 11.740 -68.326 1.00 76.56 716 PHE A CA 1
ATOM 5870 C C . PHE A 1 716 ? 42.767 12.810 -69.392 1.00 76.56 716 PHE A C 1
ATOM 5872 O O . PHE A 1 716 ? 41.691 12.802 -69.986 1.00 76.56 716 PHE A O 1
ATOM 5879 N N . TYR A 1 717 ? 43.707 13.738 -69.610 1.00 66.25 717 TYR A N 1
ATOM 5880 C CA . TYR A 1 717 ? 43.592 14.840 -70.569 1.00 66.25 717 TYR A CA 1
ATOM 5881 C C . TYR A 1 717 ? 44.328 14.606 -71.893 1.00 66.25 717 TYR A C 1
ATOM 5883 O O . TYR A 1 717 ? 44.092 15.357 -72.842 1.00 66.25 717 TYR A O 1
ATOM 5891 N N . LYS A 1 718 ? 45.230 13.621 -71.944 1.00 54.22 718 LYS A N 1
ATOM 5892 C CA . LYS A 1 718 ? 45.879 13.156 -73.176 1.00 54.22 718 LYS A CA 1
ATOM 5893 C C . LYS A 1 718 ? 45.053 12.048 -73.801 1.00 54.22 718 LYS A C 1
ATOM 5895 O O . LYS A 1 718 ? 44.950 12.065 -75.045 1.00 54.22 718 LYS A O 1
#

Foldseek 3Di:
DKAWLLLLCVQLVNPVPDSVVLVVLCVLLVWDFPDKDWLFDKDDKFKWAFADWDDDPQDDQKIWTFIDAPPGTFTAIDSQPPDDHRWIFIWQFQQIDGVVDGFAFDDDRNDTHRTYTDAPVSLNFDPVQEDPNSNRGTDTHHPPDDSPDDCCNVLVSRTMMTDTDDDQQPLQVLASLLSSLLSSLLVVHDHDLAPDDFDAPAAALADEAEPAPKAKKKKKWQFQDDDDSSLVVRCRSVVHRDDASQVSSQVSLCNHLVFHKHKFDDDPPWRYWYKDWDWDDDVPDPDIAIFIFTATPVRHGRDTPPPDDDDDDGRGIIMIMTMQHDLVSLVVVCVVVVDDDSNSVSSNGDWDCLSVSSSSSNCSVSCVVVVIHMGDMHSDDPCLVVPFDKAWDDVVVLCVLLVDDDDPVLVVSLVVSQVSSPWDDDPTIITHRSGRDNPDHPSVVSVSSCSSSGVVRRDDDDDDDDDDDDPDDQCLVVLCVVVVADEDDFDQFAAPPDDLALPPADWDFDPDAPDNGGGIGARFPVVRVLVVQVVVVVVVPQFHWYWYWQAGGPRFTKIKIKGLPDALVNVVVSVCVNPVADWDWAQRDGLQADRVFKTFTDGPNDGFWMWGGTPCVVPSPSMIMTMGRVNVVVPDDDPPCPPPDDDDDDPADKDKDKDKDWAAPPDDCVVVVVVLVPQPFFPDKDFDDWDQDPRIIITIIIIIGHPSSVVVVVVVVD

Organism: Mesomycoplasma hyopneumoniae (strain J / ATCC 25934 / NCTC 10110) (NCBI:txid262719)

Sequence (718 aa):
MLFSLRRLKKLANLEAFSDQKVIDSLINLGFEVDQITKLNEISGIKFGQILEIRKNPEADNLWICKVQFADKIREIQTAAKNVIENKQVLAFIPGSKSGNTTFLAKKLRGHISEGMLISAVELGFNKHLLNSELDQGVLVFDPIFDLESNPLKVLELDDLILDIKLLWNRPDGNSYLVLANELAAFFKTDFSLINKEISGKFYSELKIINKTDSKIFALEIQKLPKLALVDIFLLLKSEVKIGNLAQNFSNFILIYTGQPSYCLQLEKHQQKVELIEQKVKIKYEPDTISSYHFLNQEKKPLLIPEFSDQIIMENNSFFLIMPKFNLLKVKQIKQFLKKNSLKLTQLGKNYNYGTTFIALSFLNFFLEDQKIDFSWPINFDKSLISKKTFLDLNYNELKEILGLELSQEDISKTNLILEKIGYNFDNTSFSPPFYRVDIEFFADYAADFLRFYGLEKLKDCKLEQVKAKIPNPDFEPVKLKTLGYYETNSFLLISKEENFNPLELKSQDLLTFPSQEHTKIRYSLAWQLAKITKYNQKRKITEISLYEKGSIAGWNHSLALASTIYTSEDLKKHLKILYNYDFDFLPADSEFLNPEKSQFIYLDNVLVGWLGQVAEKYNYENVNFLEILLSKVEKIPKKEGGKIKFRPYDNSQLKYRDITLSLPMKDIPDPYLKVIQKIPEIFSVKLINYVIINNQQKITYRITGPDQVCAEIDKFYK

Nearest PDB structures (foldseek):
  2rhq-assembly1_B-2  TM=8.705E-01  e=2.353E-42  Staphylococcus haemolyticus
  4p72-assembly1_A  TM=8.557E-01  e=5.731E-41  Pseudomonas aeruginosa PAO1
  2rhs-assembly1_B  TM=7.686E-01  e=1.805E-40  Staphylococcus haemolyticus
  2iy5-assembly1_B-2  TM=8.051E-01  e=3.725E-37  Thermus thermophilus HB8
  2akw-assembly1_B  TM=7.992E-01  e=1.010E-36  Thermus thermophilus HB8

Radius of gyration: 41.39 Å; Cα contacts (8 Å, |Δi|>4): 1343; chains: 1; bounding box: 109×62×110 Å

Solvent-accessible surface area (backbone atoms only — not comparable to full-atom values): 40370 Å² total; per-residue (Å²): 87,46,38,52,47,54,59,37,26,62,63,12,65,38,76,91,54,57,68,66,61,55,53,53,48,38,44,55,61,70,42,43,69,81,44,80,42,68,48,49,58,67,43,68,52,37,31,27,36,28,70,44,77,44,74,36,92,69,36,96,65,34,33,38,32,36,28,40,36,66,88,51,74,40,42,29,49,41,67,50,82,64,73,56,68,72,23,23,33,41,28,37,32,61,77,8,33,50,65,93,46,69,38,51,66,44,77,55,66,96,40,66,17,49,24,39,71,35,28,49,55,80,62,49,46,64,69,91,32,48,34,84,72,60,66,53,38,54,46,68,43,76,74,77,71,62,42,79,48,56,44,48,68,76,51,54,51,80,30,42,35,34,30,38,56,70,58,84,67,43,48,47,62,53,7,50,52,52,48,16,35,49,50,6,31,73,74,66,42,70,66,72,63,62,87,46,80,76,75,50,72,46,79,65,80,64,43,76,47,74,70,53,93,46,48,64,33,32,30,45,30,49,44,64,79,84,76,52,72,49,53,55,48,48,37,48,60,43,72,38,61,48,62,55,73,48,51,42,52,28,49,50,45,20,50,39,31,36,31,46,49,42,61,46,65,68,60,97,86,63,46,45,36,36,37,38,75,45,76,45,74,51,91,97,47,95,60,68,47,72,43,59,32,33,17,41,87,87,68,47,79,74,44,32,82,97,78,57,88,63,86,64,62,56,84,40,54,32,32,45,35,39,60,48,63,51,46,69,59,39,45,51,48,37,65,71,66,75,54,84,47,72,55,60,52,50,50,48,38,75,65,47,68,27,26,51,48,37,37,47,18,39,47,47,54,60,29,52,78,69,72,46,60,34,25,40,59,39,82,61,64,76,64,63,70,73,65,58,66,72,43,74,59,52,70,66,58,46,28,62,76,66,74,44,95,73,52,73,65,59,50,53,56,38,50,59,34,44,38,67,61,42,36,47,79,57,99,57,30,34,28,70,29,68,36,61,69,58,67,86,51,67,66,42,48,46,53,54,51,38,36,74,68,39,69,86,71,64,71,96,76,83,80,86,80,75,92,70,85,79,75,80,80,82,56,62,68,58,53,42,45,76,71,61,34,41,84,55,87,73,78,54,44,27,27,82,84,66,71,70,39,80,81,72,57,64,60,56,72,54,95,74,56,96,44,75,59,38,29,22,46,26,54,44,61,48,62,52,47,50,52,51,51,53,58,38,40,78,69,73,47,69,82,44,37,38,30,38,75,47,69,29,27,75,78,34,35,32,40,20,34,37,18,51,74,52,50,66,68,51,50,53,52,50,52,34,72,73,71,70,60,84,66,46,78,43,77,31,91,42,93,50,34,26,62,90,59,18,26,32,30,24,50,94,90,38,84,33,35,39,39,20,29,56,20,73,93,72,72,54,82,79,38,32,32,37,35,35,32,46,63,54,55,72,70,49,77,76,69,89,65,80,61,84,73,89,70,83,85,75,87,71,77,70,45,73,45,79,46,70,46,78,36,56,73,85,60,74,67,62,71,59,50,57,56,59,70,65,48,68,72,60,71,46,78,40,82,75,45,76,50,78,56,93,81,25,37,36,40,28,33,38,38,30,15,43,68,66,39,50,53,57,54,53,59,78,76,107

pLDDT: mean 90.93, std 7.07, range [45.0, 98.19]

Secondary structure (DSSP, 8-state):
-EEEHHHHHHHTT-TTS-HHHHHHHHHHTT-EEEEEEES--EEEEEEEEEEEEEE-TT-TT-EEEEEE-SS-EEEEEE--S---TT-EEEEEEEEEEETTEEP--EEETTEEE-SEE-BTGGGT--GGG--TTTTSSB-EE-S-S-TTS-HHHHTT-S-EEEEEE--TT-GGGSSHHHHHHHHHHHHT----SSSPPP--SB----EEEE-SSSEEEEEEESSPPPPPHHHHHHHHHTTPPP-SHHHHHHHHHHHHHS---EEEPPPTT--EEEEEEEEEEPTT-S-EEEEEEEE-TTS-EEE-TTT------TTS-EEEEEEE--HHHHHHHHHHHT---HHHHHHTS---HHHHHHHHHHHHHHHHHTT--BBPPBT--THHHHTPPPEE--HHHHHHHHT----HHHHHHHHHHHHHHT-EE-SSEEE--TT-SS--SHHHHHHHHHHHH-GGG----PPPPP-PPPPPP--HHHHHHHTTPEE----SEE-TT----TT-----B-SS-SSTTSSEE-S-HHHHHHHHHHHHHTTT----EEEEEEEEGGGEEEEEEEESSS-HHHHHHHHHHHH----EEEE---TTB-TTT-EEEEETTEEEEEEE-B-GGG--TT-EEEEEEHHHHTTS---STTS----PPP-SPPEEEEEEEEEETT--SHHHHHHHTTSTT--EEEEEEEEEETTEEEEEEEEEE-HHHHHHHHHTT-

InterPro domains:
  IPR002547 tRNA-binding domain [PF01588] (45-124)
  IPR002547 tRNA-binding domain [PS50886] (39-153)
  IPR004532 Phenylalanine-tRNA ligase, class IIc, beta subunit, bacterial type [MF_00283] (1-718)
  IPR005147 tRNA synthetase, B5-domain [PF03484] (392-454)
  IPR005147 tRNA synthetase, B5-domain [PS51483] (386-460)
  IPR005147 tRNA synthetase, B5-domain [SM00874] (388-455)
  IPR009061 Putative DNA-binding domain superfamily [SSF46955] (390-459)
  IPR012340 Nucleic acid-binding, OB-fold [G3DSA:2.40.50.140] (40-158)
  IPR012340 Nucleic acid-binding, OB-fold [SSF50249] (42-193)
  IPR033714 Phenylalanly tRNA synthetase, tRNA-binding-domain [cd02796] (45-145)
  IPR041616 Phenylalanyl tRNA synthetase beta chain, core domain [PF17759] (480-617)
  IPR045864 Class II Aminoacyl-tRNA synthetase/Biotinyl protein ligase (BPL) and lipoyl protein ligase (LPL) [G3DSA:3.30.930.10] (479-635)
  IPR045864 Class II Aminoacyl-tRNA synthetase/Biotinyl protein ligase (BPL) and lipoyl protein ligase (LPL) [SSF55681] (479-632)